Protein 2QBY (pdb70)

Solvent-accessible surface area: 40821 Å² total; per-residue (Å²): 36,12,118,48,104,107,48,0,56,83,108,83,88,23,121,110,22,24,58,10,89,97,15,40,146,91,2,33,61,51,1,36,26,5,152,148,101,88,54,2,66,16,1,1,0,40,10,65,73,12,0,12,13,44,42,0,4,95,24,4,4,51,110,8,65,149,163,26,154,31,166,14,67,43,15,66,12,22,3,147,116,17,92,33,17,23,87,3,0,19,23,4,0,80,25,15,104,44,160,27,71,47,78,78,24,77,76,73,75,0,26,161,91,5,38,128,7,13,147,98,59,75,21,31,5,0,8,0,12,1,44,9,34,27,11,14,158,166,95,65,48,74,10,29,88,94,6,29,124,11,28,64,116,29,135,117,6,2,23,2,4,1,0,37,68,109,160,9,23,105,97,6,131,56,191,5,87,93,35,16,32,78,36,74,9,92,2,60,64,17,96,33,134,38,1,38,79,22,1,52,87,25,7,144,94,0,17,97,115,73,2,27,40,129,92,2,15,123,63,0,0,43,33,2,30,199,76,130,4,6,17,123,83,1,17,36,10,1,36,22,1,0,55,12,0,53,151,126,191,56,97,81,1,88,72,109,16,4,122,84,0,71,108,39,54,46,106,88,91,4,91,88,57,0,69,99,25,85,88,56,8,28,12,0,0,46,0,1,26,87,64,62,147,11,42,24,36,34,1,35,120,32,0,54,96,34,5,167,186,100,65,50,164,32,41,85,99,166,113,2,35,49,5,0,44,80,4,48,158,47,19,0,2,77,17,157,83,48,107,71,88,230,171,39,144,20,34,65,2,16,43,62,16,72,124,116,28,0,46,192,2,14,117,115,34,138,149,73,83,143,6,24,150,76,32,45,80,42,13,127,120,8,18,78,15,86,81,23,24,127,76,6,50,77,24,4,140,108,0,17,149,78,108,81,74,31,12,17,1,3,6,2,82,69,13,0,13,7,52,50,0,0,93,24,7,41,66,70,13,43,100,44,59,155,153,66,102,109,22,134,97,8,71,21,0,39,3,25,0,128,121,63,33,0,42,17,53,23,1,1,7,28,0,0,10,93,0,55,45,180,96,31,62,135,138,86,32,106,44,30,90,0,15,77,71,6,42,114,11,1,164,114,53,42,0,2,1,0,0,4,30,2,15,28,0,9,117,100,132,5,0,6,44,4,0,58,97,13,11,135,27,111,14,27,12,0,1,1,1,0,0,44,36,70,89,2,90,117,93,13,18,65,82,1,63,80,20,24,22,99,38,39,106,1,163,57,11,78,35,146,40,1,70,95,14,1,36,59,15,0,100,93,0,11,72,198,65,36,52,70,85,130,19,5,38,57,4,1,46,54,0,10,160,168,74,3,23,16,133,37,2,19,53,3,10,55,43,2,16,102,70,8,79,67,86,22,120,13,153,129,121,37,1,68,138,0,47,84,57,56,102,77,75,123,26,63,119,38,0,92,85,10,72,175,29,19,32,15,0,0,52,1,0,18,136,28,47,39,0,83,41,0,28,148,62,1,36,70,35,0,96,165,130,196,82,172,35,57,70,73,159,89,2,13,54,3,0,46,63,0,45,172,115,44,6,8,127,37,100,119,52,112,132,71,256,78,57,17,111,86,36,34,0,58,6,132,49,72,135,91,1,60,185,8,0,58,95,16,65,106,102,80,136,155

Secondary structure (DSSP, 8-state):
-BS-GGGGSSS---S--TT-HHHHHHHHHSSGGGGGT-----EEEEE-TTSSHHHHHHHHHHHHHHHT-SS-EEEEEEHHHH-SHHHHHHHHTTTTS----SSS--HHHHHHHHHHHHHT--S-EEEEEETHHHHHHSS-STHHHHHHHHHHS---EEEEEEES-GGGGGG-TTHHHHTTTTEEEEEPPPPHHHHHHHHHHHHHHHB-SS-S-HHHHHHHHHHHHHTT--HHHHHHHHHHHHHHHHHTT-SS--HHHHHHHHHHHHHHHHHHHHHTS-HHHHHHHHHHHHH--EEHHHHHHHHHHHHHHHT-----HHHHHHHHHHHHHHTSEEEEE---TTS---EEEEESS-SHHHHHHHHHH-/--TTTTT-HHHH-SS-TT-HHHHHHHHHHHHHHHTT----EEEEEE-TTSSHHHHHHHHHHHHHHHHHHSSSSTT-EEEEEEHHHH-S-HHHHHHHHHHHHH-S---SSSS-THHHHHHHHHHHSSS-EEEEEETTHHHHHSTTSHHHHHHHHTSSS-EEEEEE-SSTTTTTTS-HHHHHT---EEEEPPP-HHHHHHHHHHHHHHTS-TTS--SHHHHHHHHHHHTT---HHHHHHHHHHHHHHTTSSS---HHHHHHHHHHHHHHHHHHHHHSS-HHHHHHHHHHHT--BHHHHHHHHHHHHHHTT-PPPPHHHHHHHHHHHHHTTSEEEEEE--TTTT--EEEEEESSSHHHHHHHHHHHHHS--

Sequence (734 aa):
IFINREYLLPDYIPDELPHREDQIRKIASILAPLYREEKPNNIFIYGLTGTGKTAVVKFVLSKLHKKFLGKFKHVYINTRQIDTPYRVLADLLESLDVKVPFTGLSIAELYRRLVKAVRDYGSQVVIVLDEIDAFVKKYNDDILYKLSRINSEVNKISFIGITNDVKFVDLLDPRVKSSLSEEEIIFPPYNAEELEDILTKRAQMAFKPGVLPDNVIKLCAALAAREHGDARRALDLLRVSGEIAERMKDTKVKEEYVYMAKEEIERDRVRDIILTLPFHSKLVLMAVVSISVSTTGAVYETYLNICKKLGVEAVTQRRVSDIINELDMVGILTAKVVNRGRYGKTKEIGLAVDKNIIVRSLIESDKNPKVFIDPLSVFKEIPFREDILRDAAIAIRYFVKNEVKFSNLFLGLTGTGKTFVSKYIFNEIEEVKKEDEEYKDVKQAYVNCREVGGTPQAVLSSLAGKLTGFSVPKHGINLGEYIDKIKNGTRNIRAIIYLDEVDTLVKRRGGDIVLYQLLRSDANISVIMISNDINVRDYMEPRVLSSLGPSVIFKPYDAEQLKFILSKYAEYGLIKGTYDDEILSYIAAISAKEHGDARKAVNLLFRAAQLASGGGIIRKEHVDKAIVDYEQERLIEAVKALPFHYKLALRSLIESEDVMSAHKMYTDLCNKFKQKPLSYRRFSDIISELDMFGIVKIRIINRGRAGGVKKYALVEDKEKVLRALNETFEDSIS

Structure (mmCIF, N/CA/C/O backbone):
data_2QBY
#
_entry.id   2QBY
#
_cell.length_a   77.649
_cell.length_b   199.143
_cell.length_c   213.405
_cell.angle_alpha   90.00
_cell.angle_beta   90.00
_cell.angle_gamma   90.00
#
_symmetry.space_group_name_H-M   'C 2 2 21'
#
loop_
_entity.id
_entity.type
_entity.pdbx_description
1 polymer 'DNA (33-MER)'
2 polymer 'DNA (33-MER)'
3 polymer 'Cell division control protein 6 homolog 1'
4 polymer 'Cell division control protein 6 homolog 3'
5 non-polymer SPERMIDINE
6 non-polymer 'POTASSIUM ION'
7 non-polymer 'MAGNESIUM ION'
8 non-polymer "ADENOSINE-5'-DIPHOSPHATE"
9 water water
#
loop_
_atom_site.group_PDB
_atom_site.id
_atom_site.type_symbol
_atom_site.label_atom_id
_atom_site.label_alt_id
_atom_site.label_comp_id
_atom_site.label_asym_id
_atom_site.label_entity_id
_atom_site.label_seq_id
_atom_site.pdbx_PDB_ins_code
_atom_site.Cartn_x
_atom_site.Cartn_y
_atom_site.Cartn_z
_atom_site.occupancy
_atom_site.B_iso_or_equiv
_atom_site.auth_seq_id
_atom_site.auth_comp_id
_atom_site.auth_asym_id
_atom_site.auth_atom_id
_atom_site.pdbx_PDB_model_num
ATOM 1348 N N . ILE C 3 6 ? -10.679 31.928 61.526 1.00 157.53 17 ILE A N 1
ATOM 1349 C CA . ILE C 3 6 ? -10.815 33.143 60.711 1.00 152.62 17 ILE A CA 1
ATOM 1350 C C . ILE C 3 6 ? -12.185 33.340 60.007 1.00 148.00 17 ILE A C 1
ATOM 1351 O O . ILE C 3 6 ? -12.816 34.397 60.138 1.00 145.65 17 ILE A O 1
ATOM 1356 N N . PHE C 3 7 ? -12.603 32.346 59.219 1.00 147.68 18 PHE A N 1
ATOM 1357 C CA . PHE C 3 7 ? -13.971 32.250 58.702 1.00 144.59 18 PHE A CA 1
ATOM 1358 C C . PHE C 3 7 ? -14.731 31.182 59.470 1.00 147.64 18 PHE A C 1
ATOM 1359 O O . PHE C 3 7 ? -14.148 30.436 60.234 1.00 152.09 18 PHE A O 1
ATOM 1367 N N . ILE C 3 8 ? -16.031 31.072 59.258 1.00 154.05 19 ILE A N 1
ATOM 1368 C CA . ILE C 3 8 ? -16.697 29.842 59.674 1.00 157.29 19 ILE A CA 1
ATOM 1369 C C . ILE C 3 8 ? -17.635 29.378 58.576 1.00 154.93 19 ILE A C 1
ATOM 1370 O O . ILE C 3 8 ? -18.154 28.263 58.604 1.00 157.60 19 ILE A O 1
ATOM 1375 N N . ASN C 3 9 ? -17.848 30.256 57.608 1.00 149.81 20 ASN A N 1
ATOM 1376 C CA . ASN C 3 9 ? -18.327 29.832 56.308 1.00 147.90 20 ASN A CA 1
ATOM 1377 C C . ASN C 3 9 ? -18.120 30.918 55.275 1.00 143.73 20 ASN A C 1
ATOM 1378 O O . ASN C 3 9 ? -18.851 31.906 55.257 1.00 141.09 20 ASN A O 1
ATOM 1383 N N . ARG C 3 10 ? -17.116 30.728 54.424 1.00 162.96 21 ARG A N 1
ATOM 1384 C CA . ARG C 3 10 ? -16.856 31.661 53.345 1.00 159.79 21 ARG A CA 1
ATOM 1385 C C . ARG C 3 10 ? -17.966 31.504 52.338 1.00 158.01 21 ARG A C 1
ATOM 1386 O O . ARG C 3 10 ? -18.254 32.419 51.578 1.00 155.28 21 ARG A O 1
ATOM 1394 N N . GLU C 3 11 ? -18.585 30.328 52.336 1.00 132.79 22 GLU A N 1
ATOM 1395 C CA . GLU C 3 11 ? -19.649 30.020 51.380 1.00 131.96 22 GLU A CA 1
ATOM 1396 C C . GLU C 3 11 ? -20.781 31.057 51.368 1.00 128.96 22 GLU A C 1
ATOM 1397 O O . GLU C 3 11 ? -21.455 31.228 50.349 1.00 127.65 22 GLU A O 1
ATOM 1403 N N . TYR C 3 12 ? -20.962 31.747 52.497 1.00 133.28 23 TYR A N 1
ATOM 1404 C CA . TYR C 3 12 ? -21.920 32.849 52.629 1.00 131.15 23 TYR A CA 1
ATOM 1405 C C . TYR C 3 12 ? -21.470 34.080 51.847 1.00 128.55 23 TYR A C 1
ATOM 1406 O O . TYR C 3 12 ? -22.077 35.149 51.965 1.00 127.22 23 TYR A O 1
ATOM 1415 N N . LEU C 3 13 ? -20.408 33.917 51.052 1.00 124.27 24 LEU A N 1
ATOM 1416 C CA . LEU C 3 13 ? -19.757 35.014 50.327 1.00 122.63 24 LEU A CA 1
ATOM 1417 C C . LEU C 3 13 ? -19.538 34.688 48.842 1.00 122.58 24 LEU A C 1
ATOM 1418 O O . LEU C 3 13 ? -19.081 35.532 48.068 1.00 121.73 24 LEU A O 1
ATOM 1423 N N . LEU C 3 14 ? -19.850 33.453 48.462 1.00 149.30 25 LEU A N 1
ATOM 1424 C CA . LEU C 3 14 ? -19.751 33.011 47.081 1.00 150.14 25 LEU A CA 1
ATOM 1425 C C . LEU C 3 14 ? -20.921 33.585 46.299 1.00 148.76 25 LEU A C 1
ATOM 1426 O O . LEU C 3 14 ? -22.025 33.699 46.823 1.00 148.08 25 LEU A O 1
ATOM 1431 N N . PRO C 3 15 ? -20.686 33.960 45.038 1.00 142.44 26 PRO A N 1
ATOM 1432 C CA . PRO C 3 15 ? -21.733 34.619 44.255 1.00 141.62 26 PRO A CA 1
ATOM 1433 C C . PRO C 3 15 ? -22.835 33.634 43.891 1.00 143.07 26 PRO A C 1
ATOM 1434 O O . PRO C 3 15 ? -23.545 33.824 42.900 1.00 143.64 26 PRO A O 1
ATOM 1438 N N . ASP C 3 16 ? -22.961 32.587 44.702 1.00 165.12 27 ASP A N 1
ATOM 1439 C CA . ASP C 3 16 ? -24.049 31.630 44.578 1.00 166.94 27 ASP A CA 1
ATOM 1440 C C . ASP C 3 16 ? -25.086 31.904 45.641 1.00 165.95 27 ASP A C 1
ATOM 1441 O O . ASP C 3 16 ? -26.214 32.281 45.329 1.00 165.74 27 ASP A O 1
ATOM 1446 N N . TYR C 3 17 ? -24.690 31.714 46.897 1.00 125.69 28 TYR A N 1
ATOM 1447 C CA . TYR C 3 17 ? -25.612 31.816 48.021 1.00 125.72 28 TYR A CA 1
ATOM 1448 C C . TYR C 3 17 ? -26.635 32.919 47.818 1.00 124.23 28 TYR A C 1
ATOM 1449 O O . TYR C 3 17 ? -26.333 33.982 47.260 1.00 122.48 28 TYR A O 1
ATOM 1458 N N . ILE C 3 18 ? -27.849 32.633 48.282 1.00 125.46 29 ILE A N 1
ATOM 1459 C CA . ILE C 3 18 ? -28.998 33.506 48.119 1.00 125.09 29 ILE A CA 1
ATOM 1460 C C . ILE C 3 18 ? -29.593 33.765 49.506 1.00 125.90 29 ILE A C 1
ATOM 1461 O O . ILE C 3 18 ? -30.004 32.825 50.190 1.00 128.12 29 ILE A O 1
ATOM 1466 N N . PRO C 3 19 ? -29.620 35.044 49.928 1.00 125.25 30 PRO A N 1
ATOM 1467 C CA . PRO C 3 19 ? -29.987 35.562 51.263 1.00 126.32 30 PRO A CA 1
ATOM 1468 C C . PRO C 3 19 ? -31.496 35.636 51.614 1.00 128.69 30 PRO A C 1
ATOM 1469 O O . PRO C 3 19 ? -32.380 35.483 50.767 1.00 129.35 30 PRO A O 1
ATOM 1473 N N . ASP C 3 20 ? -31.778 35.893 52.888 1.00 134.83 31 ASP A N 1
ATOM 1474 C CA . ASP C 3 20 ? -33.156 36.029 53.366 1.00 137.77 31 ASP A CA 1
ATOM 1475 C C . ASP C 3 20 ? -33.830 37.272 52.829 1.00 137.69 31 ASP A C 1
ATOM 1476 O O . ASP C 3 20 ? -35.037 37.286 52.569 1.00 139.81 31 ASP A O 1
ATOM 1481 N N . GLU C 3 21 ? -33.045 38.335 52.727 1.00 146.95 32 GLU A N 1
ATOM 1482 C CA . GLU C 3 21 ? -33.540 39.596 52.223 1.00 147.35 32 GLU A CA 1
ATOM 1483 C C . GLU C 3 21 ? -32.495 40.219 51.339 1.00 144.55 32 GLU A C 1
ATOM 1484 O O . GLU C 3 21 ? -31.301 40.025 51.535 1.00 142.69 32 GLU A O 1
ATOM 1490 N N . LEU C 3 22 ? -32.981 40.969 50.361 1.00 133.77 33 LEU A N 1
ATOM 1491 C CA . LEU C 3 22 ? -32.153 41.706 49.434 1.00 132.05 33 LEU A CA 1
ATOM 1492 C C . LEU C 3 22 ? -32.411 43.187 49.632 1.00 133.99 33 LEU A C 1
ATOM 1493 O O . LEU C 3 22 ? -33.220 43.792 48.933 1.00 135.76 33 LEU A O 1
ATOM 1498 N N . PRO C 3 23 ? -31.725 43.761 50.621 1.00 129.99 34 PRO A N 1
ATOM 1499 C CA . PRO C 3 23 ? -31.646 45.161 51.033 1.00 132.23 34 PRO A CA 1
ATOM 1500 C C . PRO C 3 23 ? -31.556 46.117 49.854 1.00 132.62 34 PRO A C 1
ATOM 1501 O O . PRO C 3 23 ? -30.679 45.970 49.005 1.00 130.33 34 PRO A O 1
ATOM 1505 N N . HIS C 3 24 ? -32.457 47.090 49.816 1.00 136.95 35 HIS A N 1
ATOM 1506 C CA . HIS C 3 24 ? -32.385 48.170 48.839 1.00 138.50 35 HIS A CA 1
ATOM 1507 C C . HIS C 3 24 ? -32.915 47.766 47.467 1.00 138.01 35 HIS A C 1
ATOM 1508 O O . HIS C 3 24 ? -33.006 48.595 46.565 1.00 139.94 35 HIS A O 1
ATOM 1515 N N . ARG C 3 25 ? -33.280 46.497 47.314 1.00 139.50 36 ARG A N 1
ATOM 1516 C CA . ARG C 3 25 ? -33.983 46.065 46.112 1.00 139.97 36 ARG A CA 1
ATOM 1517 C C . ARG C 3 25 ? -35.469 45.867 46.421 1.00 142.89 36 ARG A C 1
ATOM 1518 O O . ARG C 3 25 ? -36.108 44.936 45.934 1.00 142.80 36 ARG A O 1
ATOM 1526 N N . GLU C 3 26 ? -35.998 46.784 47.232 1.00 139.89 37 GLU A N 1
ATOM 1527 C CA . GLU C 3 26 ? -37.357 46.715 47.766 1.00 140.42 37 GLU A CA 1
ATOM 1528 C C . GLU C 3 26 ? -38.376 47.094 46.702 1.00 141.58 37 GLU A C 1
ATOM 1529 O O . GLU C 3 26 ? -39.455 46.510 46.622 1.00 141.45 37 GLU A O 1
ATOM 1535 N N . ASP C 3 27 ? -38.026 48.092 45.899 1.00 127.07 38 ASP A N 1
ATOM 1536 C CA . ASP C 3 27 ? -38.862 48.539 44.792 1.00 128.93 38 ASP A CA 1
ATOM 1537 C C . ASP C 3 27 ? -38.801 47.562 43.618 1.00 126.98 38 ASP A C 1
ATOM 1538 O O . ASP C 3 27 ? -39.796 47.341 42.928 1.00 127.76 38 ASP A O 1
ATOM 1543 N N . GLN C 3 28 ? -37.623 46.989 43.389 1.00 129.69 39 GLN A N 1
ATOM 1544 C CA . GLN C 3 28 ? -37.407 46.070 42.278 1.00 128.09 39 GLN A CA 1
ATOM 1545 C C . GLN C 3 28 ? -38.178 44.779 42.488 1.00 126.10 39 GLN A C 1
ATOM 1546 O O . GLN C 3 28 ? -38.739 44.223 41.552 1.00 125.99 39 GLN A O 1
ATOM 1552 N N . ILE C 3 29 ? -38.193 44.310 43.729 1.00 120.54 40 ILE A N 1
ATOM 1553 C CA . ILE C 3 29 ? -38.946 43.121 44.113 1.00 119.51 40 ILE A CA 1
ATOM 1554 C C . ILE C 3 29 ? -40.454 43.360 44.031 1.00 121.54 40 ILE A C 1
ATOM 1555 O O . ILE C 3 29 ? -41.198 42.562 43.454 1.00 121.64 40 ILE A O 1
ATOM 1560 N N . ARG C 3 30 ? -40.898 44.457 44.636 1.00 135.93 41 ARG A N 1
ATOM 1561 C CA . ARG C 3 30 ? -42.284 44.890 44.548 1.00 138.77 41 ARG A CA 1
ATOM 1562 C C . ARG C 3 30 ? -42.757 44.810 43.107 1.00 139.71 41 ARG A C 1
ATOM 1563 O O . ARG C 3 30 ? -43.614 44.003 42.760 1.00 140.22 41 ARG A O 1
ATOM 1571 N N . LYS C 3 31 ? -42.155 45.654 42.277 1.00 127.71 42 LYS A N 1
ATOM 1572 C CA . LYS C 3 31 ? -42.530 45.836 40.876 1.00 129.49 42 LYS A CA 1
ATOM 1573 C C . LYS C 3 31 ? -42.618 44.538 40.083 1.00 127.70 42 LYS A C 1
ATOM 1574 O O . LYS C 3 31 ? -43.341 44.454 39.094 1.00 129.69 42 LYS A O 1
ATOM 1580 N N . ILE C 3 32 ? -41.875 43.528 40.513 1.00 129.42 43 ILE A N 1
ATOM 1581 C CA . ILE C 3 32 ? -41.823 42.274 39.780 1.00 127.95 43 ILE A CA 1
ATOM 1582 C C . ILE C 3 32 ? -42.937 41.354 40.219 1.00 128.62 43 ILE A C 1
ATOM 1583 O O . ILE C 3 32 ? -43.787 40.980 39.421 1.00 130.35 43 ILE A O 1
ATOM 1588 N N . ALA C 3 33 ? -42.932 40.990 41.494 1.00 123.81 44 ALA A N 1
ATOM 1589 C CA . ALA C 3 33 ? -43.933 40.080 42.018 1.00 125.06 44 ALA A CA 1
ATOM 1590 C C . ALA C 3 33 ? -45.349 40.636 41.856 1.00 128.80 44 ALA A C 1
ATOM 1591 O O . ALA C 3 33 ? -46.329 39.896 41.932 1.00 130.85 44 ALA A O 1
ATOM 1593 N N . SER C 3 34 ? -45.452 41.941 41.627 1.00 129.54 45 SER A N 1
ATOM 1594 C CA . SER C 3 34 ? -46.735 42.561 41.316 1.00 133.79 45 SER A CA 1
ATOM 1595 C C . SER C 3 34 ? -47.067 42.300 39.859 1.00 135.12 45 SER A C 1
ATOM 1596 O O . SER C 3 34 ? -48.228 42.139 39.486 1.00 138.67 45 SER A O 1
ATOM 1599 N N . ILE C 3 35 ? -46.026 42.272 39.039 1.00 140.88 46 ILE A N 1
ATOM 1600 C CA . ILE C 3 35 ? -46.167 42.179 37.599 1.00 142.28 46 ILE A CA 1
ATOM 1601 C C . ILE C 3 35 ? -45.831 40.755 37.213 1.00 139.93 46 ILE A C 1
ATOM 1602 O O . ILE C 3 35 ? -45.046 40.497 36.314 1.00 138.47 46 ILE A O 1
ATOM 1607 N N . LEU C 3 36 ? -46.439 39.827 37.933 1.00 132.06 47 LEU A N 1
ATOM 1608 C CA . LEU C 3 36 ? -46.195 38.410 37.749 1.00 130.49 47 LEU A CA 1
ATOM 1609 C C . LEU C 3 36 ? -47.341 37.719 38.434 1.00 133.09 47 LEU A C 1
ATOM 1610 O O . LEU C 3 36 ? -47.537 36.515 38.295 1.00 133.47 47 LEU A O 1
ATOM 1615 N N . ALA C 3 37 ? -48.090 38.519 39.184 1.00 135.36 48 ALA A N 1
ATOM 1616 C CA . ALA C 3 37 ? -49.244 38.071 39.955 1.00 138.75 48 ALA A CA 1
ATOM 1617 C C . ALA C 3 37 ? -50.208 37.166 39.200 1.00 142.22 48 ALA A C 1
ATOM 1618 O O . ALA C 3 37 ? -50.659 36.161 39.740 1.00 143.75 48 ALA A O 1
ATOM 1620 N N . PRO C 3 38 ? -50.547 37.523 37.955 1.00 144.13 49 PRO A N 1
ATOM 1621 C CA . PRO C 3 38 ? -51.552 36.706 37.279 1.00 148.24 49 PRO A CA 1
ATOM 1622 C C . PRO C 3 38 ? -51.284 35.198 37.382 1.00 147.11 49 PRO A C 1
ATOM 1623 O O . PRO C 3 38 ? -52.218 34.406 37.333 1.00 151.15 49 PRO A O 1
ATOM 1627 N N . LEU C 3 39 ? -50.030 34.810 37.551 1.00 146.98 50 LEU A N 1
ATOM 1628 C CA . LEU C 3 39 ? -49.677 33.398 37.639 1.00 146.23 50 LEU A CA 1
ATOM 1629 C C . LEU C 3 39 ? -50.512 32.623 38.665 1.00 149.66 50 LEU A C 1
ATOM 1630 O O . LEU C 3 39 ? -50.626 31.399 38.593 1.00 151.26 50 LEU A O 1
ATOM 1635 N N . TYR C 3 40 ? -51.097 33.341 39.618 1.00 148.40 51 TYR A N 1
ATOM 1636 C CA . TYR C 3 40 ? -51.815 32.713 40.733 1.00 151.93 51 TYR A CA 1
ATOM 1637 C C . TYR C 3 40 ? -53.137 32.085 40.294 1.00 158.14 51 TYR A C 1
ATOM 1638 O O . TYR C 3 40 ? -53.566 31.065 40.847 1.00 161.43 51 TYR A O 1
ATOM 1647 N N . ARG C 3 41 ? -53.777 32.700 39.301 1.00 169.37 52 ARG A N 1
ATOM 1648 C CA . ARG C 3 41 ? -55.004 32.164 38.729 1.00 175.70 52 ARG A CA 1
ATOM 1649 C C . ARG C 3 41 ? -54.714 31.529 37.370 1.00 175.12 52 ARG A C 1
ATOM 1650 O O . ARG C 3 41 ? -55.624 31.319 36.569 1.00 180.05 52 ARG A O 1
ATOM 1658 N N . GLU C 3 42 ? -53.443 31.227 37.117 1.00 167.05 53 GLU A N 1
ATOM 1659 C CA . GLU C 3 42 ? -53.028 30.599 35.865 1.00 166.24 53 GLU A CA 1
ATOM 1660 C C . GLU C 3 42 ? -53.383 31.480 34.675 1.00 167.60 53 GLU A C 1
ATOM 1661 O O . GLU C 3 42 ? -54.246 31.142 33.868 1.00 172.41 53 GLU A O 1
ATOM 1667 N N . GLU C 3 43 ? -52.698 32.613 34.582 1.00 163.21 54 GLU A N 1
ATOM 1668 C CA . GLU C 3 43 ? -52.947 33.608 33.552 1.00 164.73 54 GLU A CA 1
ATOM 1669 C C . GLU C 3 43 ? -51.625 34.276 33.151 1.00 159.41 54 GLU A C 1
ATOM 1670 O O . GLU C 3 43 ? -50.963 34.893 33.976 1.00 155.92 54 GLU A O 1
ATOM 1676 N N . LYS C 3 44 ? -51.232 34.136 31.889 1.00 151.91 55 LYS A N 1
ATOM 1677 C CA . LYS C 3 44 ? -49.966 34.687 31.379 1.00 147.74 55 LYS A CA 1
ATOM 1678 C C . LYS C 3 44 ? -49.707 36.143 31.814 1.00 146.64 55 LYS A C 1
ATOM 1679 O O . LYS C 3 44 ? -50.445 37.045 31.421 1.00 150.42 55 LYS A O 1
ATOM 1685 N N . PRO C 3 45 ? -48.651 36.373 32.618 1.00 143.27 56 PRO A N 1
ATOM 1686 C CA . PRO C 3 45 ? -48.218 37.707 33.063 1.00 142.05 56 PRO A CA 1
ATOM 1687 C C . PRO C 3 45 ? -47.639 38.536 31.924 1.00 142.50 56 PRO A C 1
ATOM 1688 O O . PRO C 3 45 ? -47.706 38.128 30.772 1.00 144.13 56 PRO A O 1
ATOM 1692 N N . ASN C 3 46 ? -47.069 39.690 32.247 1.00 140.60 57 ASN A N 1
ATOM 1693 C CA . ASN C 3 46 ? -46.375 40.482 31.244 1.00 141.31 57 ASN A CA 1
ATOM 1694 C C . ASN C 3 46 ? -44.889 40.194 31.212 1.00 137.08 57 ASN A C 1
ATOM 1695 O O . ASN C 3 46 ? -44.261 39.972 32.252 1.00 133.61 57 ASN A O 1
ATOM 1700 N N . ASN C 3 47 ? -44.339 40.196 30.003 1.00 138.53 58 ASN A N 1
ATOM 1701 C CA . ASN C 3 47 ? -42.913 40.009 29.777 1.00 135.63 58 ASN A CA 1
ATOM 1702 C C . ASN C 3 47 ? -42.109 41.169 30.331 1.00 134.95 58 ASN A C 1
ATOM 1703 O O . ASN C 3 47 ? -42.446 42.330 30.101 1.00 138.16 58 ASN A O 1
ATOM 1708 N N . ILE C 3 48 ? -41.043 40.851 31.056 1.00 131.40 59 ILE A N 1
ATOM 1709 C CA . ILE C 3 48 ? -40.226 41.877 31.689 1.00 130.89 59 ILE A CA 1
ATOM 1710 C C . ILE C 3 48 ? -38.873 41.964 31.011 1.00 130.72 59 ILE A C 1
ATOM 1711 O O . ILE C 3 48 ? -38.356 40.972 30.495 1.00 129.41 59 ILE A O 1
ATOM 1716 N N . PHE C 3 49 ? -38.291 43.152 31.034 1.00 141.88 60 PHE A N 1
ATOM 1717 C CA . PHE C 3 49 ? -36.985 43.352 30.454 1.00 142.57 60 PHE A CA 1
ATOM 1718 C C . PHE C 3 49 ? -36.142 44.101 31.461 1.00 141.95 60 PHE A C 1
ATOM 1719 O O . PHE C 3 49 ? -36.380 45.282 31.694 1.00 144.50 60 PHE A O 1
ATOM 1727 N N . ILE C 3 50 ? -35.165 43.425 32.060 1.00 128.60 61 ILE A N 1
ATOM 1728 C CA . ILE C 3 50 ? -34.340 44.048 33.097 1.00 128.20 61 ILE A CA 1
ATOM 1729 C C . ILE C 3 50 ? -32.940 44.447 32.637 1.00 130.30 61 ILE A C 1
ATOM 1730 O O . ILE C 3 50 ? -32.177 43.620 32.136 1.00 129.68 61 ILE A O 1
ATOM 1735 N N . TYR C 3 51 ? -32.601 45.717 32.826 1.00 184.54 62 TYR A N 1
ATOM 1736 C CA . TYR C 3 51 ? -31.243 46.166 32.579 1.00 187.17 62 TYR A CA 1
ATOM 1737 C C . TYR C 3 51 ? -30.696 46.927 33.772 1.00 187.66 62 TYR A C 1
ATOM 1738 O O . TYR C 3 51 ? -31.441 47.503 34.563 1.00 187.28 62 TYR A O 1
ATOM 1747 N N . GLY C 3 52 ? -29.378 46.905 33.888 1.00 139.00 63 GLY A N 1
ATOM 1748 C CA . GLY C 3 52 ? -28.664 47.543 34.973 1.00 140.03 63 GLY A CA 1
ATOM 1749 C C . GLY C 3 52 ? -27.242 47.055 34.835 1.00 141.20 63 GLY A C 1
ATOM 1750 O O . GLY C 3 52 ? -27.006 46.055 34.155 1.00 139.96 63 GLY A O 1
ATOM 1751 N N . LEU C 3 53 ? -26.294 47.746 35.459 1.00 143.40 64 LEU A N 1
ATOM 1752 C CA . LEU C 3 53 ? -24.897 47.353 35.337 1.00 145.53 64 LEU A CA 1
ATOM 1753 C C . LEU C 3 53 ? -24.666 45.927 35.829 1.00 141.45 64 LEU A C 1
ATOM 1754 O O . LEU C 3 53 ? -25.614 45.153 35.997 1.00 137.11 64 LEU A O 1
ATOM 1759 N N . THR C 3 54 ? -23.409 45.559 36.043 1.00 149.95 65 THR A N 1
ATOM 1760 C CA . THR C 3 54 ? -23.166 44.237 36.596 1.00 146.85 65 THR A CA 1
ATOM 1761 C C . THR C 3 54 ? -22.938 44.305 38.094 1.00 146.08 65 THR A C 1
ATOM 1762 O O . THR C 3 54 ? -22.137 45.107 38.586 1.00 149.70 65 THR A O 1
ATOM 1766 N N . GLY C 3 55 ? -23.668 43.449 38.802 1.00 136.12 66 GLY A N 1
ATOM 1767 C CA . GLY C 3 55 ? -23.633 43.393 40.246 1.00 135.17 66 GLY A CA 1
ATOM 1768 C C . GLY C 3 55 ? -24.671 44.321 40.826 1.00 133.90 66 GLY A C 1
ATOM 1769 O O . GLY C 3 55 ? -24.516 44.802 41.938 1.00 134.68 66 GLY A O 1
ATOM 1770 N N . THR C 3 56 ? -25.731 44.590 40.078 1.00 135.68 67 THR A N 1
ATOM 1771 C CA . THR C 3 56 ? -26.749 45.494 40.583 1.00 135.11 67 THR A CA 1
ATOM 1772 C C . THR C 3 56 ? -27.910 44.725 41.176 1.00 131.13 67 THR A C 1
ATOM 1773 O O . THR C 3 56 ? -28.873 45.320 41.644 1.00 130.57 67 THR A O 1
ATOM 1777 N N . GLY C 3 57 ? -27.820 43.402 41.158 1.00 124.36 68 GLY A N 1
ATOM 1778 C CA . GLY C 3 57 ? -28.833 42.581 41.794 1.00 121.34 68 GLY A CA 1
ATOM 1779 C C . GLY C 3 57 ? -29.699 41.801 40.824 1.00 119.47 68 GLY A C 1
ATOM 1780 O O . GLY C 3 57 ? -30.350 40.829 41.198 1.00 117.51 68 GLY A O 1
ATOM 1781 N N . LYS C 3 58 ? -29.688 42.231 39.568 1.00 120.29 69 LYS A N 1
ATOM 1782 C CA . LYS C 3 58 ? -30.500 41.630 38.519 1.00 119.20 69 LYS A CA 1
ATOM 1783 C C . LYS C 3 58 ? -30.706 40.122 38.726 1.00 117.04 69 LYS A C 1
ATOM 1784 O O . LYS C 3 58 ? -31.821 39.675 38.987 1.00 115.56 69 LYS A O 1
ATOM 1790 N N . THR C 3 59 ? -29.644 39.333 38.630 1.00 122.28 70 THR A N 1
ATOM 1791 C CA . THR C 3 59 ? -29.814 37.886 38.691 1.00 121.01 70 THR A CA 1
ATOM 1792 C C . THR C 3 59 ? -30.346 37.474 40.040 1.00 119.84 70 THR A C 1
ATOM 1793 O O . THR C 3 59 ? -31.118 36.527 40.156 1.00 118.87 70 THR A O 1
ATOM 1797 N N . ALA C 3 60 ? -29.920 38.200 41.062 1.00 117.99 71 ALA A N 1
ATOM 1798 C CA . ALA C 3 60 ? -30.278 37.876 42.435 1.00 117.52 71 ALA A CA 1
ATOM 1799 C C . ALA C 3 60 ? -31.770 38.026 42.671 1.00 116.32 71 ALA A C 1
ATOM 1800 O O . ALA C 3 60 ? -32.460 37.043 42.931 1.00 115.80 71 ALA A O 1
ATOM 1802 N N . VAL C 3 61 ? -32.258 39.263 42.615 1.00 119.17 72 VAL A N 1
ATOM 1803 C CA . VAL C 3 61 ? -33.681 39.539 42.745 1.00 118.76 72 VAL A CA 1
ATOM 1804 C C . VAL C 3 61 ? -34.537 38.496 42.020 1.00 118.08 72 VAL A C 1
ATOM 1805 O O . VAL C 3 61 ? -35.309 37.789 42.646 1.00 117.97 72 VAL A O 1
ATOM 1809 N N . VAL C 3 62 ? -34.369 38.369 40.710 1.00 118.11 73 VAL A N 1
ATOM 1810 C CA . VAL C 3 62 ? -35.221 37.475 39.934 1.00 117.93 73 VAL A CA 1
ATOM 1811 C C . VAL C 3 62 ? -35.223 36.047 40.442 1.00 117.64 73 VAL A C 1
ATOM 1812 O O . VAL C 3 62 ? -36.268 35.436 40.575 1.00 118.00 73 VAL A O 1
ATOM 1816 N N . LYS C 3 63 ? -34.049 35.505 40.712 1.00 113.02 74 LYS A N 1
ATOM 1817 C CA . LYS C 3 63 ? -33.948 34.111 41.123 1.00 113.51 74 LYS A CA 1
ATOM 1818 C C . LYS C 3 63 ? -34.633 33.917 42.493 1.00 114.01 74 LYS A C 1
ATOM 1819 O O . LYS C 3 63 ? -35.019 32.804 42.876 1.00 115.07 74 LYS A O 1
ATOM 1825 N N . PHE C 3 64 ? -34.792 35.027 43.208 1.00 113.81 75 PHE A N 1
ATOM 1826 C CA . PHE C 3 64 ? -35.320 35.039 44.568 1.00 114.61 75 PHE A CA 1
ATOM 1827 C C . PHE C 3 64 ? -36.840 35.265 44.584 1.00 115.06 75 PHE A C 1
ATOM 1828 O O . PHE C 3 64 ? -37.567 34.616 45.337 1.00 116.44 75 PHE A O 1
ATOM 1836 N N . VAL C 3 65 ? -37.305 36.194 43.751 1.00 119.13 76 VAL A N 1
ATOM 1837 C CA . VAL C 3 65 ? -38.723 36.461 43.574 1.00 120.15 76 VAL A CA 1
ATOM 1838 C C . VAL C 3 65 ? -39.453 35.261 42.999 1.00 121.07 76 VAL A C 1
ATOM 1839 O O . VAL C 3 65 ? -40.596 35.007 43.325 1.00 122.81 76 VAL A O 1
ATOM 1843 N N . LEU C 3 66 ? -38.787 34.515 42.139 1.00 120.39 77 LEU A N 1
ATOM 1844 C CA . LEU C 3 66 ? -39.390 33.320 41.587 1.00 121.62 77 LEU A CA 1
ATOM 1845 C C . LEU C 3 66 ? -39.382 32.205 42.607 1.00 123.04 77 LEU A C 1
ATOM 1846 O O . LEU C 3 66 ? -40.193 31.302 42.540 1.00 125.09 77 LEU A O 1
ATOM 1851 N N . SER C 3 67 ? -38.456 32.237 43.549 1.00 119.31 78 SER A N 1
ATOM 1852 C CA . SER C 3 67 ? -38.431 31.168 44.528 1.00 121.40 78 SER A CA 1
ATOM 1853 C C . SER C 3 67 ? -39.493 31.432 45.578 1.00 123.19 78 SER A C 1
ATOM 1854 O O . SER C 3 67 ? -39.957 30.512 46.238 1.00 125.94 78 SER A O 1
ATOM 1857 N N . LYS C 3 68 ? -39.879 32.698 45.710 1.00 126.17 79 LYS A N 1
ATOM 1858 C CA . LYS C 3 68 ? -40.896 33.109 46.666 1.00 128.10 79 LYS A CA 1
ATOM 1859 C C . LYS C 3 68 ? -42.294 32.853 46.147 1.00 130.22 79 LYS A C 1
ATOM 1860 O O . LYS C 3 68 ? -43.138 32.345 46.875 1.00 133.31 79 LYS A O 1
ATOM 1866 N N . LEU C 3 69 ? -42.53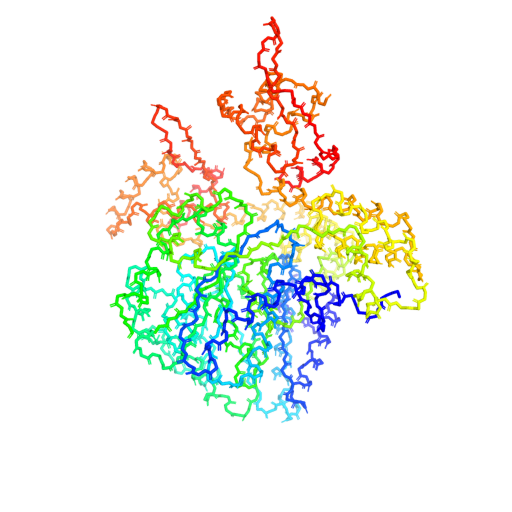8 33.208 44.890 1.00 128.42 80 LEU A N 1
ATOM 1867 C CA . LEU C 3 69 ? -43.831 32.967 44.270 1.00 130.87 80 LEU A CA 1
ATOM 1868 C C . LEU C 3 69 ? -44.047 31.481 44.093 1.00 133.02 80 LEU A C 1
ATOM 1869 O O . LEU C 3 69 ? -45.168 31.012 44.076 1.00 136.39 80 LEU A O 1
ATOM 1874 N N . HIS C 3 70 ? -42.965 30.733 43.979 1.00 137.58 81 HIS A N 1
ATOM 1875 C CA . HIS C 3 70 ? -43.075 29.307 43.759 1.00 139.98 81 HIS A CA 1
ATOM 1876 C C . HIS C 3 70 ? -43.683 28.642 44.964 1.00 143.79 81 HIS A C 1
ATOM 1877 O O . HIS C 3 70 ? -44.256 27.563 44.857 1.00 147.32 81 HIS A O 1
ATOM 1884 N N . LYS C 3 71 ? -43.510 29.286 46.117 1.00 137.49 82 LYS A N 1
ATOM 1885 C CA . LYS C 3 71 ? -43.963 28.768 47.403 1.00 141.33 82 LYS A CA 1
ATOM 1886 C C . LYS C 3 71 ? -45.267 29.437 47.801 1.00 143.68 82 LYS A C 1
ATOM 1887 O O . LYS C 3 71 ? -46.209 28.764 48.216 1.00 148.33 82 LYS A O 1
ATOM 1893 N N . LYS C 3 72 ? -45.331 30.758 47.661 1.00 141.15 83 LYS A N 1
ATOM 1894 C CA . LYS C 3 72 ? -46.557 31.485 47.967 1.00 143.68 83 LYS A CA 1
ATOM 1895 C C . LYS C 3 72 ? -47.716 30.894 47.206 1.00 147.17 83 LYS A C 1
ATOM 1896 O O . LYS C 3 72 ? -48.762 30.601 47.780 1.00 151.91 83 LYS A O 1
ATOM 1902 N N . PHE C 3 73 ? -47.522 30.718 45.905 1.00 145.31 84 PHE A N 1
ATOM 1903 C CA . PHE C 3 73 ? -48.546 30.140 45.052 1.00 148.72 84 PHE A CA 1
ATOM 1904 C C . PHE C 3 73 ? -48.547 28.643 45.193 1.00 151.78 84 PHE A C 1
ATOM 1905 O O . PHE C 3 73 ? -49.604 28.029 45.288 1.00 156.95 84 PHE A O 1
ATOM 1913 N N . LEU C 3 74 ? -47.364 28.047 45.203 1.00 154.78 85 LEU A N 1
ATOM 1914 C CA . LEU C 3 74 ? -47.283 26.601 45.278 1.00 158.07 85 LEU A CA 1
ATOM 1915 C C . LEU C 3 74 ? -48.003 26.083 44.044 1.00 160.20 85 LEU A C 1
ATOM 1916 O O . LEU C 3 74 ? -47.909 24.906 43.691 1.00 162.66 85 LEU A O 1
ATOM 1921 N N . GLY C 3 75 ? -48.690 27.000 43.370 1.00 150.50 86 GLY A N 1
ATOM 1922 C CA . GLY C 3 75 ? -49.582 26.656 42.291 1.00 153.49 86 GLY A CA 1
ATOM 1923 C C . GLY C 3 75 ? -48.798 26.032 41.176 1.00 151.30 86 GLY A C 1
ATOM 1924 O O . GLY C 3 75 ? -47.606 26.269 41.061 1.00 146.68 86 GLY A O 1
ATOM 1925 N N . LYS C 3 76 ? -49.452 25.208 40.371 1.00 159.66 87 LYS A N 1
ATOM 1926 C CA . LYS C 3 76 ? -48.824 24.757 39.145 1.00 157.85 87 LYS A CA 1
ATOM 1927 C C . LYS C 3 76 ? -48.225 26.015 38.517 1.00 152.53 87 LYS A C 1
ATOM 1928 O O . LYS C 3 76 ? -48.859 27.081 38.513 1.00 152.44 87 LYS A O 1
ATOM 1934 N N . PHE C 3 77 ? -46.997 25.889 38.017 1.00 143.77 88 PHE A N 1
ATOM 1935 C CA . PHE C 3 77 ? -46.192 27.043 37.651 1.00 138.94 88 PHE A CA 1
ATOM 1936 C C . PHE C 3 77 ? -44.769 26.567 37.425 1.00 136.00 88 PHE A C 1
ATOM 1937 O O . PHE C 3 77 ? -44.169 25.947 38.296 1.00 136.02 88 PHE A O 1
ATOM 1945 N N . LYS C 3 78 ? -44.247 26.820 36.233 1.00 149.99 89 LYS A N 1
ATOM 1946 C CA . LYS C 3 78 ? -42.886 26.435 35.916 1.00 147.68 89 LYS A CA 1
ATOM 1947 C C . LYS C 3 78 ? -42.091 27.685 35.595 1.00 143.96 89 LYS A C 1
ATOM 1948 O O . LYS C 3 78 ? -42.628 28.660 35.061 1.00 143.71 89 LYS A O 1
ATOM 1954 N N . HIS C 3 79 ? -40.815 27.659 35.955 1.00 144.41 90 HIS A N 1
ATOM 1955 C CA . HIS C 3 79 ? -39.881 28.689 35.539 1.00 141.60 90 HIS A CA 1
ATOM 1956 C C . HIS C 3 79 ? -38.556 28.018 35.270 1.00 141.02 90 HIS A C 1
ATOM 1957 O O . HIS C 3 79 ? -38.151 27.114 35.998 1.00 141.92 90 HIS A O 1
ATOM 1964 N N . VAL C 3 80 ? -37.895 28.447 34.205 1.00 123.06 91 VAL A N 1
ATOM 1965 C CA . VAL C 3 80 ? -36.571 27.934 33.880 1.00 122.91 91 VAL A CA 1
ATOM 1966 C C . VAL C 3 80 ? -35.546 29.042 33.752 1.00 121.14 91 VAL A C 1
ATOM 1967 O O . VAL C 3 80 ? -35.651 29.921 32.891 1.00 120.88 91 VAL A O 1
ATOM 1971 N N . TYR C 3 81 ? -34.561 29.011 34.637 1.00 119.12 92 TYR A N 1
ATOM 1972 C CA . TYR C 3 81 ? -33.523 30.012 34.596 1.00 118.13 92 TYR A CA 1
ATOM 1973 C C . TYR C 3 81 ? -32.431 29.465 33.733 1.00 119.42 92 TYR A C 1
ATOM 1974 O O . TYR C 3 81 ? -31.879 28.395 34.003 1.00 120.72 92 TYR A O 1
ATOM 1983 N N . ILE C 3 82 ? -32.143 30.209 32.675 1.00 118.89 93 ILE A N 1
ATOM 1984 C CA . ILE C 3 82 ? -31.084 29.861 31.754 1.00 120.57 93 ILE A CA 1
ATOM 1985 C C . ILE C 3 82 ? -30.147 31.039 31.496 1.00 120.91 93 ILE A C 1
ATOM 1986 O O . ILE C 3 82 ? -30.568 32.138 31.112 1.00 120.58 93 ILE A O 1
ATOM 1991 N N . ASN C 3 83 ? -28.867 30.794 31.740 1.00 121.96 94 ASN A N 1
ATOM 1992 C CA . ASN C 3 83 ? -27.846 31.778 31.455 1.00 123.29 94 ASN A CA 1
ATOM 1993 C C . ASN C 3 83 ? -27.281 31.664 30.035 1.00 125.87 94 ASN A C 1
ATOM 1994 O O . ASN C 3 83 ? -26.548 30.726 29.720 1.00 127.79 94 ASN A O 1
ATOM 1999 N N . THR C 3 84 ? -27.625 32.625 29.181 1.00 132.92 95 THR A N 1
ATOM 2000 C CA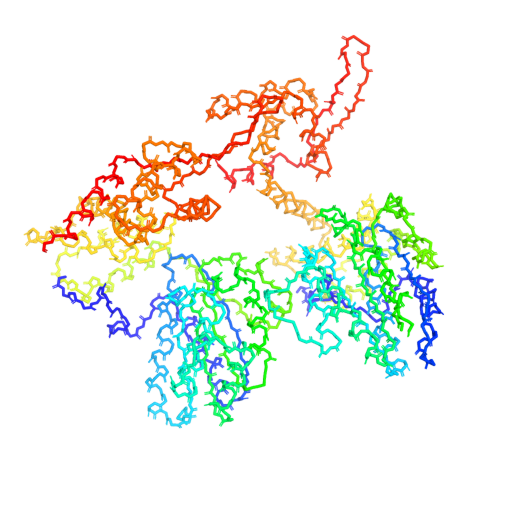 . THR C 3 84 ? -27.141 32.630 27.808 1.00 135.86 95 THR A CA 1
ATOM 2001 C C . THR C 3 84 ? -25.619 32.616 27.759 1.00 138.78 95 THR A C 1
ATOM 2002 O O . THR C 3 84 ? -25.038 31.992 26.879 1.00 141.41 95 THR A O 1
ATOM 2006 N N . ARG C 3 85 ? -24.970 33.303 28.692 1.00 134.96 96 ARG A N 1
ATOM 2007 C CA . ARG C 3 85 ? -23.513 33.261 28.773 1.00 138.29 96 ARG A CA 1
ATOM 2008 C C . ARG C 3 85 ? -23.003 31.848 28.948 1.00 139.17 96 ARG A C 1
ATOM 2009 O O . ARG C 3 85 ? -22.133 31.406 28.209 1.00 142.68 96 ARG A O 1
ATOM 2017 N N . GLN C 3 86 ? -23.523 31.158 29.960 1.00 135.29 97 GLN A N 1
ATOM 2018 C CA . GLN C 3 86 ? -23.049 29.820 30.325 1.00 136.63 97 GLN A CA 1
ATOM 2019 C C . GLN C 3 86 ? -23.445 28.754 29.321 1.00 137.44 97 GLN A C 1
ATOM 2020 O O . GLN C 3 86 ? -22.980 27.617 29.390 1.00 139.54 97 GLN A O 1
ATOM 2026 N N . ILE C 3 87 ? -24.317 29.121 28.395 1.00 136.15 98 ILE A N 1
ATOM 2027 C CA . ILE C 3 87 ? -24.803 28.181 27.403 1.00 137.05 98 ILE A CA 1
ATOM 2028 C C . ILE C 3 87 ? -23.986 28.278 26.088 1.00 140.85 98 ILE A C 1
ATOM 2029 O O . ILE C 3 87 ? -23.418 27.283 25.620 1.00 143.70 98 ILE A O 1
ATOM 2034 N N . ASP C 3 88 ? -23.898 29.468 25.507 1.00 186.06 99 ASP A N 1
ATOM 2035 C CA . ASP C 3 88 ? -22.939 29.667 24.437 1.00 190.43 99 ASP A CA 1
ATOM 2036 C C . ASP C 3 88 ? -23.284 28.883 23.185 1.00 192.25 99 ASP A C 1
ATOM 2037 O O . ASP C 3 88 ? -22.386 28.597 22.397 1.00 196.40 99 ASP A O 1
ATOM 2042 N N . THR C 3 89 ? -24.548 28.505 22.998 1.00 144.70 100 THR A N 1
ATOM 2043 C CA . THR C 3 89 ? -24.927 27.742 21.801 1.00 146.76 100 THR A CA 1
ATOM 2044 C C . THR C 3 89 ? -26.425 27.536 21.647 1.00 144.26 100 THR A C 1
ATOM 2045 O O . THR C 3 89 ? -27.058 26.953 22.517 1.00 141.66 100 THR A O 1
ATOM 2049 N N . PRO C 3 90 ? -26.990 27.980 20.510 1.00 145.01 101 PRO A N 1
ATOM 2050 C CA . PRO C 3 90 ? -28.434 27.923 20.281 1.00 143.45 101 PRO A CA 1
ATOM 2051 C C . PRO C 3 90 ? -28.960 26.523 20.523 1.00 142.94 101 PRO A C 1
ATOM 2052 O O . PRO C 3 90 ? -30.081 26.366 20.991 1.00 140.81 101 PRO A O 1
ATOM 2056 N N . TYR C 3 91 ? -28.162 25.510 20.220 1.00 148.66 102 TYR A N 1
ATOM 2057 C CA . TYR C 3 91 ? -28.613 24.161 20.477 1.00 148.90 102 TYR A CA 1
ATOM 2058 C C . TYR C 3 91 ? -28.891 24.032 21.945 1.00 145.71 102 TYR A C 1
ATOM 2059 O O . TYR C 3 91 ? -30.027 23.825 22.335 1.00 144.07 102 TYR A O 1
ATOM 2068 N N . ARG C 3 92 ? -27.852 24.161 22.762 1.00 146.56 103 ARG A N 1
ATOM 2069 C CA . ARG C 3 92 ? -28.001 23.964 24.201 1.00 144.15 103 ARG A CA 1
ATOM 2070 C C . ARG C 3 92 ? -29.193 24.719 24.812 1.00 140.62 103 ARG A C 1
ATOM 2071 O O . ARG C 3 92 ? -29.962 24.137 25.577 1.00 139.54 103 ARG A O 1
ATOM 2079 N N . VAL C 3 93 ? -29.365 25.993 24.473 1.00 139.79 104 VAL A N 1
ATOM 2080 C CA . VAL C 3 93 ? -30.504 26.749 24.987 1.00 137.06 104 VAL A CA 1
ATOM 2081 C C . VAL C 3 93 ? -31.821 26.018 24.747 1.00 137.35 104 VAL A C 1
ATOM 2082 O O . VAL C 3 93 ? -32.573 25.768 25.684 1.00 135.84 104 VAL A O 1
ATOM 2086 N N . LEU C 3 94 ? -32.090 25.664 23.494 1.00 135.29 105 LEU A N 1
ATOM 2087 C CA . LEU C 3 94 ? -33.331 24.983 23.131 1.00 136.41 105 LEU A CA 1
ATOM 2088 C C . LEU C 3 94 ? -33.383 23.532 23.616 1.00 137.62 105 LEU A C 1
ATOM 2089 O O . LEU C 3 94 ? -34.435 22.899 23.562 1.00 138.79 105 LEU A O 1
ATOM 2094 N N . ALA C 3 95 ? -32.256 23.004 24.083 1.00 137.81 106 ALA A N 1
ATOM 2095 C CA . ALA C 3 95 ? -32.174 21.596 24.469 1.00 139.94 106 ALA A CA 1
ATOM 2096 C C . ALA C 3 95 ? -32.586 21.421 25.913 1.00 138.30 106 ALA A C 1
ATOM 2097 O O . ALA C 3 95 ? -33.086 20.363 26.305 1.00 140.23 106 ALA A O 1
ATOM 2099 N N . ASP C 3 96 ? -32.363 22.467 26.700 1.00 165.81 107 ASP A N 1
ATOM 2100 C CA . ASP C 3 96 ? -32.801 22.489 28.084 1.00 164.19 107 ASP A CA 1
ATOM 2101 C C . ASP C 3 96 ? -34.263 22.900 28.161 1.00 163.16 107 ASP A C 1
ATOM 2102 O O . ASP C 3 96 ? -35.068 22.246 28.819 1.00 164.14 107 ASP A O 1
ATOM 2107 N N . LEU C 3 97 ? -34.594 23.988 27.479 1.00 131.75 108 LEU A N 1
ATOM 2108 C CA . LEU C 3 97 ? -35.976 24.398 27.292 1.00 131.72 108 LEU A CA 1
ATOM 2109 C C . LEU C 3 97 ? -36.891 23.251 26.895 1.00 134.81 108 LEU A C 1
ATOM 2110 O O . LEU C 3 97 ? -38.078 23.252 27.213 1.00 135.47 108 LEU A O 1
ATOM 2115 N N . LEU C 3 98 ? -36.341 22.293 26.162 1.00 136.71 109 LEU A N 1
ATOM 2116 C CA . LEU C 3 98 ? -37.104 21.129 25.749 1.00 140.30 109 LEU A CA 1
ATOM 2117 C C . LEU C 3 98 ? -36.873 19.988 26.734 1.00 141.86 109 LEU A C 1
ATOM 2118 O O . LEU C 3 98 ? -37.382 18.897 26.546 1.00 145.45 109 LEU A O 1
ATOM 2123 N N . GLU C 3 99 ? -36.103 20.240 27.786 1.00 195.33 110 GLU A N 1
ATOM 2124 C CA . GLU C 3 99 ? -35.912 19.242 28.837 1.00 197.24 110 GLU A CA 1
ATOM 2125 C C . GLU C 3 99 ? -36.785 19.597 30.034 1.00 196.10 110 GLU A C 1
ATOM 2126 O O . GLU C 3 99 ? -37.223 18.730 30.794 1.00 198.81 110 GLU A O 1
ATOM 2132 N N . SER C 3 100 ? -37.039 20.891 30.175 1.00 149.69 111 SER A N 1
ATOM 2133 C CA . SER C 3 100 ? -37.747 21.434 31.317 1.00 148.32 111 SER A CA 1
ATOM 2134 C C . SER C 3 100 ? -39.224 21.210 31.178 1.00 150.61 111 SER A C 1
ATOM 2135 O O . SER C 3 100 ? -39.961 21.285 32.154 1.00 151.09 111 SER A O 1
ATOM 2138 N N . LEU C 3 101 ? -39.650 20.953 29.950 1.00 140.77 112 LEU A N 1
ATOM 2139 C CA . LEU C 3 101 ? -41.051 20.698 29.661 1.00 143.81 112 LEU A CA 1
ATOM 2140 C C . LEU C 3 101 ? -41.303 19.200 29.645 1.00 148.57 112 LEU A C 1
ATOM 2141 O O . LEU C 3 101 ? -42.343 18.738 29.171 1.00 152.25 112 LEU A O 1
ATOM 2146 N N . ASP C 3 102 ? -40.333 18.453 30.167 1.00 180.94 113 ASP A N 1
ATOM 2147 C CA . ASP C 3 102 ? -40.422 17.000 30.269 1.00 185.99 113 ASP A CA 1
ATOM 2148 C C . ASP C 3 102 ? -40.251 16.316 28.908 1.00 188.62 113 ASP A C 1
ATOM 2149 O O . ASP C 3 102 ? -40.644 15.161 28.737 1.00 193.65 113 ASP A O 1
ATOM 2154 N N . VAL C 3 103 ? -39.650 17.033 27.957 1.00 153.62 114 VAL A N 1
ATOM 2155 C CA . VAL C 3 103 ? -39.404 16.520 26.605 1.00 155.94 114 VAL A CA 1
ATOM 2156 C C . VAL C 3 103 ? -37.960 16.031 26.402 1.00 156.02 114 VAL A C 1
ATOM 2157 O O . VAL C 3 103 ? -37.006 16.636 26.888 1.00 152.69 114 VAL A O 1
ATOM 2161 N N . LYS C 3 104 ? -37.791 14.932 25.680 1.00 159.36 115 LYS A N 1
ATOM 2162 C CA . LYS C 3 104 ? -36.450 14.405 25.476 1.00 160.31 115 LYS A CA 1
ATOM 2163 C C . LYS C 3 104 ? -35.945 14.676 24.055 1.00 160.26 115 LYS A C 1
ATOM 2164 O O . LYS C 3 104 ? -36.630 14.384 23.072 1.00 162.83 115 LYS A O 1
ATOM 2170 N N . VAL C 3 105 ? -34.751 15.257 23.959 1.00 158.34 116 VAL A N 1
ATOM 2171 C CA . VAL C 3 105 ? -34.098 15.504 22.676 1.00 158.85 116 VAL A CA 1
ATOM 2172 C C . VAL C 3 105 ? -32.743 14.806 22.651 1.00 161.24 116 VAL A C 1
ATOM 2173 O O . VAL C 3 105 ? -32.002 14.839 23.633 1.00 160.18 116 VAL A O 1
ATOM 2177 N N . PRO C 3 106 ? -32.418 14.157 21.530 1.00 164.81 117 PRO A N 1
ATOM 2178 C CA . PRO C 3 106 ? -31.115 13.508 21.386 1.00 167.81 117 PRO A CA 1
ATOM 2179 C C . PRO C 3 106 ? -30.030 14.564 21.332 1.00 164.91 117 PRO A C 1
ATOM 2180 O O . PRO C 3 106 ? -30.310 15.687 20.916 1.00 161.66 117 PRO A O 1
ATOM 2184 N N . PHE C 3 107 ? -28.819 14.201 21.748 1.00 184.31 118 PHE A N 1
ATOM 2185 C CA . PHE C 3 107 ? -27.691 15.128 21.823 1.00 182.46 118 PHE A CA 1
ATOM 2186 C C . PHE C 3 107 ? -27.316 15.669 20.458 1.00 183.30 118 PHE A C 1
ATOM 2187 O O . PHE C 3 107 ? -26.867 16.807 20.326 1.00 180.87 118 PHE A O 1
ATOM 2195 N N . THR C 3 108 ? -27.480 14.829 19.444 1.00 170.90 119 THR A N 1
ATOM 2196 C CA . THR C 3 108 ? -27.243 15.227 18.071 1.00 172.49 119 THR A CA 1
ATOM 2197 C C . THR C 3 108 ? -28.366 14.694 17.205 1.00 174.31 119 THR A C 1
ATOM 2198 O O . THR C 3 108 ? -29.106 13.799 17.614 1.00 175.54 119 THR A O 1
ATOM 2202 N N . GLY C 3 109 ? -28.500 15.247 16.010 1.00 185.97 120 GLY A N 1
ATOM 2203 C CA . GLY C 3 109 ? -29.465 14.731 15.064 1.00 188.61 120 GLY A CA 1
ATOM 2204 C C . GLY C 3 109 ? -30.488 15.769 14.675 1.00 185.83 120 GLY A C 1
ATOM 2205 O O . GLY C 3 109 ? -31.070 15.697 13.596 1.00 188.40 120 GLY A O 1
ATOM 2206 N N . LEU C 3 110 ? -30.702 16.739 15.553 1.00 169.53 121 LEU A N 1
ATOM 2207 C CA . LEU C 3 110 ? -31.685 17.777 15.304 1.00 167.13 121 LEU A CA 1
ATOM 2208 C C . LEU C 3 110 ? -30.989 19.057 14.899 1.00 165.82 121 LEU A C 1
ATOM 2209 O O . LEU C 3 110 ? -29.784 19.198 15.082 1.00 165.97 121 LEU A O 1
ATOM 2214 N N . SER C 3 111 ? -31.747 19.996 14.350 1.00 164.83 122 SER A N 1
ATOM 2215 C CA . SER C 3 111 ? -31.154 21.250 13.931 1.00 164.38 122 SER A CA 1
ATOM 2216 C C . SER C 3 111 ? -32.056 22.435 14.133 1.00 161.80 122 SER A C 1
ATOM 2217 O O . SER C 3 111 ? -33.215 22.413 13.743 1.00 162.72 122 SER A O 1
ATOM 2220 N N . ILE C 3 112 ? -31.486 23.470 14.739 1.00 158.61 123 ILE A N 1
ATOM 2221 C CA . ILE C 3 112 ? -32.208 24.669 15.131 1.00 156.06 123 ILE A CA 1
ATOM 2222 C C . ILE C 3 112 ? -33.632 24.699 14.600 1.00 157.36 123 ILE A C 1
ATOM 2223 O O . ILE C 3 112 ? -34.582 24.605 15.368 1.00 155.17 123 ILE A O 1
ATOM 2228 N N . ALA C 3 113 ? -33.782 24.824 13.288 1.00 161.45 124 ALA A N 1
ATOM 2229 C CA . ALA C 3 113 ? -35.107 24.908 12.685 1.00 163.63 124 ALA A CA 1
ATOM 2230 C C . ALA C 3 113 ? -36.083 23.904 13.290 1.00 162.75 124 ALA A C 1
ATOM 2231 O O . ALA C 3 113 ? -37.128 24.279 13.824 1.00 161.43 124 ALA A O 1
ATOM 2233 N N . GLU C 3 114 ? -35.728 22.627 13.195 1.00 164.31 125 GLU A N 1
ATOM 2234 C CA . GLU C 3 114 ? -36.575 21.536 13.657 1.00 164.74 125 GLU A CA 1
ATOM 2235 C C . GLU C 3 114 ? -36.587 21.513 15.172 1.00 160.37 125 GLU A C 1
ATOM 2236 O O . GLU C 3 114 ? -37.382 20.811 15.795 1.00 160.42 125 GLU A O 1
ATOM 2242 N N . LEU C 3 115 ? -35.694 22.287 15.768 1.00 157.81 126 LEU A N 1
ATOM 2243 C CA . LEU C 3 115 ? -35.662 22.391 17.214 1.00 153.81 126 LEU A CA 1
ATOM 2244 C C . LEU C 3 115 ? -36.786 23.313 17.694 1.00 151.99 126 LEU A C 1
ATOM 2245 O O . LEU C 3 115 ? -37.465 22.997 18.665 1.00 150.57 126 LEU A O 1
ATOM 2250 N N . TYR C 3 116 ? -37.003 24.437 17.012 1.00 166.05 127 TYR A N 1
ATOM 2251 C CA . TYR C 3 116 ? -38.122 25.320 17.358 1.00 165.29 127 TYR A CA 1
ATOM 2252 C C . TYR C 3 116 ? -39.431 24.605 17.133 1.00 168.09 127 TYR A C 1
ATOM 2253 O O . TYR C 3 116 ? -40.410 24.840 17.841 1.00 167.37 127 TYR A O 1
ATOM 2262 N N . ARG C 3 117 ? -39.445 23.750 16.119 1.00 166.65 128 ARG A N 1
ATOM 2263 C CA . ARG C 3 117 ? -40.612 22.942 15.822 1.00 170.18 128 ARG A CA 1
ATOM 2264 C C . ARG C 3 117 ? -41.002 22.127 17.047 1.00 168.68 128 ARG A C 1
ATOM 2265 O O . ARG C 3 117 ? -42.142 22.189 17.500 1.00 169.56 128 ARG A O 1
ATOM 2273 N N . ARG C 3 118 ? -40.049 21.373 17.587 1.00 162.81 129 ARG A N 1
ATOM 2274 C CA . ARG C 3 118 ? -40.317 20.499 18.724 1.00 162.21 129 ARG A CA 1
ATOM 2275 C C . ARG C 3 118 ? -40.741 21.300 19.938 1.00 158.73 129 ARG A C 1
ATOM 2276 O O . ARG C 3 118 ? -41.454 20.811 20.819 1.00 159.19 129 ARG A O 1
ATOM 2284 N N . LEU C 3 119 ? -40.283 22.544 19.962 1.00 151.48 130 LEU A N 1
ATOM 2285 C CA . LEU C 3 119 ? -40.516 23.456 21.066 1.00 148.08 130 LEU A CA 1
ATOM 2286 C C . LEU C 3 119 ? -41.929 24.028 21.042 1.00 149.77 130 LEU A C 1
ATOM 2287 O O . LEU C 3 119 ? -42.564 24.166 22.088 1.00 148.71 130 LEU A O 1
ATOM 2292 N N . VAL C 3 120 ? -42.417 24.378 19.856 1.00 152.32 131 VAL A N 1
ATOM 2293 C CA . VAL C 3 120 ? -43.790 24.846 19.738 1.00 155.04 131 VAL A CA 1
ATOM 2294 C C . VAL C 3 120 ? -44.747 23.738 20.150 1.00 157.89 131 VAL A C 1
ATOM 2295 O O . VAL C 3 120 ? -45.849 24.003 20.623 1.00 159.47 131 VAL A O 1
ATOM 2299 N N . LYS C 3 121 ? -44.326 22.492 19.968 1.00 177.25 132 LYS A N 1
ATOM 2300 C CA . LYS C 3 121 ? -45.137 21.356 20.391 1.00 180.56 132 LYS A CA 1
ATOM 2301 C C . LYS C 3 121 ? -45.154 21.233 21.914 1.00 177.94 132 LYS A C 1
ATOM 2302 O O . LYS C 3 121 ? -46.190 20.927 22.511 1.00 180.50 132 LYS A O 1
ATOM 2308 N N . ALA C 3 122 ? -44.005 21.481 22.538 1.00 155.67 133 ALA A N 1
ATOM 2309 C CA . ALA C 3 122 ? -43.871 21.314 23.983 1.00 153.38 133 ALA A CA 1
ATOM 2310 C C . ALA C 3 122 ? -44.739 22.304 24.746 1.00 152.31 133 ALA A C 1
ATOM 2311 O O . ALA C 3 122 ? -45.230 22.006 25.834 1.00 152.77 133 ALA A O 1
ATOM 2313 N N . VAL C 3 123 ? -44.924 23.478 24.151 1.00 151.93 134 VAL A N 1
ATOM 2314 C CA . VAL C 3 123 ? -45.726 24.548 24.733 1.00 151.38 134 VAL A CA 1
ATOM 2315 C C . VAL C 3 123 ? -47.235 24.261 24.611 1.00 156.54 134 VAL A C 1
ATOM 2316 O O . VAL C 3 123 ? -47.955 24.196 25.612 1.00 157.46 134 VAL A O 1
ATOM 2320 N N . ARG C 3 124 ? -47.718 24.074 23.389 1.00 194.40 135 ARG A N 1
ATOM 2321 C CA . ARG C 3 124 ? -49.144 23.852 23.189 1.00 200.04 135 ARG A CA 1
ATOM 2322 C C . ARG C 3 124 ? -49.619 22.572 23.855 1.00 203.00 135 ARG A C 1
ATOM 2323 O O . ARG C 3 124 ? -50.822 22.319 23.950 1.00 208.04 135 ARG A O 1
ATOM 2331 N N . ASP C 3 125 ? -48.673 21.753 24.294 1.00 173.14 136 ASP A N 1
ATOM 2332 C CA . ASP C 3 125 ? -49.013 20.523 24.996 1.00 176.27 136 ASP A CA 1
ATOM 2333 C C . ASP C 3 125 ? -48.824 20.683 26.507 1.00 173.38 136 ASP A C 1
ATOM 2334 O O . ASP C 3 125 ? -49.127 19.775 27.282 1.00 176.17 136 ASP A O 1
ATOM 2339 N N . TYR C 3 126 ? -48.333 21.847 26.917 1.00 163.11 137 TYR A N 1
ATOM 2340 C CA . TYR C 3 126 ? -48.029 22.099 28.322 1.00 160.06 137 TYR A CA 1
ATOM 2341 C C . TYR C 3 126 ? -49.159 22.909 28.943 1.00 161.57 137 TYR A C 1
ATOM 2342 O O . TYR C 3 126 ? -49.542 23.962 28.427 1.00 161.22 137 TYR A O 1
ATOM 2351 N N . GLY C 3 127 ? -49.692 22.411 30.053 1.00 183.23 138 GLY A N 1
ATOM 2352 C CA . GLY C 3 127 ? -50.881 22.993 30.646 1.00 186.06 138 GLY A CA 1
ATOM 2353 C C . GLY C 3 127 ? -50.537 23.910 31.793 1.00 181.90 138 GLY A C 1
ATOM 2354 O O . GLY C 3 127 ? -51.418 24.456 32.461 1.00 183.91 138 GLY A O 1
ATOM 2355 N N . SER C 3 128 ? -49.240 24.077 32.012 1.00 170.84 139 SER A N 1
ATOM 2356 C CA . SER C 3 128 ? -48.738 24.901 33.099 1.00 166.78 139 SER A CA 1
ATOM 2357 C C . SER C 3 128 ? -48.103 26.172 32.536 1.00 162.41 139 SER A C 1
ATOM 2358 O O . SER C 3 128 ? -47.136 26.111 31.774 1.00 159.88 139 SER A O 1
ATOM 2361 N N . GLN C 3 129 ? -48.669 27.322 32.888 1.00 159.29 140 GLN A N 1
ATOM 2362 C CA . GLN C 3 129 ? -48.065 28.605 32.552 1.00 155.67 140 GLN A CA 1
ATOM 2363 C C . GLN C 3 129 ? -46.593 28.589 32.942 1.00 150.82 140 GLN A C 1
ATOM 2364 O O . GLN C 3 129 ? -46.240 28.166 34.045 1.00 149.73 140 GLN A O 1
ATOM 2370 N N . VAL C 3 130 ? -45.729 29.048 32.046 1.00 137.61 141 VAL A N 1
ATOM 2371 C CA . VAL C 3 130 ? -44.297 28.936 32.295 1.00 133.85 141 VAL A CA 1
ATOM 2372 C C . VAL C 3 130 ? -43.555 30.241 32.032 1.00 131.11 141 VAL A C 1
ATOM 2373 O O . VAL C 3 130 ? -43.814 30.921 31.041 1.00 132.21 141 VAL A O 1
ATOM 2377 N N . VAL C 3 131 ? -42.657 30.597 32.949 1.00 126.05 142 VAL A N 1
ATOM 2378 C CA . VAL C 3 131 ? -41.816 31.781 32.797 1.00 123.83 142 VAL A CA 1
ATOM 2379 C C . VAL C 3 131 ? -40.385 31.407 32.428 1.00 122.04 142 VAL A C 1
ATOM 2380 O O . VAL C 3 131 ? -39.722 30.660 33.160 1.00 121.00 142 VAL A O 1
ATOM 2384 N N . ILE C 3 132 ? -39.903 31.938 31.305 1.00 122.50 143 ILE A N 1
ATOM 2385 C CA . ILE C 3 132 ? -38.529 31.683 30.878 1.00 121.47 143 ILE A CA 1
ATOM 2386 C C . ILE C 3 132 ? -37.599 32.840 31.218 1.00 119.96 143 ILE A C 1
ATOM 2387 O O . ILE C 3 132 ? -37.826 33.977 30.798 1.00 120.70 143 ILE A O 1
ATOM 2392 N N . VAL C 3 133 ? -36.553 32.536 31.983 1.00 119.47 144 VAL A N 1
ATOM 2393 C CA . VAL C 3 133 ? -35.576 33.533 32.402 1.00 118.50 144 VAL A CA 1
ATOM 2394 C C . VAL C 3 133 ? -34.338 33.426 31.520 1.00 119.31 144 VAL A C 1
ATOM 2395 O O . VAL C 3 133 ? -33.752 32.351 31.376 1.00 119.60 144 VAL A O 1
ATOM 2399 N N . LEU C 3 134 ? -33.942 34.539 30.917 1.00 123.99 145 LEU A N 1
ATOM 2400 C CA . LEU C 3 134 ? -32.767 34.530 30.059 1.00 125.48 145 LEU A CA 1
ATOM 2401 C C . LEU C 3 134 ? -31.754 35.558 30.507 1.00 125.83 145 LEU A C 1
ATOM 2402 O O . LEU C 3 134 ? -31.893 36.753 30.245 1.00 127.02 145 LEU A O 1
ATOM 2407 N N . ASP C 3 135 ? -30.724 35.086 31.184 1.00 121.29 146 ASP A N 1
ATOM 2408 C CA . ASP C 3 135 ? -29.827 36.001 31.837 1.00 121.79 146 ASP A CA 1
ATOM 2409 C C . ASP C 3 135 ? -28.713 36.389 30.886 1.00 124.75 146 ASP A C 1
ATOM 2410 O O . ASP C 3 135 ? -28.222 35.558 30.128 1.00 125.98 146 ASP A O 1
ATOM 2415 N N . GLU C 3 136 ? -28.331 37.662 30.914 1.00 132.81 147 GLU A N 1
ATOM 2416 C CA . GLU C 3 136 ? -27.188 38.151 30.141 1.00 136.45 147 GLU A CA 1
ATOM 2417 C C . GLU C 3 136 ? -27.348 37.971 28.642 1.00 138.65 147 GLU A C 1
ATOM 2418 O O . GLU C 3 136 ? -26.366 37.734 27.938 1.00 141.49 147 GLU A O 1
ATOM 2424 N N . ILE C 3 137 ? -28.580 38.081 28.159 1.00 130.72 148 ILE A N 1
ATOM 2425 C CA . ILE C 3 137 ? -28.864 37.897 26.744 1.00 133.03 148 ILE A CA 1
ATOM 2426 C C . ILE C 3 137 ? -27.804 38.564 25.871 1.00 137.56 148 ILE A C 1
ATOM 2427 O O . ILE C 3 137 ? -27.568 38.133 24.740 1.00 140.00 148 ILE A O 1
ATOM 2432 N N . ASP C 3 138 ? -27.181 39.619 26.397 1.00 140.71 149 ASP A N 1
ATOM 2433 C CA . ASP C 3 138 ? -26.055 40.256 25.732 1.00 145.66 149 ASP A CA 1
ATOM 2434 C C . ASP C 3 138 ? -25.227 39.191 25.078 1.00 147.00 149 ASP A C 1
ATOM 2435 O O . ASP C 3 138 ? -25.142 39.105 23.857 1.00 150.20 149 ASP A O 1
ATOM 2440 N N . ALA C 3 139 ? -24.619 38.367 25.915 1.00 180.88 150 ALA A N 1
ATOM 2441 C CA . ALA C 3 139 ? -23.806 37.263 25.444 1.00 182.30 150 ALA A CA 1
ATOM 2442 C C . ALA C 3 139 ? -24.401 36.587 24.209 1.00 182.89 150 ALA A C 1
ATOM 2443 O O . ALA C 3 139 ? -23.797 36.578 23.135 1.00 187.07 150 ALA A O 1
ATOM 2445 N N . PHE C 3 140 ? -25.592 36.026 24.357 1.00 166.50 151 PHE A N 1
ATOM 2446 C CA . PHE C 3 140 ? -26.084 35.129 23.337 1.00 167.01 151 PHE A CA 1
ATOM 2447 C C . PHE C 3 140 ? -26.801 35.838 22.176 1.00 169.51 151 PHE A C 1
ATOM 2448 O O . PHE C 3 140 ? -27.417 35.195 21.325 1.00 170.02 151 PHE A O 1
ATOM 2456 N N . VAL C 3 141 ? -26.704 37.163 22.134 1.00 162.00 152 VAL A N 1
ATOM 2457 C CA . VAL C 3 141 ? -27.166 37.917 20.970 1.00 165.86 152 VAL A CA 1
ATOM 2458 C C . VAL C 3 141 ? -25.937 38.577 20.359 1.00 171.31 152 VAL A C 1
ATOM 2459 O O . VAL C 3 141 ? -25.911 38.921 19.172 1.00 175.97 152 VAL A O 1
ATOM 2463 N N . LYS C 3 142 ? -24.920 38.746 21.202 1.00 157.66 153 LYS A N 1
ATOM 2464 C CA . LYS C 3 142 ? -23.618 39.231 20.781 1.00 163.12 153 LYS A CA 1
ATOM 2465 C C . LYS C 3 142 ? -23.095 38.314 19.698 1.00 166.04 153 LYS A C 1
ATOM 2466 O O . LYS C 3 142 ? -23.355 38.542 18.519 1.00 169.77 153 LYS A O 1
ATOM 2472 N N . LYS C 3 143 ? -22.377 37.266 20.094 1.00 199.38 154 LYS A N 1
ATOM 2473 C CA . LYS C 3 143 ? -21.808 36.376 19.095 1.00 202.66 154 LYS A CA 1
ATOM 2474 C C . LYS C 3 143 ? -22.745 35.248 18.692 1.00 199.54 154 LYS A C 1
ATOM 2475 O O . LYS C 3 143 ? -22.322 34.104 18.537 1.00 199.71 154 LYS A O 1
ATOM 2481 N N . TYR C 3 144 ? -24.020 35.592 18.544 1.00 169.17 155 TYR A N 1
ATOM 2482 C CA . TYR C 3 144 ? -24.985 34.780 17.814 1.00 168.16 155 TYR A CA 1
ATOM 2483 C C . TYR C 3 144 ? -25.978 35.738 17.191 1.00 169.60 155 TYR A C 1
ATOM 2484 O O . TYR C 3 144 ? -25.720 36.942 17.110 1.00 172.50 155 TYR A O 1
ATOM 2493 N N . ASN C 3 145 ? -27.112 35.216 16.747 1.00 191.97 156 ASN A N 1
ATOM 2494 C CA . ASN C 3 145 ? -28.088 36.062 16.083 1.00 194.16 156 ASN A CA 1
ATOM 2495 C C . ASN C 3 145 ? -29.141 36.643 17.025 1.00 190.37 156 ASN A C 1
ATOM 2496 O O . ASN C 3 145 ? -29.387 36.126 18.122 1.00 185.43 156 ASN A O 1
ATOM 2501 N N . ASP C 3 146 ? -29.716 37.759 16.596 1.00 180.08 157 ASP A N 1
ATOM 2502 C CA . ASP C 3 146 ? -30.880 38.321 17.249 1.00 177.74 157 ASP A CA 1
ATOM 2503 C C . ASP C 3 146 ? -32.001 37.285 17.160 1.00 175.21 157 ASP A C 1
ATOM 2504 O O . ASP C 3 146 ? -32.833 37.173 18.061 1.00 171.46 157 ASP A O 1
ATOM 2509 N N . ASP C 3 147 ? -31.980 36.514 16.071 1.00 186.51 158 ASP A N 1
ATOM 2510 C CA . ASP C 3 147 ? -33.058 35.594 15.681 1.00 185.93 158 ASP A CA 1
ATOM 2511 C C . ASP C 3 147 ? -33.836 34.944 16.820 1.00 180.75 158 ASP A C 1
ATOM 2512 O O . ASP C 3 147 ? -35.063 35.007 16.845 1.00 180.80 158 ASP A O 1
ATOM 2517 N N . ILE C 3 148 ? -33.118 34.312 17.743 1.00 149.83 159 ILE A N 1
ATOM 2518 C CA . ILE C 3 148 ? -33.730 33.545 18.832 1.00 145.45 159 ILE A CA 1
ATOM 2519 C C . ILE C 3 148 ? -34.911 34.260 19.483 1.00 144.19 159 ILE A C 1
ATOM 2520 O O . ILE C 3 148 ? -35.860 33.631 19.952 1.00 142.46 159 ILE A O 1
ATOM 2525 N N . LEU C 3 149 ? -34.836 35.585 19.508 1.00 146.46 160 LEU A N 1
ATOM 2526 C CA . LEU C 3 149 ? -35.880 36.419 20.082 1.00 146.09 160 LEU A CA 1
ATOM 2527 C C . LEU C 3 149 ? -37.154 36.390 19.251 1.00 149.32 160 LEU A C 1
ATOM 2528 O O . LEU C 3 149 ? -38.199 35.949 19.723 1.00 148.02 160 LEU A O 1
ATOM 2533 N N . TYR C 3 150 ? -37.073 36.868 18.014 1.00 159.38 161 TYR A N 1
ATOM 2534 C CA . TYR C 3 150 ? -38.244 36.845 17.151 1.00 163.27 161 TYR A CA 1
ATOM 2535 C C . TYR C 3 150 ? -38.848 35.442 17.182 1.00 161.58 161 TYR A C 1
ATOM 2536 O O . TYR C 3 150 ? -40.044 35.275 17.419 1.00 162.00 161 TYR A O 1
ATOM 2545 N N . LYS C 3 151 ? -38.003 34.434 16.988 1.00 167.37 162 LYS A N 1
ATOM 2546 C CA . LYS C 3 151 ? -38.470 33.060 16.853 1.00 166.82 162 LYS A CA 1
ATOM 2547 C C . LYS C 3 151 ? -39.095 32.541 18.138 1.00 162.94 162 LYS A C 1
ATOM 2548 O O . LYS C 3 151 ? -39.852 31.575 18.107 1.00 163.42 162 LYS A O 1
ATOM 2554 N N . LEU C 3 152 ? -38.762 33.185 19.256 1.00 146.24 163 LEU A N 1
ATOM 2555 C CA . LEU C 3 152 ? -39.324 32.858 20.572 1.00 142.86 163 LEU A CA 1
ATOM 2556 C C . LEU C 3 152 ? -40.541 33.722 20.871 1.00 144.25 163 LEU A C 1
ATOM 2557 O O . LEU C 3 152 ? -41.435 33.346 21.640 1.00 143.33 163 LEU A O 1
ATOM 2562 N N . SER C 3 153 ? -40.532 34.906 20.275 1.00 157.03 164 SER A N 1
ATOM 2563 C CA . SER C 3 153 ? -41.673 35.795 20.280 1.00 159.87 164 SER A CA 1
ATOM 2564 C C . SER C 3 153 ? -42.799 35.117 19.495 1.00 163.58 164 SER A C 1
ATOM 2565 O O . SER C 3 153 ? -43.853 34.785 20.046 1.00 163.80 164 SER A O 1
ATOM 2568 N N . ARG C 3 154 ? -42.547 34.882 18.210 1.00 183.08 165 ARG A N 1
ATOM 2569 C CA . ARG C 3 154 ? -43.505 34.239 17.320 1.00 187.30 165 ARG A CA 1
ATOM 2570 C C . ARG C 3 154 ? -44.029 32.910 17.874 1.00 185.45 165 ARG A C 1
ATOM 2571 O O . ARG C 3 154 ? -45.046 32.405 17.403 1.00 189.11 165 ARG A O 1
ATOM 2579 N N . ILE C 3 155 ? -43.350 32.353 18.877 1.00 194.57 166 ILE A N 1
ATOM 2580 C CA . ILE C 3 155 ? -43.658 30.996 19.340 1.00 193.37 166 ILE A CA 1
ATOM 2581 C C . ILE C 3 155 ? -44.874 30.885 20.245 1.00 193.76 166 ILE A C 1
ATOM 2582 O O . ILE C 3 155 ? -45.761 30.072 19.991 1.00 196.76 166 ILE A O 1
ATOM 2587 N N . ASN C 3 156 ? -44.927 31.685 21.301 1.00 179.70 167 ASN A N 1
ATOM 2588 C CA . ASN C 3 156 ? -46.141 31.701 22.109 1.00 180.92 167 ASN A CA 1
ATOM 2589 C C . ASN C 3 156 ? -47.255 32.383 21.313 1.00 186.44 167 ASN A C 1
ATOM 2590 O O . ASN C 3 156 ? -48.440 32.089 21.489 1.00 189.71 167 ASN A O 1
ATOM 2595 N N . SER C 3 157 ? -46.841 33.255 20.393 1.00 178.05 168 SER A N 1
ATOM 2596 C CA . SER C 3 157 ? -47.757 34.043 19.566 1.00 183.88 168 SER A CA 1
ATOM 2597 C C . SER C 3 157 ? -48.505 33.216 18.525 1.00 188.90 168 SER A C 1
ATOM 2598 O O . SER C 3 157 ? -49.722 33.355 18.367 1.00 193.79 168 SER A O 1
ATOM 2601 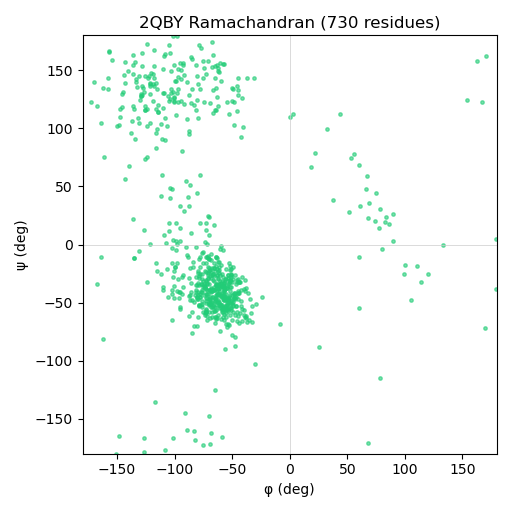N N . GLU C 3 158 ? -47.776 32.369 17.808 1.00 199.67 169 GLU A N 1
ATOM 2602 C CA . GLU C 3 158 ? -48.375 31.605 16.726 1.00 204.73 169 GLU A CA 1
ATOM 2603 C C . GLU C 3 158 ? -49.118 30.345 17.196 1.00 205.38 169 GLU A C 1
ATOM 2604 O O . GLU C 3 158 ? -49.715 29.636 16.388 1.00 210.02 169 GLU A O 1
ATOM 2610 N N . VAL C 3 159 ? -49.099 30.082 18.501 1.00 228.74 170 VAL A N 1
ATOM 2611 C CA . VAL C 3 159 ? -50.114 29.214 19.102 1.00 230.85 170 VAL A CA 1
ATOM 2612 C C . VAL C 3 159 ? -50.473 29.608 20.539 1.00 228.29 170 VAL A C 1
ATOM 2613 O O . VAL C 3 159 ? -49.635 29.545 21.444 1.00 222.87 170 VAL A O 1
ATOM 2617 N N . ASN C 3 160 ? -51.732 29.999 20.725 1.00 191.64 171 ASN A N 1
ATOM 2618 C CA . ASN C 3 160 ? -52.271 30.446 22.005 1.00 190.64 171 ASN A CA 1
ATOM 2619 C C . ASN C 3 160 ? -52.304 29.304 23.027 1.00 188.79 171 ASN A C 1
ATOM 2620 O O . ASN C 3 160 ? -53.054 28.346 22.855 1.00 193.03 171 ASN A O 1
ATOM 2625 N N . LYS C 3 163 ? -49.629 29.606 26.498 1.00 161.91 174 LYS A N 1
ATOM 2626 C CA . LYS C 3 163 ? -48.787 30.788 26.619 1.00 158.11 174 LYS A CA 1
ATOM 2627 C C . LYS C 3 163 ? -47.708 30.767 27.696 1.00 152.72 174 LYS A C 1
ATOM 2628 O O . LYS C 3 163 ? -47.919 30.272 28.803 1.00 152.00 174 LYS A O 1
ATOM 2634 N N . ILE C 3 164 ? -46.545 31.309 27.329 1.00 154.41 175 ILE A N 1
ATOM 2635 C CA . ILE C 3 164 ? -45.386 31.436 28.211 1.00 149.71 175 ILE A CA 1
ATOM 2636 C C . ILE C 3 164 ? -45.059 32.899 28.397 1.00 148.36 175 ILE A C 1
ATOM 2637 O O . ILE C 3 164 ? -45.528 33.760 27.647 1.00 150.98 175 ILE A O 1
ATOM 2642 N N . SER C 3 165 ? -44.203 33.167 29.371 1.00 138.89 176 SER A N 1
ATOM 2643 C CA . SER C 3 165 ? -43.817 34.527 29.675 1.00 137.75 176 SER A CA 1
ATOM 2644 C C . SER C 3 165 ? -42.304 34.620 29.899 1.00 134.32 176 SER A C 1
ATOM 2645 O O . SER C 3 165 ? -41.676 33.684 30.399 1.00 132.27 176 SER A O 1
ATOM 2648 N N . PHE C 3 166 ? -41.724 35.753 29.518 1.00 166.57 177 PHE A N 1
ATOM 2649 C CA . PHE C 3 166 ? -40.275 35.893 29.485 1.00 164.46 177 PHE A CA 1
ATOM 2650 C C . PHE C 3 166 ? -39.754 36.965 30.423 1.00 163.03 177 PHE A C 1
ATOM 2651 O O . PHE C 3 166 ? -40.448 37.934 30.741 1.00 164.32 177 PHE A O 1
ATOM 2659 N N . ILE C 3 167 ? -38.508 36.776 30.842 1.00 123.46 178 ILE A N 1
ATOM 2660 C CA . ILE C 3 167 ? -37.775 37.768 31.611 1.00 122.52 178 ILE A CA 1
ATOM 2661 C C . ILE C 3 167 ? -36.355 37.895 31.060 1.00 122.63 178 ILE A C 1
ATOM 2662 O O . ILE C 3 167 ? -35.579 36.938 31.078 1.00 121.46 178 ILE A O 1
ATOM 2667 N N . GLY C 3 168 ? -36.031 39.079 30.551 1.00 124.11 179 GLY A N 1
ATOM 2668 C CA . GLY C 3 168 ? -34.748 39.311 29.918 1.00 125.30 179 GLY A CA 1
ATOM 2669 C C . GLY C 3 168 ? -33.874 40.213 30.757 1.00 125.21 179 GLY A C 1
ATOM 2670 O O . GLY C 3 168 ? -34.304 41.277 31.195 1.00 126.16 179 GLY A O 1
ATOM 2671 N N . ILE C 3 169 ? -32.641 39.778 30.979 1.00 124.44 180 ILE A N 1
ATOM 2672 C CA . ILE C 3 169 ? -31.698 40.496 31.826 1.00 124.69 180 ILE A CA 1
ATOM 2673 C C . ILE C 3 169 ? -30.403 40.755 31.056 1.00 127.51 180 ILE A C 1
ATOM 2674 O O . ILE C 3 169 ? -29.690 39.825 30.685 1.00 127.42 180 ILE A O 1
ATOM 2679 N N . THR C 3 170 ? -30.107 42.026 30.816 1.00 131.31 181 THR A N 1
ATOM 2680 C CA . THR C 3 170 ? -28.930 42.416 30.054 1.00 135.04 181 THR A CA 1
ATOM 2681 C C . THR C 3 170 ? -28.127 43.414 30.868 1.00 136.85 181 THR A C 1
ATOM 2682 O O . THR C 3 170 ? -28.376 43.585 32.057 1.00 134.64 181 THR A O 1
ATOM 2686 N N . ASN C 3 171 ? -27.177 44.091 30.232 1.00 147.78 182 ASN A N 1
ATOM 2687 C CA . ASN C 3 171 ? -26.290 44.985 30.967 1.00 150.29 182 ASN A CA 1
ATOM 2688 C C . ASN C 3 171 ? -26.214 46.444 30.501 1.00 155.61 182 ASN A C 1
ATOM 2689 O O . ASN C 3 171 ? -26.016 47.340 31.323 1.00 157.02 182 ASN A O 1
ATOM 2694 N N . ASP C 3 172 ? -26.361 46.700 29.204 1.00 156.03 183 ASP A N 1
ATOM 2695 C CA . ASP C 3 172 ? -26.236 48.079 28.719 1.00 162.12 183 ASP A CA 1
ATOM 2696 C C . ASP C 3 172 ? -27.484 48.616 28.019 1.00 163.52 183 ASP A C 1
ATOM 2697 O O . ASP C 3 172 ? -28.222 47.866 27.378 1.00 161.34 183 ASP A O 1
ATOM 2702 N N . VAL C 3 173 ? -27.709 49.922 28.164 1.00 191.40 184 VAL A N 1
ATOM 2703 C CA . VAL C 3 173 ? -28.820 50.615 27.514 1.00 194.29 184 VAL A CA 1
ATOM 2704 C C . VAL C 3 173 ? -28.802 50.379 26.008 1.00 197.92 184 VAL A C 1
ATOM 2705 O O . VAL C 3 173 ? -29.853 50.231 25.377 1.00 197.90 184 VAL A O 1
ATOM 2709 N N . LYS C 3 174 ? -27.594 50.336 25.448 1.00 204.84 185 LYS A N 1
ATOM 2710 C CA . LYS C 3 174 ? -27.376 50.162 24.013 1.00 209.27 185 LYS A CA 1
ATOM 2711 C C . LYS C 3 174 ? -28.046 48.903 23.450 1.00 204.80 185 LYS A C 1
ATOM 2712 O O . LYS C 3 174 ? -28.295 48.817 22.247 1.00 208.28 185 LYS A O 1
ATOM 2718 N N . PHE C 3 175 ? -28.349 47.934 24.313 1.00 173.77 186 PHE A N 1
ATOM 2719 C CA . PHE C 3 175 ? -28.923 46.676 23.844 1.00 169.85 186 PHE A CA 1
ATOM 2720 C C . PHE C 3 175 ? -30.377 46.782 23.409 1.00 169.85 186 PHE A C 1
ATOM 2721 O O . PHE C 3 175 ? -30.792 46.106 22.471 1.00 170.19 186 PHE A O 1
ATOM 2729 N N . VAL C 3 176 ? -31.149 47.611 24.102 1.00 174.97 187 VAL A N 1
ATOM 2730 C CA . VAL C 3 176 ? -32.530 47.884 23.711 1.00 176.27 187 VAL A CA 1
ATOM 2731 C C . VAL C 3 176 ? -32.638 48.290 22.232 1.00 182.88 187 VAL A C 1
ATOM 2732 O O . VAL C 3 176 ? -33.678 48.085 21.596 1.00 183.94 187 VAL A O 1
ATOM 2736 N N . ASP C 3 177 ? -31.554 48.847 21.690 1.00 193.67 188 ASP A N 1
ATOM 2737 C CA . ASP C 3 177 ? -31.503 49.293 20.292 1.00 200.91 188 ASP A CA 1
ATOM 2738 C C . ASP C 3 177 ? -31.513 48.151 19.269 1.00 200.14 188 ASP A C 1
ATOM 2739 O O . ASP C 3 177 ? -31.952 48.337 18.135 1.00 205.23 188 ASP A O 1
ATOM 2744 N N . LEU C 3 178 ? -31.027 46.979 19.666 1.00 198.59 189 LEU A N 1
ATOM 2745 C CA . LEU C 3 178 ? -30.935 45.839 18.756 1.00 197.93 189 LEU A CA 1
ATOM 2746 C C . LEU C 3 178 ? -32.289 45.175 18.477 1.00 195.63 189 LEU A C 1
ATOM 2747 O O . LEU C 3 178 ? -32.388 44.283 17.631 1.00 195.84 189 LEU A O 1
ATOM 2752 N N . LEU C 3 179 ? -33.327 45.616 19.183 1.00 171.56 190 LEU A N 1
ATOM 2753 C CA . LEU C 3 179 ? -34.634 44.959 19.124 1.00 169.27 190 LEU A CA 1
ATOM 2754 C C . LEU C 3 179 ? -35.547 45.518 18.038 1.00 175.55 190 LEU A C 1
ATOM 2755 O O . LEU C 3 179 ? -36.672 45.928 18.315 1.00 176.29 190 LEU A O 1
ATOM 2760 N N . ASP C 3 180 ? -35.065 45.529 16.803 1.00 245.72 191 ASP A N 1
ATOM 2761 C CA . ASP C 3 180 ? -35.851 46.079 15.707 1.00 252.64 191 ASP A CA 1
ATOM 2762 C C . ASP C 3 180 ? -37.311 45.620 15.723 1.00 251.46 191 ASP A C 1
ATOM 2763 O O . ASP C 3 180 ? -38.212 46.450 15.861 1.00 254.68 191 ASP A O 1
ATOM 2768 N N . PRO C 3 181 ? -37.550 44.300 15.596 1.00 219.02 192 PRO A N 1
ATOM 2769 C CA . PRO C 3 181 ? -38.930 43.853 15.365 1.00 219.65 192 PRO A CA 1
ATOM 2770 C C . PRO C 3 181 ? -39.836 44.083 16.579 1.00 216.31 192 PRO A C 1
ATOM 2771 O O . PRO C 3 181 ? -39.499 44.881 17.460 1.00 215.01 192 PRO A O 1
ATOM 2775 N N . ARG C 3 182 ? -40.977 43.399 16.612 1.00 202.73 193 ARG A N 1
ATOM 2776 C CA . ARG C 3 182 ? -41.869 43.448 17.766 1.00 199.69 193 ARG A CA 1
ATOM 2777 C C . ARG C 3 182 ? -41.128 42.944 19.002 1.00 192.26 193 ARG A C 1
ATOM 2778 O O . ARG C 3 182 ? -41.677 42.925 20.103 1.00 189.10 193 ARG A O 1
ATOM 2786 N N . VAL C 3 183 ? -39.874 42.540 18.810 1.00 167.03 194 VAL A N 1
ATOM 2787 C CA . VAL C 3 183 ? -39.051 42.019 19.896 1.00 160.73 194 VAL A CA 1
ATOM 2788 C C . VAL C 3 183 ? -38.962 42.992 21.079 1.00 159.21 194 VAL A C 1
ATOM 2789 O O . VAL C 3 183 ? -38.971 42.579 22.242 1.00 154.27 194 VAL A O 1
ATOM 2793 N N . LYS C 3 184 ? -38.896 44.284 20.776 1.00 166.88 195 LYS A N 1
ATOM 2794 C CA . LYS C 3 184 ? -38.889 45.304 21.816 1.00 166.49 195 LYS A CA 1
ATOM 2795 C C . LYS C 3 184 ? -40.312 45.605 22.281 1.00 167.50 195 LYS A C 1
ATOM 2796 O O . LYS C 3 184 ? -40.566 45.724 23.480 1.00 164.25 195 LYS A O 1
ATOM 2802 N N . SER C 3 185 ? -41.234 45.722 21.328 1.00 170.20 196 SER A N 1
ATOM 2803 C CA . SER C 3 185 ? -42.629 46.030 21.638 1.00 172.49 196 SER A CA 1
ATOM 2804 C C . SER C 3 185 ? -43.242 45.004 22.587 1.00 167.11 196 SER A C 1
ATOM 2805 O O . SER C 3 185 ? -44.094 45.343 23.410 1.00 167.26 196 SER A O 1
ATOM 2808 N N . SER C 3 186 ? -42.798 43.755 22.471 1.00 177.26 197 SER A N 1
ATOM 2809 C CA . SER C 3 186 ? -43.373 42.654 23.242 1.00 173.03 197 SER A CA 1
ATOM 2810 C C . SER C 3 186 ? -42.547 42.291 24.477 1.00 166.86 197 SER A C 1
ATOM 2811 O O . SER C 3 186 ? -42.944 41.436 25.275 1.00 163.50 197 SER A O 1
ATOM 2814 N N . LEU C 3 187 ? -41.397 42.929 24.641 1.00 149.89 198 LEU A N 1
ATOM 2815 C CA . LEU C 3 187 ? -40.588 42.658 25.817 1.00 144.76 198 LEU A CA 1
ATOM 2816 C C . LEU C 3 187 ? -40.579 43.839 26.771 1.00 145.15 198 LEU A C 1
ATOM 2817 O O . LEU C 3 187 ? -40.616 43.657 27.985 1.00 141.69 198 LEU A O 1
ATOM 2822 N N . SER C 3 188 ? -40.530 45.049 26.224 1.00 187.22 199 SER A N 1
ATOM 2823 C CA . SER C 3 188 ? -40.565 46.249 27.052 1.00 188.56 199 SER A CA 1
ATOM 2824 C C . SER C 3 188 ? -41.965 46.470 27.636 1.00 189.79 199 SER A C 1
ATOM 2825 O O . SER C 3 188 ? -42.262 47.544 28.170 1.00 192.28 199 SER A O 1
ATOM 2828 N N . GLU C 3 189 ? -42.816 45.447 27.523 1.00 151.78 200 GLU A N 1
ATOM 2829 C CA . GLU C 3 189 ? -44.099 45.423 28.222 1.00 152.54 200 GLU A CA 1
ATOM 2830 C C . GLU C 3 189 ? -43.861 45.953 29.632 1.00 150.09 200 GLU A C 1
ATOM 2831 O O . GLU C 3 189 ? -44.485 46.929 30.063 1.00 153.27 200 GLU A O 1
ATOM 2837 N N . GLU C 3 190 ? -42.928 45.311 30.329 1.00 168.35 201 GLU A N 1
ATOM 2838 C CA . GLU C 3 190 ? -42.470 45.773 31.631 1.00 165.97 201 GLU A CA 1
ATOM 2839 C C . GLU C 3 190 ? -40.942 45.906 31.611 1.00 163.90 201 GLU A C 1
ATOM 2840 O O . GLU C 3 190 ? -40.225 45.001 31.181 1.00 161.44 201 GLU A O 1
ATOM 2846 N N . GLU C 3 191 ? -40.455 47.046 32.080 1.00 148.03 202 GLU A N 1
ATOM 2847 C CA . GLU C 3 191 ? -39.062 47.407 31.912 1.00 147.86 202 GLU A CA 1
ATOM 2848 C C . GLU C 3 191 ? -38.529 48.016 33.206 1.00 146.63 202 GLU A C 1
ATOM 2849 O O . GLU C 3 191 ? -38.707 49.207 33.461 1.00 150.08 202 GLU A O 1
ATOM 2855 N N . ILE C 3 192 ? -37.887 47.190 34.030 1.00 135.81 203 ILE A N 1
ATOM 2856 C CA . ILE C 3 192 ? -37.299 47.665 35.284 1.00 134.69 203 ILE A CA 1
ATOM 2857 C C . ILE C 3 192 ? -35.829 48.060 35.145 1.00 135.53 203 ILE A C 1
ATOM 2858 O O . ILE C 3 192 ? -35.105 47.550 34.287 1.00 135.40 203 ILE A O 1
ATOM 2863 N N . ILE C 3 193 ? -35.386 48.956 36.019 1.00 136.33 204 ILE A N 1
ATOM 2864 C CA . ILE C 3 193 ? -33.985 49.335 36.058 1.00 137.60 204 ILE A CA 1
ATOM 2865 C C . ILE C 3 193 ? -33.385 49.064 37.438 1.00 134.89 204 ILE A C 1
ATOM 2866 O O . ILE C 3 193 ? -34.019 49.284 38.470 1.00 134.01 204 ILE A O 1
ATOM 2871 N N . PHE C 3 194 ? -32.160 48.553 37.433 1.00 134.59 205 PHE A N 1
ATOM 2872 C CA . PHE C 3 194 ? -31.434 48.249 38.651 1.00 132.77 205 PHE A CA 1
ATOM 2873 C C . PHE C 3 194 ? -30.273 49.231 38.760 1.00 136.68 205 PHE A C 1
ATOM 2874 O O . PHE C 3 194 ? -29.187 48.972 38.240 1.00 137.90 205 PHE A O 1
ATOM 2882 N N . PRO C 3 195 ? -30.498 50.376 39.420 1.00 139.22 206 PRO A N 1
ATOM 2883 C CA . PRO C 3 195 ? -29.419 51.359 39.576 1.00 143.67 206 PRO A CA 1
ATOM 2884 C C . PRO C 3 195 ? -28.255 50.756 40.364 1.00 142.50 206 PRO A C 1
ATOM 2885 O O . PRO C 3 195 ? -28.484 49.898 41.205 1.00 138.62 206 PRO A O 1
ATOM 2889 N N . PRO C 3 196 ? -27.015 51.176 40.083 1.00 141.77 207 PRO A N 1
ATOM 2890 C CA . PRO C 3 196 ? -25.887 50.718 40.908 1.00 138.45 207 PRO A CA 1
ATOM 2891 C C . PRO C 3 196 ? -26.104 51.076 42.368 1.00 137.97 207 PRO A C 1
ATOM 2892 O O . PRO C 3 196 ? -26.840 52.018 42.643 1.00 141.14 207 PRO A O 1
ATOM 2896 N N . TYR C 3 197 ? -25.478 50.346 43.286 1.00 135.07 208 TYR A N 1
ATOM 2897 C CA . TYR C 3 197 ? -25.708 50.577 44.710 1.00 134.99 208 TYR A CA 1
ATOM 2898 C C . TYR C 3 197 ? -24.885 51.731 45.235 1.00 137.49 208 TYR A C 1
ATOM 2899 O O . TYR C 3 197 ? -23.817 52.044 44.703 1.00 138.04 208 TYR A O 1
ATOM 2908 N N . ASN C 3 198 ? -25.381 52.347 46.301 1.00 153.59 209 ASN A N 1
ATOM 2909 C CA . ASN C 3 198 ? -24.623 53.354 47.019 1.00 156.33 209 ASN A CA 1
ATOM 2910 C C . ASN C 3 198 ? -23.551 52.720 47.864 1.00 153.73 209 ASN A C 1
ATOM 2911 O O . ASN C 3 198 ? -23.634 51.545 48.201 1.00 150.25 209 ASN A O 1
ATOM 2916 N N . ALA C 3 199 ? -22.532 53.494 48.202 1.00 146.90 210 ALA A N 1
ATOM 2917 C CA . ALA C 3 199 ? -21.547 52.992 49.136 1.00 145.33 210 ALA A CA 1
ATOM 2918 C C . ALA C 3 199 ? -22.264 52.600 50.435 1.00 145.10 210 ALA A C 1
ATOM 2919 O O . ALA C 3 199 ? -22.018 51.529 50.985 1.00 142.23 210 ALA A O 1
ATOM 2921 N N . GLU C 3 200 ? -23.174 53.450 50.905 1.00 158.63 211 GLU A N 1
ATOM 2922 C CA . GLU C 3 200 ? -23.926 53.145 52.118 1.00 159.33 211 GLU A CA 1
ATOM 2923 C C . GLU C 3 200 ? -24.758 51.897 51.933 1.00 155.67 211 GLU A C 1
ATOM 2924 O O . GLU C 3 200 ? -24.830 51.041 52.819 1.00 154.30 211 GLU A O 1
ATOM 2930 N N . GLU C 3 201 ? -25.398 51.808 50.774 1.00 139.07 212 GLU A N 1
ATOM 2931 C CA . GLU C 3 201 ? -26.174 50.632 50.431 1.00 136.02 212 GLU A CA 1
ATOM 2932 C C . GLU C 3 201 ? -25.254 49.420 50.478 1.00 132.08 212 GLU A C 1
ATOM 2933 O O . GLU C 3 201 ? -25.579 48.400 51.085 1.00 130.48 212 GLU A O 1
ATOM 2939 N N . LEU C 3 202 ? -24.084 49.565 49.860 1.00 132.77 213 LEU A N 1
ATOM 2940 C CA . LEU C 3 202 ? -23.106 48.486 49.776 1.00 129.76 213 LEU A CA 1
ATOM 2941 C C . LEU C 3 202 ? -22.540 48.085 51.147 1.00 129.78 213 LEU A C 1
ATOM 2942 O O . LEU C 3 202 ? -22.051 46.967 51.317 1.00 127.66 213 LEU A O 1
ATOM 2947 N N . GLU C 3 203 ? -22.607 48.984 52.125 1.00 131.34 214 GLU A N 1
ATOM 2948 C CA . GLU C 3 203 ? -22.170 48.634 53.472 1.00 132.15 214 GLU A CA 1
ATOM 2949 C C . GLU C 3 203 ? -23.180 47.700 54.128 1.00 131.52 214 GLU A C 1
ATOM 2950 O O . GLU C 3 203 ? -22.804 46.668 54.685 1.00 130.33 214 GLU A O 1
ATOM 2956 N N . ASP C 3 204 ? -24.460 48.067 54.054 1.00 144.69 215 ASP A N 1
ATOM 2957 C CA . ASP C 3 204 ? -25.549 47.219 54.543 1.00 144.57 215 ASP A CA 1
ATOM 2958 C C . ASP C 3 204 ? -25.447 45.798 54.014 1.00 141.07 215 ASP A C 1
ATOM 2959 O O . ASP C 3 204 ? -25.529 44.830 54.775 1.00 140.96 215 ASP A O 1
ATOM 2964 N N . ILE C 3 205 ? -25.288 45.690 52.697 1.00 131.45 216 ILE A N 1
ATOM 2965 C CA . ILE C 3 205 ? -25.283 44.407 52.001 1.00 128.79 216 ILE A CA 1
ATOM 2966 C C . ILE C 3 205 ? -24.136 43.532 52.457 1.00 127.68 216 ILE A C 1
ATOM 2967 O O . ILE C 3 205 ? -24.262 42.311 52.544 1.00 126.80 216 ILE A O 1
ATOM 2972 N N . LEU C 3 206 ? -23.013 44.186 52.734 1.00 124.78 217 LEU A N 1
ATOM 2973 C CA . LEU C 3 206 ? -21.800 43.525 53.185 1.00 124.43 217 LEU A CA 1
ATOM 2974 C C . LEU C 3 206 ? -21.911 43.088 54.638 1.00 126.19 217 LEU A C 1
ATOM 2975 O O . LEU C 3 206 ? -21.527 41.979 54.995 1.00 125.96 217 LEU A O 1
ATOM 2980 N N . THR C 3 207 ? -22.439 43.952 55.485 1.00 128.37 218 THR A N 1
ATOM 2981 C CA . THR C 3 207 ? -22.574 43.581 56.881 1.00 130.81 218 THR A CA 1
ATOM 2982 C C . THR C 3 207 ? -23.543 42.414 57.096 1.00 130.60 218 THR A C 1
ATOM 2983 O O . THR C 3 207 ? -23.298 41.551 57.939 1.00 131.88 218 THR A O 1
ATOM 2987 N N . LYS C 3 208 ? -24.639 42.380 56.341 1.00 128.68 219 LYS A N 1
ATOM 2988 C CA . LYS C 3 208 ? -25.643 41.344 56.560 1.00 129.14 219 LYS A CA 1
ATOM 2989 C C . LYS C 3 208 ? -25.135 39.976 56.120 1.00 127.39 219 LYS A C 1
ATOM 2990 O O . LYS C 3 208 ? -25.644 38.944 56.554 1.00 128.54 219 LYS A O 1
ATOM 2996 N N . ARG C 3 209 ? -24.114 39.971 55.275 1.00 125.85 220 ARG A N 1
ATOM 2997 C CA . ARG C 3 209 ? -23.552 38.718 54.779 1.00 124.80 220 ARG A CA 1
ATOM 2998 C C . ARG C 3 209 ? -22.255 38.368 55.508 1.00 125.90 220 ARG A C 1
ATOM 2999 O O . ARG C 3 209 ? -21.800 37.223 55.476 1.00 126.33 220 ARG A O 1
ATOM 3007 N N . ALA C 3 210 ? -21.691 39.361 56.193 1.00 128.75 221 ALA A N 1
ATOM 3008 C CA . ALA C 3 210 ? -20.445 39.202 56.938 1.00 130.37 221 ALA A CA 1
ATOM 3009 C C . ALA C 3 210 ? -20.676 38.466 58.246 1.00 133.41 221 ALA A C 1
ATOM 3010 O O . ALA C 3 210 ? -19.820 37.704 58.700 1.00 134.98 221 ALA A O 1
ATOM 3012 N N . GLN C 3 211 ? -21.836 38.701 58.846 1.00 132.35 222 GLN A N 1
ATOM 3013 C CA . GLN C 3 211 ? -22.147 38.158 60.152 1.00 136.03 222 GLN A CA 1
ATOM 3014 C C . GLN C 3 211 ? -22.502 36.692 60.051 1.00 136.51 222 GLN A C 1
ATOM 3015 O O . GLN C 3 211 ? -22.658 36.007 61.049 1.00 139.95 222 GLN A O 1
ATOM 3021 N N . MET C 3 212 ? -22.628 36.199 58.835 1.00 133.44 223 MET A N 1
ATOM 3022 C CA . MET C 3 212 ? -22.881 34.783 58.675 1.00 134.43 223 MET A CA 1
ATOM 3023 C C . MET C 3 212 ? -21.583 34.085 58.342 1.00 134.43 223 MET A C 1
ATOM 3024 O O . MET C 3 212 ? -21.457 32.880 58.526 1.00 136.67 223 MET A O 1
ATOM 3029 N N . ALA C 3 213 ? -20.616 34.863 57.867 1.00 132.75 224 ALA A N 1
ATOM 3030 C CA . ALA C 3 213 ? -19.401 34.318 57.266 1.00 132.54 224 ALA A CA 1
ATOM 3031 C C . ALA C 3 213 ? -18.223 34.198 58.222 1.00 135.46 224 ALA A C 1
ATOM 3032 O O . ALA C 3 213 ? -17.627 33.125 58.356 1.00 137.83 224 ALA A O 1
ATOM 3034 N N . PHE C 3 214 ? -17.884 35.305 58.872 1.00 135.58 225 PHE A N 1
ATOM 3035 C CA . PHE C 3 214 ? -16.683 35.385 59.702 1.00 138.50 225 PHE A CA 1
ATOM 3036 C C . PHE C 3 214 ? -16.840 34.846 61.124 1.00 142.94 225 PHE A C 1
ATOM 3037 O O . PHE C 3 214 ? -17.766 34.089 61.444 1.00 144.21 225 PHE A O 1
ATOM 3045 N N . LYS C 3 215 ? -15.925 35.261 61.987 1.00 146.11 226 LYS A N 1
ATOM 3046 C CA . LYS C 3 215 ? -15.906 34.723 63.330 1.00 151.15 226 LYS A CA 1
ATOM 3047 C C . LYS C 3 215 ? -16.163 35.822 64.389 1.00 153.42 226 LYS A C 1
ATOM 3048 O O . LYS C 3 215 ? -17.075 36.627 64.195 1.00 151.32 226 LYS A O 1
ATOM 3054 N N . PRO C 3 216 ? -15.406 35.870 65.506 1.00 203.14 227 PRO A N 1
ATOM 3055 C CA . PRO C 3 216 ? -15.839 36.914 66.444 1.00 205.64 227 PRO A CA 1
ATOM 3056 C C . PRO C 3 216 ? -15.647 38.307 65.856 1.00 202.66 227 PRO A C 1
ATOM 3057 O O . PRO C 3 216 ? -16.136 38.621 64.771 1.00 197.95 227 PRO A O 1
ATOM 3061 N N . GLY C 3 217 ? -14.927 39.145 66.590 1.00 169.60 228 GLY A N 1
ATOM 3062 C CA . GLY C 3 217 ? -14.464 40.409 66.054 1.00 167.82 228 GLY A CA 1
ATOM 3063 C C . GLY C 3 217 ? -13.269 40.129 65.167 1.00 165.62 228 GLY A C 1
ATOM 3064 O O . GLY C 3 217 ? -12.166 40.604 65.414 1.00 168.02 228 GLY A O 1
ATOM 3065 N N . VAL C 3 218 ? -13.489 39.324 64.138 1.00 154.15 229 VAL A N 1
ATOM 3066 C CA . VAL C 3 218 ? -12.436 38.997 63.198 1.00 152.36 229 VAL A CA 1
ATOM 3067 C C . VAL C 3 218 ? -12.354 40.098 62.151 1.00 148.90 229 VAL A C 1
ATOM 3068 O O . VAL C 3 218 ? -11.356 40.234 61.457 1.00 148.29 229 VAL A O 1
ATOM 3072 N N . LEU C 3 219 ? -13.396 40.919 62.091 1.00 146.75 230 LEU A N 1
ATOM 3073 C CA . LEU C 3 219 ? -13.554 41.883 61.010 1.00 143.59 230 LEU A CA 1
ATOM 3074 C C . LEU C 3 219 ? -14.012 43.259 61.512 1.00 145.38 230 LEU A C 1
ATOM 3075 O O . LEU C 3 219 ? -15.178 43.442 61.884 1.00 145.55 230 LEU A O 1
ATOM 3080 N N . PRO C 3 220 ? -13.091 44.236 61.514 1.00 147.15 231 PRO A N 1
ATOM 3081 C CA . PRO C 3 220 ? -13.373 45.615 61.930 1.00 149.71 231 PRO A CA 1
ATOM 3082 C C . PRO C 3 220 ? -14.452 46.258 61.093 1.00 146.97 231 PRO A C 1
ATOM 3083 O O . PRO C 3 220 ? -14.473 46.057 59.883 1.00 143.21 231 PRO A O 1
ATOM 3087 N N . ASP C 3 221 ? -15.320 47.034 61.726 1.00 159.94 232 ASP A N 1
ATOM 3088 C CA . ASP C 3 221 ? -16.255 47.851 60.980 1.00 158.53 232 ASP A CA 1
ATOM 3089 C C . ASP C 3 221 ? -15.511 48.625 59.883 1.00 157.45 232 ASP A C 1
ATOM 3090 O O . ASP C 3 221 ? -15.939 48.662 58.728 1.00 154.20 232 ASP A O 1
ATOM 3095 N N . ASN C 3 222 ? -14.380 49.218 60.252 1.00 176.74 233 ASN A N 1
ATOM 3096 C CA . ASN C 3 222 ? -13.607 50.070 59.349 1.00 177.02 233 ASN A CA 1
ATOM 3097 C C . ASN C 3 222 ? -13.255 49.400 58.013 1.00 172.56 233 ASN A C 1
ATOM 3098 O O . ASN C 3 222 ? -13.189 50.056 56.966 1.00 171.88 233 ASN A O 1
ATOM 3103 N N . VAL C 3 223 ? -13.028 48.092 58.067 1.00 148.13 234 VAL A N 1
ATOM 3104 C CA . VAL C 3 223 ? -12.739 47.288 56.887 1.00 144.50 234 VAL A CA 1
ATOM 3105 C C . VAL C 3 223 ? -13.890 47.304 55.902 1.00 141.27 234 VAL A C 1
ATOM 3106 O O . VAL C 3 223 ? -13.686 47.404 54.694 1.00 139.65 234 VAL A O 1
ATOM 3110 N N . ILE C 3 224 ? -15.104 47.195 56.437 1.00 136.10 235 ILE A N 1
ATOM 3111 C CA . ILE C 3 224 ? -16.307 47.061 55.623 1.00 133.38 235 ILE A CA 1
ATOM 3112 C C . ILE C 3 224 ? -16.679 48.362 54.920 1.00 134.36 235 ILE A C 1
ATOM 3113 O O . ILE C 3 224 ? -17.030 48.353 53.738 1.00 132.33 235 ILE A O 1
ATOM 3118 N N . LYS C 3 225 ? -16.581 49.479 55.637 1.00 138.30 236 LYS A N 1
ATOM 3119 C CA . LYS C 3 225 ? -16.889 50.787 55.054 1.00 140.34 236 LYS A CA 1
ATOM 3120 C C . LYS C 3 225 ? -16.018 51.140 53.833 1.00 139.91 236 LYS A C 1
ATOM 3121 O O . LYS C 3 225 ? -16.494 51.770 52.882 1.00 140.09 236 LYS A O 1
ATOM 3127 N N . LEU C 3 226 ? -14.752 50.729 53.860 1.00 163.37 237 LEU A N 1
ATOM 3128 C CA . LEU C 3 226 ? -13.830 50.989 52.751 1.00 163.56 237 LEU A CA 1
ATOM 3129 C C . LEU C 3 226 ? -13.935 49.907 51.669 1.00 159.68 237 LEU A C 1
ATOM 3130 O O . LEU C 3 226 ? -13.896 50.199 50.474 1.00 159.51 237 LEU A O 1
ATOM 3135 N N . CYS C 3 227 ? -14.063 48.656 52.098 1.00 133.49 238 CYS A N 1
ATOM 3136 C CA . CYS C 3 227 ? -14.368 47.569 51.181 1.00 130.30 238 CYS A CA 1
ATOM 3137 C C . CYS C 3 227 ? -15.545 47.995 50.311 1.00 129.29 238 CYS A C 1
ATOM 3138 O O . CYS C 3 227 ? -15.554 47.765 49.104 1.00 128.30 238 CYS A O 1
ATOM 3141 N N . ALA C 3 228 ? -16.534 48.629 50.934 1.00 131.84 239 ALA A N 1
ATOM 3142 C CA . ALA C 3 228 ? -17.713 49.115 50.228 1.00 131.66 239 ALA A CA 1
ATOM 3143 C C . ALA C 3 228 ? -17.387 50.294 49.321 1.00 134.12 239 ALA A C 1
ATOM 3144 O O . ALA C 3 228 ? -17.745 50.306 48.143 1.00 133.60 239 ALA A O 1
ATOM 3146 N N . ALA C 3 229 ? -16.716 51.291 49.886 1.00 149.93 240 ALA A N 1
ATOM 3147 C CA . ALA C 3 229 ? -16.421 52.533 49.177 1.00 153.34 240 ALA A CA 1
ATOM 3148 C C . ALA C 3 229 ? -15.412 52.352 48.048 1.00 153.29 240 ALA A C 1
ATOM 3149 O O . ALA C 3 229 ? -15.336 53.174 47.134 1.00 155.83 240 ALA A O 1
ATOM 3151 N N . LEU C 3 230 ? -14.627 51.285 48.124 1.00 138.64 241 LEU A N 1
ATOM 3152 C CA . LEU C 3 230 ? -13.740 50.932 47.030 1.00 138.73 241 LEU A CA 1
ATOM 3153 C C . LEU C 3 230 ? -14.580 50.562 45.817 1.00 137.18 241 LEU A C 1
ATOM 3154 O O . LEU C 3 230 ? -14.448 51.164 44.752 1.00 139.40 241 LEU A O 1
ATOM 3159 N N . ALA C 3 231 ? -15.454 49.575 45.997 1.00 132.39 242 ALA A N 1
ATOM 3160 C CA . ALA C 3 231 ? -16.248 49.025 44.905 1.00 130.99 242 ALA A CA 1
ATOM 3161 C C . ALA C 3 231 ? -17.319 50.004 44.453 1.00 132.63 242 ALA A C 1
ATOM 3162 O O . ALA C 3 231 ? -17.728 50.004 43.294 1.00 133.28 242 ALA A O 1
ATOM 3164 N N . ALA C 3 232 ? -17.770 50.841 45.375 1.00 140.76 243 ALA A N 1
ATOM 3165 C CA . ALA C 3 232 ? -18.694 51.909 45.036 1.00 143.39 243 ALA A CA 1
ATOM 3166 C C . ALA C 3 232 ? -18.073 52.858 44.016 1.00 147.12 243 ALA A C 1
ATOM 3167 O O . ALA C 3 232 ? -18.791 53.513 43.261 1.00 149.49 243 ALA A O 1
ATOM 3169 N N . ARG C 3 233 ? -16.742 52.936 43.997 1.00 141.47 244 ARG A N 1
ATOM 3170 C CA . ARG C 3 233 ? -16.047 53.876 43.117 1.00 145.74 244 ARG A CA 1
ATOM 3171 C C . ARG C 3 233 ? -15.884 53.286 41.720 1.00 145.55 244 ARG A C 1
ATOM 3172 O O . ARG C 3 233 ? -15.675 54.006 40.746 1.00 149.39 244 ARG A O 1
ATOM 3180 N N . GLU C 3 234 ? -16.002 51.969 41.630 1.00 159.99 245 GLU A N 1
ATOM 3181 C CA . GLU C 3 234 ? -15.896 51.286 40.353 1.00 160.10 245 GLU A CA 1
ATOM 3182 C C . GLU C 3 234 ? -17.237 50.704 39.923 1.00 158.16 245 GLU A C 1
ATOM 3183 O O . GLU C 3 234 ? -17.382 49.491 39.749 1.00 155.50 245 GLU A O 1
ATOM 3189 N N . HIS C 3 235 ? -18.212 51.597 39.773 1.00 167.56 246 HIS A N 1
ATOM 3190 C CA . HIS C 3 235 ? -19.538 51.276 39.241 1.00 166.98 246 HIS A CA 1
ATOM 3191 C C . HIS C 3 235 ? -20.457 50.515 40.201 1.00 163.12 246 HIS A C 1
ATOM 3192 O O . HIS C 3 235 ? -21.128 49.565 39.798 1.00 161.35 246 HIS A O 1
ATOM 3199 N N . GLY C 3 236 ? -20.480 50.956 41.460 1.00 137.39 247 GLY A N 1
ATOM 3200 C CA . GLY C 3 236 ? -21.388 50.448 42.481 1.00 134.81 247 GLY A CA 1
ATOM 3201 C C . GLY C 3 236 ? -21.661 48.958 42.436 1.00 131.31 247 GLY A C 1
ATOM 3202 O O . GLY C 3 236 ? -22.781 48.513 42.694 1.00 130.18 247 GLY A O 1
ATOM 3203 N N . ASP C 3 237 ? -20.622 48.188 42.133 1.00 130.43 248 ASP A N 1
ATOM 3204 C CA . ASP C 3 237 ? -20.757 46.763 41.857 1.00 128.16 248 ASP A CA 1
ATOM 3205 C C . ASP C 3 237 ? -20.849 45.948 43.141 1.00 125.51 248 ASP A C 1
ATOM 3206 O O . ASP C 3 237 ? -19.985 46.024 43.997 1.00 125.14 248 ASP A O 1
ATOM 3211 N N . ALA C 3 238 ? -21.908 45.163 43.271 1.00 123.33 249 ALA A N 1
ATOM 3212 C CA . ALA C 3 238 ? -22.123 44.393 44.483 1.00 121.50 249 ALA A CA 1
ATOM 3213 C C . ALA C 3 238 ? -21.237 43.170 44.502 1.00 120.43 249 ALA A C 1
ATOM 3214 O O . ALA C 3 238 ? -20.936 42.660 45.570 1.00 119.56 249 ALA A O 1
ATOM 3216 N N . ARG C 3 239 ? -20.833 42.675 43.336 1.00 131.06 250 ARG A N 1
ATOM 3217 C CA . ARG C 3 239 ? -20.017 41.472 43.335 1.00 130.79 250 ARG A CA 1
ATOM 3218 C C . ARG C 3 239 ? -18.586 41.782 43.681 1.00 131.39 250 ARG A C 1
ATOM 3219 O O . ARG C 3 239 ? -17.892 40.936 44.227 1.00 131.23 250 ARG A O 1
ATOM 3227 N N . ARG C 3 240 ? -18.140 42.990 43.355 1.00 122.08 251 ARG A N 1
ATOM 3228 C CA . ARG C 3 240 ? -16.821 43.450 43.776 1.00 123.10 251 ARG A CA 1
ATOM 3229 C C . ARG C 3 240 ? -16.770 43.508 45.293 1.00 122.11 251 ARG A C 1
ATOM 3230 O O . ARG C 3 240 ? -15.956 42.840 45.932 1.00 122.15 251 ARG A O 1
ATOM 3238 N N . ALA C 3 241 ? -17.645 44.322 45.869 1.00 121.78 252 ALA A N 1
ATOM 3239 C CA . ALA C 3 241 ? -17.704 44.474 47.306 1.00 121.56 252 ALA A CA 1
ATOM 3240 C C . ALA C 3 241 ? -17.640 43.128 48.027 1.00 120.43 252 ALA A C 1
ATOM 3241 O O . ALA C 3 241 ? -17.154 43.047 49.147 1.00 120.97 252 ALA A O 1
ATOM 3243 N N . LEU C 3 242 ? -18.128 42.071 47.393 1.00 124.36 253 LEU A N 1
ATOM 3244 C CA . LEU C 3 242 ? -18.158 40.765 48.042 1.00 123.96 253 LEU A CA 1
ATOM 3245 C C . LEU C 3 242 ? -16.858 39.987 47.902 1.00 124.99 253 LEU A C 1
ATOM 3246 O O . LEU C 3 242 ? -16.358 39.436 48.880 1.00 125.67 253 LEU A O 1
ATOM 3251 N N . ASP C 3 243 ? -16.320 39.923 46.688 1.00 129.78 254 ASP A N 1
ATOM 3252 C CA . ASP C 3 243 ? -15.015 39.304 46.469 1.00 131.51 254 ASP A CA 1
ATOM 3253 C C . ASP C 3 243 ? -13.951 40.008 47.298 1.00 132.57 254 ASP A C 1
ATOM 3254 O O . ASP C 3 243 ? -13.272 39.391 48.111 1.00 133.65 254 ASP A O 1
ATOM 3259 N N . LEU C 3 244 ? -13.814 41.309 47.072 1.00 128.72 255 LEU A N 1
ATOM 3260 C CA . LEU C 3 244 ? -12.936 42.164 47.860 1.00 130.14 255 LEU A CA 1
ATOM 3261 C C . LEU C 3 244 ? -12.896 41.763 49.346 1.00 130.24 255 LEU A C 1
ATOM 3262 O O . LEU C 3 244 ? -11.832 41.762 49.963 1.00 132.16 255 LEU A O 1
ATOM 3267 N N . LEU C 3 245 ? -14.062 41.434 49.908 1.00 124.32 256 LEU A N 1
ATOM 3268 C CA . LEU C 3 245 ? -14.214 41.040 51.313 1.00 124.86 256 LEU A CA 1
ATOM 3269 C C . LEU C 3 245 ? -13.798 39.595 51.518 1.00 125.63 256 LEU A C 1
ATOM 3270 O O . LEU C 3 245 ? -12.982 39.291 52.385 1.00 127.63 256 LEU A O 1
ATOM 3275 N N . ARG C 3 246 ? -14.374 38.692 50.732 1.00 124.09 257 ARG A N 1
ATOM 3276 C CA . ARG C 3 246 ? -14.060 37.282 50.900 1.00 125.50 257 ARG A CA 1
ATOM 3277 C C . ARG C 3 246 ? -12.558 37.079 50.838 1.00 127.95 257 ARG A C 1
ATOM 3278 O O . ARG C 3 246 ? -11.960 36.525 51.759 1.00 130.11 257 ARG A O 1
ATOM 3286 N N . VAL C 3 247 ? -11.959 37.544 49.743 1.00 130.89 258 VAL A N 1
ATOM 3287 C CA . VAL C 3 247 ? -10.518 37.443 49.516 1.00 133.66 258 VAL A CA 1
ATOM 3288 C C . VAL C 3 247 ? -9.749 38.042 50.683 1.00 135.21 258 VAL A C 1
ATOM 3289 O O . VAL C 3 247 ? -8.919 37.383 51.303 1.00 137.90 258 VAL A O 1
ATOM 3293 N N . SER C 3 248 ? -10.047 39.299 50.979 1.00 132.03 259 SER A N 1
ATOM 3294 C CA . SER C 3 248 ? -9.564 39.949 52.184 1.00 133.66 259 SER A CA 1
ATOM 3295 C C . SER C 3 248 ? -9.470 38.969 53.349 1.00 135.31 259 SER A C 1
ATOM 3296 O O . SER C 3 248 ? -8.470 38.930 54.053 1.00 138.32 259 SER A O 1
ATOM 3299 N N . GLY C 3 249 ? -10.518 38.182 53.554 1.00 133.69 260 GLY A N 1
ATOM 3300 C CA . GLY C 3 249 ? -10.501 37.169 54.592 1.00 135.79 260 GLY A CA 1
ATOM 3301 C C . GLY C 3 249 ? -9.544 36.037 54.273 1.00 138.49 260 GLY A C 1
ATOM 3302 O O . GLY C 3 249 ? -8.742 35.630 55.113 1.00 141.90 260 GLY A O 1
ATOM 3303 N N . GLU C 3 250 ? -9.630 35.520 53.053 1.00 143.94 261 GLU A N 1
ATOM 3304 C CA . GLU C 3 250 ? -8.758 34.436 52.628 1.00 147.10 261 GLU A CA 1
ATOM 3305 C C . GLU C 3 250 ? -7.281 34.833 52.757 1.00 150.23 261 GLU A C 1
ATOM 3306 O O . GLU C 3 250 ? -6.432 34.003 53.089 1.00 154.16 261 GLU A O 1
ATOM 3312 N N . ILE C 3 251 ? -6.990 36.108 52.501 1.00 142.19 262 ILE A N 1
ATOM 3313 C CA . ILE C 3 251 ? -5.628 36.645 52.547 1.00 145.28 262 ILE A CA 1
ATOM 3314 C C . ILE C 3 251 ? -5.132 36.751 53.974 1.00 147.95 262 ILE A C 1
ATOM 3315 O O . ILE C 3 251 ? -3.978 36.440 54.265 1.00 152.07 262 ILE A O 1
ATOM 3320 N N . ALA C 3 252 ? -6.009 37.218 54.859 1.00 146.71 263 ALA A N 1
ATOM 3321 C CA . ALA C 3 252 ? -5.684 37.317 56.273 1.00 149.60 263 ALA A CA 1
ATOM 3322 C C . ALA C 3 252 ? -5.698 35.922 56.862 1.00 152.12 263 ALA A C 1
ATOM 3323 O O . ALA C 3 252 ? -5.496 35.740 58.056 1.00 155.18 263 ALA A O 1
ATOM 3325 N N . GLU C 3 253 ? -5.939 34.937 56.006 1.00 151.40 264 GLU A N 1
ATOM 3326 C CA . GLU C 3 253 ? -5.984 33.545 56.426 1.00 154.32 264 GLU A CA 1
ATOM 3327 C C . GLU C 3 253 ? -4.638 32.857 56.178 1.00 159.16 264 GLU A C 1
ATOM 3328 O O . GLU C 3 253 ? -4.118 32.152 57.046 1.00 163.71 264 GLU A O 1
ATOM 3334 N N . ARG C 3 254 ? -4.083 33.073 54.987 1.00 161.74 265 ARG A N 1
ATOM 3335 C CA . ARG C 3 254 ? -2.796 32.491 54.607 1.00 166.69 265 ARG A CA 1
ATOM 3336 C C . ARG C 3 254 ? -1.671 33.201 55.337 1.00 169.95 265 ARG A C 1
ATOM 3337 O O . ARG C 3 254 ? -0.581 32.657 55.516 1.00 175.29 265 ARG A O 1
ATOM 3345 N N . MET C 3 255 ? -1.953 34.428 55.750 1.00 164.28 266 MET A N 1
ATOM 3346 C CA . MET C 3 255 ? -1.080 35.136 56.659 1.00 167.54 266 MET A CA 1
ATOM 3347 C C . MET C 3 255 ? -1.474 34.793 58.087 1.00 169.27 266 MET A C 1
ATOM 3348 O O . MET C 3 255 ? -1.384 35.628 58.984 1.00 170.14 266 MET A O 1
ATOM 3353 N N . LYS C 3 256 ? -1.927 33.553 58.265 1.00 187.66 267 LYS A N 1
ATOM 3354 C CA . LYS C 3 256 ? -2.191 32.956 59.572 1.00 190.75 267 LYS A CA 1
ATOM 3355 C C . LYS C 3 256 ? -2.332 33.953 60.723 1.00 191.13 267 LYS A C 1
ATOM 3356 O O . LYS C 3 256 ? -1.481 33.995 61.608 1.00 196.24 267 LYS A O 1
ATOM 3362 N N . ASP C 3 257 ? -3.382 34.768 60.704 1.00 169.87 268 ASP A N 1
ATOM 3363 C CA . ASP C 3 257 ? -3.790 35.497 61.906 1.00 170.81 268 ASP A CA 1
ATOM 3364 C C . ASP C 3 257 ? -5.303 35.558 61.933 1.00 166.49 268 ASP A C 1
ATOM 3365 O O . ASP C 3 257 ? -5.944 35.407 60.896 1.00 162.08 268 ASP A O 1
ATOM 3370 N N . THR C 3 258 ? -5.883 35.743 63.111 1.00 226.63 269 THR A N 1
ATOM 3371 C CA . THR C 3 258 ? -7.337 35.676 63.209 1.00 223.42 269 THR A CA 1
ATOM 3372 C C . THR C 3 258 ? -7.994 37.055 63.292 1.00 220.72 269 THR A C 1
ATOM 3373 O O . THR C 3 258 ? -8.858 37.304 64.134 1.00 221.52 269 THR A O 1
ATOM 3377 N N . LYS C 3 259 ? -7.574 37.942 62.396 1.00 159.62 270 LYS A N 1
ATOM 3378 C CA . LYS C 3 259 ? -8.221 39.236 62.222 1.00 156.99 270 LYS A CA 1
ATOM 3379 C C . LYS C 3 259 ? -8.051 39.700 60.782 1.00 153.06 270 LYS A C 1
ATOM 3380 O O . LYS C 3 259 ? -7.460 39.009 59.954 1.00 152.46 270 LYS A O 1
ATOM 3386 N N . VAL C 3 260 ? -8.590 40.869 60.480 1.00 149.72 271 VAL A N 1
ATOM 3387 C CA . VAL C 3 260 ? -8.497 41.403 59.137 1.00 146.57 271 VAL A CA 1
ATOM 3388 C C . VAL C 3 260 ? -8.015 42.857 59.256 1.00 148.36 271 VAL A C 1
ATOM 3389 O O . VAL C 3 260 ? -8.323 43.548 60.228 1.00 150.59 271 VAL A O 1
ATOM 3393 N N . LYS C 3 261 ? -7.214 43.303 58.297 1.00 148.04 272 LYS A N 1
ATOM 3394 C CA . LYS C 3 261 ? -6.657 44.644 58.350 1.00 150.45 272 LYS A CA 1
ATOM 3395 C C . LYS C 3 261 ? -6.973 45.386 57.068 1.00 147.81 272 LYS A C 1
ATOM 3396 O O . LYS C 3 261 ? -6.991 44.786 55.996 1.00 145.24 272 LYS A O 1
ATOM 3402 N N . GLU C 3 262 ? -7.211 46.690 57.175 1.00 149.76 273 GLU A N 1
ATOM 3403 C CA . GLU C 3 262 ? -7.315 47.531 55.988 1.00 148.62 273 GLU A CA 1
ATOM 3404 C C . GLU C 3 262 ? -6.230 47.173 54.965 1.00 148.96 273 GLU A C 1
ATOM 3405 O O . GLU C 3 262 ? -6.484 47.157 53.760 1.00 146.73 273 GLU A O 1
ATOM 3411 N N . GLU C 3 263 ? -5.025 46.882 55.451 1.00 179.42 274 GLU A N 1
ATOM 3412 C CA . GLU C 3 263 ? -3.916 46.498 54.578 1.00 180.69 274 GLU A CA 1
ATOM 3413 C C . GLU C 3 263 ? -4.260 45.287 53.709 1.00 177.30 274 GLU A C 1
ATOM 3414 O O . GLU C 3 263 ? -3.776 45.161 52.583 1.00 177.46 274 GLU A O 1
ATOM 3420 N N . TYR C 3 264 ? -5.108 44.409 54.236 1.00 149.14 275 TYR A N 1
ATOM 3421 C CA . TYR C 3 264 ? -5.521 43.208 53.521 1.00 146.45 275 TYR A CA 1
ATOM 3422 C C . TYR C 3 264 ? -6.424 43.487 52.324 1.00 143.11 275 TYR A C 1
ATOM 3423 O O . TYR C 3 264 ? -6.371 42.762 51.332 1.00 142.19 275 TYR A O 1
ATOM 3432 N N . VAL C 3 265 ? -7.265 44.516 52.429 1.00 139.66 276 VAL A N 1
ATOM 3433 C CA . VAL C 3 265 ? -8.234 44.848 51.377 1.00 136.93 276 VAL A CA 1
ATOM 3434 C C . VAL C 3 265 ? -7.565 45.444 50.143 1.00 138.39 276 VAL A C 1
ATOM 3435 O O . VAL C 3 265 ? -7.868 45.062 49.010 1.00 137.01 276 VAL A O 1
ATOM 3439 N N . TYR C 3 266 ? -6.658 46.388 50.360 1.00 145.10 277 TYR A N 1
ATOM 3440 C CA . TYR C 3 266 ? -5.913 46.951 49.257 1.00 150.51 277 TYR A CA 1
ATOM 3441 C C . TYR C 3 266 ? -5.153 45.813 48.631 1.00 153.43 277 TYR A C 1
ATOM 3442 O O . TYR C 3 266 ? -4.985 45.744 47.420 1.00 156.49 277 TYR A O 1
ATOM 3451 N N . MET C 3 267 ? -4.715 44.899 49.482 1.00 152.35 278 MET A N 1
ATOM 3452 C CA . MET C 3 267 ? -3.979 43.739 49.033 1.00 154.85 278 MET A CA 1
ATOM 3453 C C . MET C 3 267 ? -4.854 42.940 48.102 1.00 153.08 278 MET A C 1
ATOM 3454 O O . MET C 3 267 ? -4.470 42.644 46.980 1.00 156.50 278 MET A O 1
ATOM 3459 N N . ALA C 3 268 ? -6.042 42.602 48.575 1.00 149.11 279 ALA A N 1
ATOM 3460 C CA . ALA C 3 268 ? -7.017 41.904 47.757 1.00 146.84 279 ALA A CA 1
ATOM 3461 C C . ALA C 3 268 ? -7.197 42.580 46.401 1.00 149.65 279 ALA A C 1
ATOM 3462 O O . ALA C 3 268 ? -6.982 41.961 45.359 1.00 152.04 279 ALA A O 1
ATOM 3464 N N . LYS C 3 269 ? -7.583 43.852 46.414 1.00 147.80 280 LYS A N 1
ATOM 3465 C CA . LYS C 3 269 ? -7.883 44.563 45.177 1.00 150.00 280 LYS A CA 1
ATOM 3466 C C . LYS C 3 269 ? -6.909 44.227 44.059 1.00 155.39 280 LYS A C 1
ATOM 3467 O O . LYS C 3 269 ? -7.323 43.798 42.982 1.00 155.82 280 LYS A O 1
ATOM 3473 N N . GLU C 3 270 ? -5.618 44.429 44.325 1.00 165.77 281 GLU A N 1
ATOM 3474 C CA . GLU C 3 270 ? -4.566 44.158 43.347 1.00 171.17 281 GLU A CA 1
ATOM 3475 C C . GLU C 3 270 ? -4.620 42.704 42.952 1.00 170.56 281 GLU A C 1
ATOM 3476 O O . GLU C 3 270 ? -4.731 42.373 41.775 1.00 172.32 281 GLU A O 1
ATOM 3482 N N . GLU C 3 271 ? -4.548 41.832 43.946 1.00 161.79 282 GLU A N 1
ATOM 3483 C CA . GLU C 3 271 ? -4.581 40.407 43.686 1.00 161.02 282 GLU A CA 1
ATOM 3484 C C . GLU C 3 271 ? -5.681 40.061 42.685 1.00 158.98 282 GLU A C 1
ATOM 3485 O O . GLU C 3 271 ? -5.468 39.253 41.778 1.00 160.91 282 GLU A O 1
ATOM 3491 N N . ILE C 3 272 ? -6.845 40.694 42.843 1.00 156.09 283 ILE A N 1
ATOM 3492 C CA . ILE C 3 272 ? -7.990 40.461 41.960 1.00 153.75 283 ILE A CA 1
ATOM 3493 C C . ILE C 3 272 ? -7.727 40.895 40.522 1.00 158.02 283 ILE A C 1
ATOM 3494 O O . ILE C 3 272 ? -8.033 40.170 39.566 1.00 158.31 283 ILE A O 1
ATOM 3499 N N . GLU C 3 273 ? -7.169 42.085 40.362 1.00 161.11 284 GLU A N 1
ATOM 3500 C CA . GLU C 3 273 ? -6.732 42.485 39.045 1.00 165.68 284 GLU A CA 1
ATOM 3501 C C . GLU C 3 273 ? -5.890 41.372 38.458 1.00 168.80 284 GLU A C 1
ATOM 3502 O O . GLU C 3 273 ? -6.292 40.757 37.476 1.00 168.91 284 GLU A O 1
ATOM 3508 N N . ARG C 3 274 ? -4.742 41.102 39.084 1.00 177.58 285 ARG A N 1
ATOM 3509 C CA . ARG C 3 274 ? -3.789 40.095 38.602 1.00 181.00 285 ARG A CA 1
ATOM 3510 C C . ARG C 3 274 ? -4.484 38.977 37.840 1.00 179.23 285 ARG A C 1
ATOM 3511 O O . ARG C 3 274 ? -4.105 38.642 36.717 1.00 182.55 285 ARG A O 1
ATOM 3519 N N . ASP C 3 275 ? -5.507 38.406 38.466 1.00 168.01 286 ASP A N 1
ATOM 3520 C CA . ASP C 3 275 ? -6.169 37.224 37.939 1.00 165.82 286 ASP A CA 1
ATOM 3521 C C . ASP C 3 275 ? -7.185 37.559 36.850 1.00 164.80 286 ASP A C 1
ATOM 3522 O O . ASP C 3 275 ? -7.294 36.836 35.856 1.00 165.85 286 ASP A O 1
ATOM 3527 N N . ARG C 3 276 ? -7.926 38.649 37.033 1.00 163.58 287 ARG A N 1
ATOM 3528 C CA . ARG C 3 276 ? -8.756 39.164 35.956 1.00 163.37 287 ARG A CA 1
ATOM 3529 C C . ARG C 3 276 ? -7.934 39.267 34.681 1.00 168.88 287 ARG A C 1
ATOM 3530 O O . ARG C 3 276 ? -8.329 38.750 33.638 1.00 169.21 287 ARG A O 1
ATOM 3538 N N . VAL C 3 277 ? -6.790 39.942 34.775 1.00 150.15 288 VAL A N 1
ATOM 3539 C CA . VAL C 3 277 ? -5.990 40.266 33.600 1.00 147.09 288 VAL A CA 1
ATOM 3540 C C . VAL C 3 277 ? -5.212 39.061 33.093 1.00 146.61 288 VAL A C 1
ATOM 3541 O O . VAL C 3 277 ? -5.132 38.833 31.890 1.00 144.00 288 VAL A O 1
ATOM 3545 N N . ARG C 3 278 ? -4.655 38.285 34.016 1.00 149.04 289 ARG A N 1
ATOM 3546 C CA . ARG C 3 278 ? -3.900 37.087 33.674 1.00 149.60 289 ARG A CA 1
ATOM 3547 C C . ARG C 3 278 ? -4.772 36.149 32.847 1.00 148.22 289 ARG A C 1
ATOM 3548 O O . ARG C 3 278 ? -4.338 35.592 31.836 1.00 146.88 289 ARG A O 1
ATOM 3556 N N . ASP C 3 279 ? -6.012 35.976 33.284 1.00 159.92 290 ASP A N 1
ATOM 3557 C CA . ASP C 3 279 ? -6.955 35.190 32.515 1.00 159.02 290 ASP A CA 1
ATOM 3558 C C . ASP C 3 279 ? -7.095 35.810 31.136 1.00 155.25 290 ASP A C 1
ATOM 3559 O O . ASP C 3 279 ? -6.856 35.155 30.128 1.00 154.24 290 ASP A O 1
ATOM 3564 N N . ILE C 3 280 ? -7.463 37.084 31.096 1.00 143.48 291 ILE A N 1
ATOM 3565 C CA . ILE C 3 280 ? -7.733 37.750 29.830 1.00 140.39 291 ILE A CA 1
ATOM 3566 C C . ILE C 3 280 ? -6.561 37.622 28.866 1.00 138.86 291 ILE A C 1
ATOM 3567 O O . ILE C 3 280 ? -6.718 37.202 27.716 1.00 137.47 291 ILE A O 1
ATOM 3572 N N . ILE C 3 281 ? -5.389 37.996 29.363 1.00 141.67 292 ILE A N 1
ATOM 3573 C CA . ILE C 3 281 ? -4.167 38.069 28.580 1.00 140.74 292 ILE A CA 1
ATOM 3574 C C . ILE C 3 281 ? -3.792 36.701 28.017 1.00 141.49 292 ILE A C 1
ATOM 3575 O O . ILE C 3 281 ? -3.269 36.600 26.906 1.00 140.33 292 ILE A O 1
ATOM 3580 N N . LEU C 3 282 ? -4.079 35.651 28.780 1.00 147.40 293 LEU A N 1
ATOM 3581 C CA . LEU C 3 282 ? -3.782 34.290 28.349 1.00 148.99 293 LEU A CA 1
ATOM 3582 C C . LEU C 3 282 ? -4.599 33.903 27.117 1.00 147.50 293 LEU A C 1
ATOM 3583 O O . LEU C 3 282 ? -4.066 33.360 26.152 1.00 147.59 293 LEU A O 1
ATOM 3588 N N . THR C 3 283 ? -5.895 34.194 27.159 1.00 147.24 294 THR A N 1
ATOM 3589 C CA . THR C 3 283 ? -6.784 33.964 26.027 1.00 146.12 294 THR A CA 1
ATOM 3590 C C . THR C 3 283 ? -6.768 35.149 25.075 1.00 143.13 294 THR A C 1
ATOM 3591 O O . THR C 3 283 ? -7.823 35.683 24.723 1.00 142.00 294 THR A O 1
ATOM 3595 N N . LEU C 3 284 ? -5.576 35.575 24.676 1.00 141.60 295 LEU A N 1
ATOM 3596 C CA . LEU C 3 284 ? -5.448 36.645 23.697 1.00 139.29 295 LEU A CA 1
ATOM 3597 C C . LEU C 3 284 ? -4.785 36.130 22.439 1.00 139.35 295 LEU A C 1
ATOM 3598 O O . LEU C 3 284 ? -3.835 35.350 22.507 1.00 141.00 295 LEU A O 1
ATOM 3603 N N . PRO C 3 285 ? -5.290 36.566 21.279 1.00 132.03 296 PRO A N 1
ATOM 3604 C CA . PRO C 3 285 ? -4.714 36.185 19.991 1.00 132.40 296 PRO A CA 1
ATOM 3605 C C . PRO C 3 285 ? -3.219 36.423 20.002 1.00 132.77 296 PRO A C 1
ATOM 3606 O O . PRO C 3 285 ? -2.769 37.472 20.469 1.00 131.77 296 PRO A O 1
ATOM 3610 N N . PHE C 3 286 ? -2.461 35.450 19.512 1.00 140.70 297 PHE A N 1
ATOM 3611 C CA . PHE C 3 286 ? -1.019 35.589 19.394 1.00 141.66 297 PHE A CA 1
ATOM 3612 C C . PHE C 3 286 ? -0.649 36.991 18.944 1.00 139.89 297 PHE A C 1
ATOM 3613 O O . PHE C 3 286 ? 0.344 37.555 19.399 1.00 140.25 297 PHE A O 1
ATOM 3621 N N . HIS C 3 287 ? -1.450 37.551 18.046 1.00 134.71 298 HIS A N 1
ATOM 3622 C CA . HIS C 3 287 ? -1.149 38.870 17.506 1.00 133.56 298 HIS A CA 1
ATOM 3623 C C . HIS C 3 287 ? -1.520 40.013 18.437 1.00 132.16 298 HIS A C 1
ATOM 3624 O O . HIS C 3 287 ? -0.918 41.093 18.392 1.00 132.00 298 HIS A O 1
ATOM 3631 N N . SER C 3 288 ? -2.514 39.766 19.281 1.00 130.07 299 SER A N 1
ATOM 3632 C CA . SER C 3 288 ? -2.967 40.775 20.216 1.00 129.33 299 SER A CA 1
ATOM 3633 C C . SER C 3 288 ? -2.022 40.797 21.392 1.00 130.45 299 SER A C 1
ATOM 3634 O O . SER C 3 288 ? -1.654 41.862 21.880 1.00 130.59 299 SER A O 1
ATOM 3637 N N . LYS C 3 289 ? -1.612 39.614 21.832 1.00 135.73 300 LYS A N 1
ATOM 3638 C CA . LYS C 3 289 ? -0.546 39.525 22.812 1.00 137.42 300 LYS A CA 1
ATOM 3639 C C . LYS C 3 289 ? 0.629 40.342 22.299 1.00 137.79 300 LYS A C 1
ATOM 3640 O O . LYS C 3 289 ? 1.321 41.002 23.067 1.00 138.87 300 LYS A O 1
ATOM 3646 N N . LEU C 3 290 ? 0.835 40.308 20.986 1.00 133.03 301 LEU A N 1
ATOM 3647 C CA . LEU C 3 290 ? 2.014 40.911 20.370 1.00 133.95 301 LEU A CA 1
ATOM 3648 C C . LEU C 3 290 ? 1.999 42.436 20.446 1.00 133.36 301 LEU A C 1
ATOM 3649 O O . LEU C 3 290 ? 2.970 43.040 20.887 1.00 134.88 301 LEU A O 1
ATOM 3654 N N . VAL C 3 291 ? 0.902 43.056 20.021 1.00 131.50 302 VAL A N 1
ATOM 3655 C CA . VAL C 3 291 ? 0.782 44.510 20.083 1.00 131.46 302 VAL A CA 1
ATOM 3656 C C . VAL C 3 291 ? 0.948 45.015 21.505 1.00 132.52 302 VAL A C 1
ATOM 3657 O O . VAL C 3 291 ? 1.492 46.093 21.737 1.00 133.83 302 VAL A O 1
ATOM 3661 N N . LEU C 3 292 ? 0.461 44.226 22.453 1.00 132.27 303 LEU A N 1
ATOM 3662 C CA . LEU C 3 292 ? 0.519 44.587 23.860 1.00 133.70 303 LEU A CA 1
ATOM 3663 C C . LEU C 3 292 ? 1.957 44.589 24.332 1.00 136.02 303 LEU A C 1
ATOM 3664 O O . LEU C 3 292 ? 2.401 45.505 25.017 1.00 137.82 303 LEU A O 1
ATOM 3669 N N . MET C 3 293 ? 2.675 43.543 23.951 1.00 137.42 304 MET A N 1
ATOM 3670 C CA . MET C 3 293 ? 4.072 43.358 24.316 1.00 140.04 304 MET A CA 1
ATOM 3671 C C . MET C 3 293 ? 4.947 44.562 23.993 1.00 141.42 304 MET A C 1
ATOM 3672 O O . MET C 3 293 ? 5.814 44.959 24.780 1.00 144.10 304 MET A O 1
ATOM 3677 N N . ALA C 3 294 ? 4.731 45.119 22.810 1.00 148.18 305 ALA A N 1
ATOM 3678 C CA . ALA C 3 294 ? 5.477 46.283 22.381 1.00 149.73 305 ALA A CA 1
ATOM 3679 C C . ALA C 3 294 ? 5.194 47.430 23.337 1.00 150.91 305 ALA A C 1
ATOM 3680 O O . ALA C 3 294 ? 6.120 48.038 23.874 1.00 153.82 305 ALA A O 1
ATOM 3682 N N . VAL C 3 295 ? 3.908 47.702 23.557 1.00 140.85 306 VAL A N 1
ATOM 3683 C CA . VAL C 3 295 ? 3.477 48.803 24.414 1.00 142.27 306 VAL A CA 1
ATOM 3684 C C . VAL C 3 295 ? 4.181 48.727 25.747 1.00 145.13 306 VAL A C 1
ATOM 3685 O O . VAL C 3 295 ? 4.361 49.733 26.435 1.00 147.77 306 VAL A O 1
ATOM 3689 N N . VAL C 3 296 ? 4.586 47.515 26.100 1.00 145.04 307 VAL A N 1
ATOM 3690 C CA . VAL C 3 296 ? 5.281 47.283 27.349 1.00 148.09 307 VAL A CA 1
ATOM 3691 C C . VAL C 3 296 ? 6.697 47.826 27.266 1.00 151.30 307 VAL A C 1
ATOM 3692 O O . VAL C 3 296 ? 7.100 48.657 28.085 1.00 154.53 307 VAL A O 1
ATOM 3696 N N . SER C 3 297 ? 7.443 47.372 26.264 1.00 150.02 308 SER A N 1
ATOM 3697 C CA . SER C 3 297 ? 8.846 47.754 26.134 1.00 153.45 308 SER A CA 1
ATOM 3698 C C . SER C 3 297 ? 9.046 49.259 25.889 1.00 155.21 308 SER A C 1
ATOM 3699 O O . SER C 3 297 ? 10.162 49.764 25.978 1.00 158.84 308 SER A O 1
ATOM 3702 N N . ILE C 3 298 ? 7.943 49.958 25.616 1.00 152.99 309 ILE A N 1
ATOM 3703 C CA . ILE C 3 298 ? 7.924 51.408 25.400 1.00 154.86 309 ILE A CA 1
ATOM 3704 C C . ILE C 3 298 ? 7.520 52.248 26.637 1.00 157.42 309 ILE A C 1
ATOM 3705 O O . ILE C 3 298 ? 8.117 53.297 26.873 1.00 161.26 309 ILE A O 1
ATOM 3710 N N . SER C 3 299 ? 6.534 51.790 27.420 1.00 161.22 310 SER A N 1
ATOM 3711 C CA . SER C 3 299 ? 6.071 52.484 28.655 1.00 163.98 310 SER A CA 1
ATOM 3712 C C . SER C 3 299 ? 6.161 54.027 28.645 1.00 167.46 310 SER A C 1
ATOM 3713 O O . SER C 3 299 ? 7.225 54.612 28.899 1.00 171.58 310 SER A O 1
ATOM 3716 N N . VAL C 3 305 ? 2.420 56.124 27.763 1.00 168.01 316 VAL A N 1
ATOM 3717 C CA . VAL C 3 305 ? 2.411 57.535 27.410 1.00 171.39 316 VAL A CA 1
ATOM 3718 C C . VAL C 3 305 ? 3.114 57.649 26.054 1.00 170.30 316 VAL A C 1
ATOM 3719 O O . VAL C 3 305 ? 4.009 58.476 25.852 1.00 173.89 316 VAL A O 1
ATOM 3723 N N . SER C 3 306 ? 2.695 56.779 25.135 1.00 156.98 317 SER A N 1
ATOM 3724 C CA . SER C 3 306 ? 3.218 56.730 23.766 1.00 155.68 317 SER A CA 1
ATOM 3725 C C . SER C 3 306 ? 2.132 56.811 22.681 1.00 153.09 317 SER A C 1
ATOM 3726 O O . SER C 3 306 ? 0.944 56.935 22.976 1.00 152.34 317 SER A O 1
ATOM 3729 N N . THR C 3 307 ? 2.561 56.743 21.424 1.00 152.17 318 THR A N 1
ATOM 3730 C CA . THR C 3 307 ? 1.689 57.014 20.288 1.00 150.88 318 THR A CA 1
ATOM 3731 C C . THR C 3 307 ? 1.555 55.780 19.401 1.00 146.92 318 THR A C 1
ATOM 3732 O O . THR C 3 307 ? 2.528 55.046 19.208 1.00 146.29 318 THR A O 1
ATOM 3736 N N . THR C 3 308 ? 0.355 55.566 18.855 1.00 148.23 319 THR A N 1
ATOM 3737 C CA . THR C 3 308 ? 0.081 54.429 17.972 1.00 145.01 319 THR A CA 1
ATOM 3738 C C . THR C 3 308 ? 1.247 54.140 17.030 1.00 145.47 319 THR A C 1
ATOM 3739 O O . THR C 3 308 ? 1.587 52.981 16.788 1.00 143.54 319 THR A O 1
ATOM 3743 N N . GLY C 3 309 ? 1.863 55.198 16.510 1.00 147.49 320 GLY A N 1
ATOM 3744 C CA . GLY C 3 309 ? 3.006 55.045 15.635 1.00 148.69 320 GLY A CA 1
ATOM 3745 C C . GLY C 3 309 ? 4.152 54.270 16.264 1.00 148.69 320 GLY A C 1
ATOM 3746 O O . GLY C 3 309 ? 4.565 53.225 15.756 1.00 147.32 320 GLY A O 1
ATOM 3747 N N . ALA C 3 310 ? 4.675 54.788 17.371 1.00 148.86 321 ALA A N 1
ATOM 3748 C CA . ALA C 3 310 ? 5.822 54.168 18.020 1.00 149.71 321 ALA A CA 1
ATOM 3749 C C . ALA C 3 310 ? 5.525 52.711 18.337 1.00 146.39 321 ALA A C 1
ATOM 3750 O O . ALA C 3 310 ? 6.433 51.879 18.353 1.00 146.69 321 ALA A O 1
ATOM 3752 N N . VAL C 3 311 ? 4.239 52.425 18.568 1.00 144.70 322 VAL A N 1
ATOM 3753 C CA . VAL C 3 311 ? 3.738 51.089 18.925 1.00 141.83 322 VAL A CA 1
ATOM 3754 C C . VAL C 3 311 ? 3.858 50.107 17.766 1.00 140.36 322 VAL A C 1
ATOM 3755 O O . VAL C 3 311 ? 4.414 49.016 17.920 1.00 140.02 322 VAL A O 1
ATOM 3759 N N . TYR C 3 312 ? 3.311 50.493 16.615 1.00 138.51 323 TYR A N 1
ATOM 3760 C CA . TYR C 3 312 ? 3.428 49.684 15.410 1.00 137.87 323 TYR A CA 1
ATOM 3761 C C . TYR C 3 312 ? 4.902 49.457 15.136 1.00 140.10 323 TYR A C 1
ATOM 3762 O O . TYR C 3 312 ? 5.307 48.368 14.719 1.00 139.91 323 TYR A O 1
ATOM 3771 N N . GLU C 3 313 ? 5.703 50.490 15.384 1.00 142.82 324 GLU A N 1
ATOM 3772 C CA . GLU C 3 313 ? 7.139 50.403 15.158 1.00 145.60 324 GLU A CA 1
ATOM 3773 C C . GLU C 3 313 ? 7.752 49.268 15.955 1.00 145.44 324 GLU A C 1
ATOM 3774 O O . GLU C 3 313 ? 8.290 48.317 15.396 1.00 145.88 324 GLU A O 1
ATOM 3780 N N . THR C 3 314 ? 7.663 49.368 17.271 1.00 154.14 325 THR A N 1
ATOM 3781 C CA . THR C 3 314 ? 8.191 48.328 18.132 1.00 154.41 325 THR A CA 1
ATOM 3782 C C . THR C 3 314 ? 7.429 47.002 17.971 1.00 151.68 325 THR A C 1
ATOM 3783 O O . THR C 3 314 ? 7.917 45.948 18.385 1.00 152.29 325 THR A O 1
ATOM 3787 N N . TYR C 3 315 ? 6.245 47.054 17.358 1.00 143.49 326 TYR A N 1
ATOM 3788 C CA . TYR C 3 315 ? 5.533 45.835 16.956 1.00 141.51 326 TYR A CA 1
ATOM 3789 C C . TYR C 3 315 ? 6.294 45.088 15.853 1.00 142.97 326 TYR A C 1
ATOM 3790 O O . TYR C 3 315 ? 6.597 43.904 15.999 1.00 143.47 326 TYR A O 1
ATOM 3799 N N . LEU C 3 316 ? 6.613 45.782 14.761 1.00 142.23 327 LEU A N 1
ATOM 3800 C CA . LEU C 3 316 ? 7.354 45.174 13.658 1.00 144.24 327 LEU A CA 1
ATOM 3801 C C . LEU C 3 316 ? 8.675 44.603 14.149 1.00 146.88 327 LEU A C 1
ATOM 3802 O O . LEU C 3 316 ? 9.163 43.595 13.630 1.00 148.45 327 LEU A O 1
ATOM 3807 N N . ASN C 3 317 ? 9.245 45.264 15.152 1.00 153.60 328 ASN A N 1
ATOM 3808 C CA . ASN C 3 317 ? 10.534 44.876 15.714 1.00 156.67 328 ASN A CA 1
ATOM 3809 C C . ASN C 3 317 ? 10.518 43.486 16.322 1.00 156.52 328 ASN A C 1
ATOM 3810 O O . ASN C 3 317 ? 11.480 42.727 16.182 1.00 159.39 328 ASN A O 1
ATOM 3815 N N . ILE C 3 318 ? 9.427 43.164 17.010 1.00 146.61 329 ILE A N 1
ATOM 3816 C CA . ILE C 3 318 ? 9.313 41.876 17.686 1.00 146.71 329 ILE A CA 1
ATOM 3817 C C . ILE C 3 318 ? 8.907 40.772 16.716 1.00 146.45 329 ILE A C 1
ATOM 3818 O O . ILE C 3 318 ? 9.335 39.626 16.848 1.00 148.43 329 ILE A O 1
ATOM 3823 N N . CYS C 3 319 ? 8.073 41.115 15.743 1.00 144.54 330 CYS A N 1
ATOM 3824 C CA . CYS C 3 319 ? 7.763 40.178 14.678 1.00 145.03 330 CYS A CA 1
ATOM 3825 C C . CYS C 3 319 ? 9.058 39.810 13.967 1.00 148.87 330 CYS A C 1
ATOM 3826 O O . CYS C 3 319 ? 9.228 38.685 13.493 1.00 150.85 330 CYS A O 1
ATOM 3829 N N . LYS C 3 320 ? 9.978 40.765 13.909 1.00 152.43 331 LYS A N 1
ATOM 3830 C CA . LYS C 3 320 ? 11.254 40.539 13.254 1.00 156.53 331 LYS A CA 1
ATOM 3831 C C . LYS C 3 320 ? 12.197 39.694 14.107 1.00 159.42 331 LYS A C 1
ATOM 3832 O O . LYS C 3 320 ? 12.769 38.717 13.626 1.00 162.56 331 LYS A O 1
ATOM 3838 N N . LYS C 3 321 ? 12.343 40.062 15.374 1.00 157.40 332 LYS A N 1
ATOM 3839 C CA . LYS C 3 321 ? 13.188 39.311 16.300 1.00 160.39 332 LYS A CA 1
ATOM 3840 C C . LYS C 3 321 ? 12.647 37.895 16.514 1.00 160.34 332 LYS A C 1
ATOM 3841 O O . LYS C 3 321 ? 13.323 37.041 17.089 1.00 163.51 332 LYS A O 1
ATOM 3847 N N . LEU C 3 322 ? 11.431 37.654 16.030 1.00 166.97 333 LEU A N 1
ATOM 3848 C CA . LEU C 3 322 ? 10.725 36.405 16.302 1.00 166.76 333 LEU A CA 1
ATOM 3849 C C . LEU C 3 322 ? 10.469 35.563 15.059 1.00 168.09 333 LEU A C 1
ATOM 3850 O O . LEU C 3 322 ? 10.154 34.377 15.162 1.00 169.48 333 LEU A O 1
ATOM 3855 N N . GLY C 3 323 ? 10.594 36.171 13.887 1.00 175.69 334 GLY A N 1
ATOM 3856 C CA . GLY C 3 323 ? 10.322 35.458 12.655 1.00 177.33 334 GLY A CA 1
ATOM 3857 C C . GLY C 3 323 ? 8.847 35.137 12.575 1.00 174.23 334 GLY A C 1
ATOM 3858 O O . GLY C 3 323 ? 8.446 33.977 12.498 1.00 175.74 334 GLY A O 1
ATOM 3859 N N . VAL C 3 324 ? 8.031 36.180 12.612 1.00 176.12 335 VAL A N 1
ATOM 3860 C CA . VAL C 3 324 ? 6.589 36.013 12.530 1.00 173.31 335 VAL A CA 1
ATOM 3861 C C . VAL C 3 324 ? 5.984 37.222 11.843 1.00 170.83 335 VAL A C 1
ATOM 3862 O O . VAL C 3 324 ? 5.842 38.282 12.454 1.00 168.42 335 VAL A O 1
ATOM 3866 N N . GLU C 3 325 ? 5.635 37.054 10.570 1.00 164.96 336 GLU A N 1
ATOM 3867 C CA . GLU C 3 325 ? 5.260 38.182 9.729 1.00 163.76 336 GLU A CA 1
ATOM 3868 C C . GLU C 3 325 ? 4.326 39.122 10.457 1.00 159.92 336 GLU A C 1
ATOM 3869 O O . GLU C 3 325 ? 3.469 38.684 11.225 1.00 158.06 336 GLU A O 1
ATOM 3875 N N . ALA C 3 326 ? 4.494 40.415 10.198 1.00 142.59 337 ALA A N 1
ATOM 3876 C CA . ALA C 3 326 ? 3.757 41.441 10.921 1.00 139.67 337 ALA A CA 1
ATOM 3877 C C . ALA C 3 326 ? 2.284 41.448 10.563 1.00 137.92 337 ALA A C 1
ATOM 3878 O O . ALA C 3 326 ? 1.691 40.412 10.276 1.00 138.29 337 ALA A O 1
ATOM 3880 N N . VAL C 3 327 ? 1.693 42.630 10.595 1.00 137.32 338 VAL A N 1
ATOM 3881 C CA . VAL C 3 327 ? 0.278 42.766 10.325 1.00 135.98 338 VAL A CA 1
ATOM 3882 C C . VAL C 3 327 ? 0.111 44.201 9.893 1.00 136.05 338 VAL A C 1
ATOM 3883 O O . VAL C 3 327 ? 1.029 44.995 10.081 1.00 136.79 338 VAL A O 1
ATOM 3887 N N . THR C 3 328 ? -1.026 44.544 9.296 1.00 135.68 339 THR A N 1
ATOM 3888 C CA . THR C 3 328 ? -1.212 45.918 8.841 1.00 136.36 339 THR A CA 1
ATOM 3889 C C . THR C 3 328 ? -1.174 46.863 10.017 1.00 135.14 339 THR A C 1
ATOM 3890 O O . THR C 3 328 ? -1.571 46.497 11.123 1.00 133.38 339 THR A O 1
ATOM 3894 N N . GLN C 3 329 ? -0.714 48.087 9.781 1.00 137.07 340 GLN A N 1
ATOM 3895 C CA . GLN C 3 329 ? -0.849 49.099 10.810 1.00 136.61 340 GLN A CA 1
ATOM 3896 C C . GLN C 3 329 ? -2.327 49.329 11.071 1.00 135.52 340 GLN A C 1
ATOM 3897 O O . GLN C 3 329 ? -2.717 49.669 12.184 1.00 134.63 340 GLN A O 1
ATOM 3903 N N . ARG C 3 330 ? -3.144 49.119 10.039 1.00 135.90 341 ARG A N 1
ATOM 3904 C CA . ARG C 3 330 ? -4.598 49.279 10.127 1.00 135.46 341 ARG A CA 1
ATOM 3905 C C . ARG C 3 330 ? -5.235 48.334 11.161 1.00 133.31 341 ARG A C 1
ATOM 3906 O O . ARG C 3 330 ? -6.174 48.712 11.870 1.00 132.88 341 ARG A O 1
ATOM 3914 N N . ARG C 3 331 ? -4.712 47.112 11.246 1.00 147.85 342 ARG A N 1
ATOM 3915 C CA . ARG C 3 331 ? -5.190 46.128 12.211 1.00 146.30 342 ARG A CA 1
ATOM 3916 C C . ARG C 3 331 ? -4.687 46.496 13.593 1.00 145.46 342 ARG A C 1
ATOM 3917 O O . ARG C 3 331 ? -5.364 46.267 14.589 1.00 144.61 342 ARG A O 1
ATOM 3925 N N . VAL C 3 332 ? -3.487 47.067 13.646 1.00 129.58 343 VAL A N 1
ATOM 3926 C CA . VAL C 3 332 ? -2.901 47.473 14.916 1.00 129.44 343 VAL A CA 1
ATOM 3927 C C . VAL C 3 332 ? -3.596 48.717 15.496 1.00 129.97 343 VAL A C 1
ATOM 3928 O O . VAL C 3 332 ? -3.688 48.856 16.717 1.00 129.82 343 VAL A O 1
ATOM 3932 N N . SER C 3 333 ? -4.120 49.596 14.639 1.00 131.69 344 SER A N 1
ATOM 3933 C CA . SER C 3 333 ? -4.812 50.802 15.121 1.00 132.89 344 SER A CA 1
ATOM 3934 C C . SER C 3 333 ? -6.055 50.489 15.934 1.00 132.08 344 SER A C 1
ATOM 3935 O O . SER C 3 333 ? -6.487 51.300 16.772 1.00 133.17 344 SER A O 1
ATOM 3938 N N . ASP C 3 334 ? -6.634 49.322 15.648 1.00 139.02 345 ASP A N 1
ATOM 3939 C CA . ASP C 3 334 ? -7.821 48.830 16.338 1.00 138.48 345 ASP A CA 1
ATOM 3940 C C . ASP C 3 334 ? -7.471 47.765 17.377 1.00 137.25 345 ASP A C 1
ATOM 3941 O O . ASP C 3 334 ? -8.033 47.758 18.467 1.00 137.42 345 ASP A O 1
ATOM 3946 N N . ILE C 3 335 ? -6.532 46.880 17.064 1.00 127.60 346 ILE A N 1
ATOM 3947 C CA . ILE C 3 335 ? -6.098 45.919 18.069 1.00 127.02 346 ILE A CA 1
ATOM 3948 C C . ILE C 3 335 ? -5.757 46.685 19.341 1.00 127.70 346 ILE A C 1
ATOM 3949 O O . ILE C 3 335 ? -5.878 46.165 20.446 1.00 127.76 346 ILE A O 1
ATOM 3954 N N . ILE C 3 336 ? -5.353 47.937 19.186 1.00 133.56 347 ILE A N 1
ATOM 3955 C CA . ILE C 3 336 ? -5.125 48.777 20.350 1.00 134.92 347 ILE A CA 1
ATOM 3956 C C . ILE C 3 336 ? -6.435 49.004 21.107 1.00 135.47 347 ILE A C 1
ATOM 3957 O O . ILE C 3 336 ? -6.584 48.564 22.249 1.00 135.77 347 ILE A O 1
ATOM 3962 N N . ASN C 3 337 ? -7.382 49.676 20.458 1.00 131.24 348 ASN A N 1
ATOM 3963 C CA . ASN C 3 337 ? -8.686 49.956 21.049 1.00 132.30 348 ASN A CA 1
ATOM 3964 C C . ASN C 3 337 ? -9.252 48.741 21.742 1.00 131.40 348 ASN A C 1
ATOM 3965 O O . ASN C 3 337 ? -9.822 48.840 22.822 1.00 132.64 348 ASN A O 1
ATOM 3970 N N . GLU C 3 338 ? -9.098 47.595 21.094 1.00 129.60 349 GLU A N 1
ATOM 3971 C CA . GLU C 3 338 ? -9.599 46.340 21.626 1.00 129.12 349 GLU A CA 1
ATOM 3972 C C . GLU C 3 338 ? -9.014 46.065 23.016 1.00 129.73 349 GLU A C 1
ATOM 3973 O O . GLU C 3 338 ? -9.716 45.607 23.914 1.00 130.57 349 GLU A O 1
ATOM 3979 N N . LEU C 3 339 ? -7.735 46.372 23.201 1.00 129.98 350 LEU A N 1
ATOM 3980 C CA . LEU C 3 339 ? -7.091 46.187 24.493 1.00 131.08 350 LEU A CA 1
ATOM 3981 C C . LEU C 3 339 ? -7.539 47.273 25.459 1.00 133.19 350 LEU A C 1
ATOM 3982 O O . LEU C 3 339 ? -7.354 47.152 26.667 1.00 134.75 350 LEU A O 1
ATOM 3987 N N . ASP C 3 340 ? -8.127 48.335 24.915 1.00 151.44 351 ASP A N 1
ATOM 3988 C CA . ASP C 3 340 ? -8.721 49.380 25.740 1.00 154.02 351 ASP A CA 1
ATOM 3989 C C . ASP C 3 340 ? -9.941 48.811 26.450 1.00 154.79 351 ASP A C 1
ATOM 3990 O O . ASP C 3 340 ? -10.062 48.937 27.671 1.00 156.96 351 ASP A O 1
ATOM 3995 N N . MET C 3 341 ? -10.833 48.171 25.690 1.00 138.91 352 MET A N 1
ATOM 3996 C CA . MET C 3 341 ? -12.045 47.581 26.257 1.00 139.94 352 MET A CA 1
ATOM 3997 C C . MET C 3 341 ? -11.706 46.578 27.339 1.00 140.32 352 MET A C 1
ATOM 3998 O O . MET C 3 341 ? -12.297 46.597 28.412 1.00 142.60 352 MET A O 1
ATOM 4003 N N . VAL C 3 342 ? -10.748 45.706 27.064 1.00 135.34 353 VAL A N 1
ATOM 4004 C CA . VAL C 3 342 ? -10.358 44.703 28.042 1.00 136.09 353 VAL A CA 1
ATOM 4005 C C . VAL C 3 342 ? -9.809 45.353 29.307 1.00 138.44 353 VAL A C 1
ATOM 4006 O O . VAL C 3 342 ? -9.813 44.757 30.385 1.00 140.21 353 VAL A O 1
ATOM 4010 N N . GLY C 3 343 ? -9.343 46.585 29.174 1.00 138.82 354 GLY A N 1
ATOM 4011 C CA . GLY C 3 343 ? -8.893 47.327 30.331 1.00 141.72 354 GLY A CA 1
ATOM 4012 C C . GLY C 3 343 ? -7.444 47.049 30.661 1.00 141.85 354 GLY A C 1
ATOM 4013 O O . GLY C 3 343 ? -6.992 47.329 31.766 1.00 144.63 354 GLY A O 1
ATOM 4014 N N . ILE C 3 344 ? -6.709 46.500 29.700 1.00 145.46 355 ILE A N 1
ATOM 4015 C CA . ILE C 3 344 ? -5.269 46.320 29.867 1.00 145.85 355 ILE A CA 1
ATOM 4016 C C . ILE C 3 344 ? -4.497 47.583 29.434 1.00 146.42 355 ILE A C 1
ATOM 4017 O O . ILE C 3 344 ? -3.562 48.026 30.113 1.00 148.73 355 ILE A O 1
ATOM 4022 N N . LEU C 3 345 ? -4.902 48.162 28.306 1.00 145.96 356 LEU A N 1
ATOM 4023 C CA . LEU C 3 345 ? -4.333 49.422 27.839 1.00 146.94 356 LEU A CA 1
ATOM 4024 C C . LEU C 3 345 ? -5.344 50.554 27.986 1.00 148.65 356 LEU A C 1
ATOM 4025 O O . LEU C 3 345 ? -6.550 50.309 28.124 1.00 148.36 356 LEU A O 1
ATOM 4030 N N . THR C 3 346 ? -4.842 51.788 27.945 1.00 153.00 357 THR A N 1
ATOM 4031 C CA . THR C 3 346 ? -5.690 52.971 27.850 1.00 155.06 357 THR A CA 1
ATOM 4032 C C . THR C 3 346 ? -5.267 53.833 26.672 1.00 154.99 357 THR A C 1
ATOM 4033 O O . THR C 3 346 ? -4.161 54.367 26.641 1.00 156.50 357 THR A O 1
ATOM 4037 N N . ALA C 3 347 ? -6.162 53.963 25.702 1.00 145.71 358 ALA A N 1
ATOM 4038 C CA . ALA C 3 347 ? -5.863 54.717 24.498 1.00 145.84 358 ALA A CA 1
ATOM 4039 C C . ALA C 3 347 ? -6.952 55.732 24.187 1.00 148.04 358 ALA A C 1
ATOM 4040 O O . ALA C 3 347 ? -8.141 55.400 24.107 1.00 147.31 358 ALA A O 1
ATOM 4042 N N . LYS C 3 348 ? -6.513 56.969 23.993 1.00 150.68 359 LYS A N 1
ATOM 4043 C CA . LYS C 3 348 ? -7.399 58.088 23.738 1.00 153.85 359 LYS A CA 1
ATOM 4044 C C . LYS C 3 348 ? -7.036 58.745 22.400 1.00 154.35 359 LYS A C 1
ATOM 4045 O O . LYS C 3 348 ? -5.867 58.802 22.025 1.00 154.09 359 LYS A O 1
ATOM 4051 N N . VAL C 3 349 ? -8.038 59.229 21.675 1.00 154.60 360 VAL A N 1
ATOM 4052 C CA . VAL C 3 349 ? -7.794 59.908 20.409 1.00 155.79 360 VAL A CA 1
ATOM 4053 C C . VAL C 3 349 ? -7.548 61.391 20.654 1.00 161.24 360 VAL A C 1
ATOM 4054 O O . VAL C 3 349 ? -8.494 62.173 20.747 1.00 164.64 360 VAL A O 1
ATOM 4058 N N . VAL C 3 350 ? -6.281 61.778 20.761 1.00 163.13 361 VAL A N 1
ATOM 4059 C CA . VAL C 3 350 ? -5.929 63.174 21.002 1.00 168.87 361 VAL A CA 1
ATOM 4060 C C . VAL C 3 350 ? -5.859 63.947 19.676 1.00 171.03 361 VAL A C 1
ATOM 4061 O O . VAL C 3 350 ? -5.764 63.343 18.608 1.00 167.86 361 VAL A O 1
ATOM 4065 N N . ASN C 3 351 ? -5.929 65.275 19.742 1.00 183.00 362 ASN A N 1
ATOM 4066 C CA . ASN C 3 351 ? -5.866 66.108 18.539 1.00 186.04 362 ASN A CA 1
ATOM 4067 C C . ASN C 3 351 ? -4.869 67.233 18.697 1.00 191.54 362 ASN A C 1
ATOM 4068 O O . ASN C 3 351 ? -5.137 68.221 19.373 1.00 196.92 362 ASN A O 1
ATOM 4073 N N . ARG C 3 352 ? -3.720 67.085 18.054 1.00 184.22 363 ARG A N 1
ATOM 4074 C CA . ARG C 3 352 ? -2.606 67.993 18.283 1.00 189.23 363 ARG A CA 1
ATOM 4075 C C . ARG C 3 352 ? -2.082 68.685 17.022 1.00 192.40 363 ARG A C 1
ATOM 4076 O O . ARG C 3 352 ? -1.020 68.340 16.510 1.00 191.11 363 ARG A O 1
ATOM 4084 N N . GLY C 3 353 ? -2.837 69.668 16.538 1.00 197.33 364 GLY A N 1
ATOM 4085 C CA . GLY C 3 353 ? -2.440 70.482 15.403 1.00 201.64 364 GLY A CA 1
ATOM 4086 C C . GLY C 3 353 ? -1.469 69.840 14.430 1.00 198.61 364 GLY A C 1
ATOM 4087 O O . GLY C 3 353 ? -1.881 69.229 13.446 1.00 195.29 364 GLY A O 1
ATOM 4088 N N . ARG C 3 354 ? -0.174 69.986 14.706 1.00 214.87 365 ARG A N 1
ATOM 4089 C CA . ARG C 3 354 ? 0.860 69.520 13.783 1.00 213.35 365 ARG A CA 1
ATOM 4090 C C . ARG C 3 354 ? 1.599 68.264 14.262 1.00 207.66 365 ARG A C 1
ATOM 4091 O O . ARG C 3 354 ? 2.509 67.775 13.590 1.00 206.40 365 ARG A O 1
ATOM 4099 N N . TYR C 3 355 ? 1.203 67.745 15.421 1.00 191.61 366 TYR A N 1
ATOM 4100 C CA . TYR C 3 355 ? 1.672 66.435 15.869 1.00 185.96 366 TYR A CA 1
ATOM 4101 C C . TYR C 3 355 ? 0.619 65.365 15.572 1.00 179.99 366 TYR A C 1
ATOM 4102 O O . TYR C 3 355 ? 0.631 64.283 16.158 1.00 175.43 366 TYR A O 1
ATOM 4111 N N . GLY C 3 356 ? -0.302 65.692 14.670 1.00 205.82 367 GLY A N 1
ATOM 4112 C CA . GLY C 3 356 ? -1.273 64.736 14.168 1.00 201.00 367 GLY A CA 1
ATOM 4113 C C . GLY C 3 356 ? -2.323 64.232 15.146 1.00 198.17 367 GLY A C 1
ATOM 4114 O O . GLY C 3 356 ? -2.448 64.739 16.264 1.00 200.34 367 GLY A O 1
ATOM 4115 N N . LYS C 3 357 ? -3.070 63.216 14.711 1.00 167.62 368 LYS A N 1
ATOM 4116 C CA . LYS C 3 357 ? -4.183 62.668 15.477 1.00 165.08 368 LYS A CA 1
ATOM 4117 C C . LYS C 3 357 ? -3.907 61.221 15.864 1.00 159.74 368 LYS A C 1
ATOM 4118 O O . LYS C 3 357 ? -4.163 60.311 15.083 1.00 156.55 368 LYS A O 1
ATOM 4124 N N . THR C 3 358 ? -3.403 61.009 17.075 1.00 160.16 369 THR A N 1
ATOM 4125 C CA . THR C 3 358 ? -2.946 59.689 17.495 1.00 155.92 369 THR A CA 1
ATOM 4126 C C . THR C 3 358 ? -3.869 59.045 18.517 1.00 153.82 369 THR A C 1
ATOM 4127 O O . THR C 3 358 ? -4.928 59.578 18.844 1.00 155.45 369 THR A O 1
ATOM 4131 N N . LYS C 3 359 ? -3.474 57.869 18.988 1.00 159.47 370 LYS A N 1
ATOM 4132 C CA . LYS C 3 359 ? -4.002 57.335 20.231 1.00 158.43 370 LYS A CA 1
ATOM 4133 C C . LYS C 3 359 ? -2.893 57.410 21.264 1.00 159.88 370 LYS A C 1
ATOM 4134 O O . LYS C 3 359 ? -1.894 56.694 21.181 1.00 158.36 370 LYS A O 1
ATOM 4140 N N . GLU C 3 360 ? -3.060 58.316 22.215 1.00 165.15 371 GLU A N 1
ATOM 4141 C CA . GLU C 3 360 ? -2.210 58.358 23.382 1.00 167.05 371 GLU A CA 1
ATOM 4142 C C . GLU C 3 360 ? -2.448 57.058 24.124 1.00 163.93 371 GLU A C 1
ATOM 4143 O O . GLU C 3 360 ? -3.554 56.797 24.600 1.00 163.26 371 GLU A O 1
ATOM 4149 N N . ILE C 3 361 ? -1.416 56.233 24.210 1.00 152.07 372 ILE A N 1
ATOM 4150 C CA . ILE C 3 361 ? -1.591 54.882 24.715 1.00 149.12 372 ILE A CA 1
ATOM 4151 C C . ILE C 3 361 ? -0.727 54.610 25.944 1.00 150.98 372 ILE A C 1
ATOM 4152 O O . ILE C 3 361 ? 0.429 55.022 26.013 1.00 153.24 372 ILE A O 1
ATOM 4157 N N . GLY C 3 362 ? -1.313 53.928 26.922 1.00 154.86 373 GLY A N 1
ATOM 4158 C CA . GLY C 3 362 ? -0.642 53.659 28.179 1.00 157.13 373 GLY A CA 1
ATOM 4159 C C . GLY C 3 362 ? -1.229 52.451 28.874 1.00 155.38 373 GLY A C 1
ATOM 4160 O O . GLY C 3 362 ? -2.307 51.981 28.513 1.00 152.91 373 GLY A O 1
ATOM 4161 N N . LEU C 3 363 ? -0.517 51.958 29.882 1.00 151.58 374 LEU A N 1
ATOM 4162 C CA . LEU C 3 363 ? -0.882 50.727 30.579 1.00 150.53 374 LEU A CA 1
ATOM 4163 C C . LEU C 3 363 ? -1.856 50.993 31.726 1.00 152.90 374 LEU A C 1
ATOM 4164 O O . LEU C 3 363 ? -1.598 51.853 32.565 1.00 156.87 374 LEU A O 1
ATOM 4169 N N . ALA C 3 364 ? -2.966 50.258 31.774 1.00 149.76 375 ALA A N 1
ATOM 4170 C CA . ALA C 3 364 ? -3.910 50.394 32.884 1.00 152.31 375 ALA A CA 1
ATOM 4171 C C . ALA C 3 364 ? -3.498 49.476 34.024 1.00 154.11 375 ALA A C 1
ATOM 4172 O O . ALA C 3 364 ? -3.489 49.862 35.196 1.00 158.15 375 ALA A O 1
ATOM 4174 N N . VAL C 3 365 ? -3.144 48.255 33.652 1.00 157.18 376 VAL A N 1
ATOM 4175 C CA . VAL C 3 365 ? -2.710 47.236 34.588 1.00 158.85 376 VAL A CA 1
ATOM 4176 C C . VAL C 3 365 ? -1.253 47.476 34.985 1.00 161.44 376 VAL A C 1
ATOM 4177 O O . VAL C 3 365 ? -0.578 48.336 34.420 1.00 161.50 376 VAL A O 1
ATOM 4181 N N . ASP C 3 366 ? -0.777 46.719 35.967 1.00 189.56 377 ASP A N 1
ATOM 4182 C CA . ASP C 3 366 ? 0.628 46.740 36.343 1.00 192.32 377 ASP A CA 1
ATOM 4183 C C . ASP C 3 366 ? 1.481 46.179 35.211 1.00 189.43 377 ASP A C 1
ATOM 4184 O O . ASP C 3 366 ? 0.980 45.502 34.313 1.00 185.65 377 ASP A O 1
ATOM 4189 N N . LYS C 3 367 ? 2.777 46.455 35.261 1.00 167.93 378 LYS A N 1
ATOM 4190 C CA . LYS C 3 367 ? 3.686 45.979 34.229 1.00 166.01 378 LYS A CA 1
ATOM 4191 C C . LYS C 3 367 ? 4.099 44.508 34.397 1.00 166.27 378 LYS A C 1
ATOM 4192 O O . LYS C 3 367 ? 4.320 43.814 33.408 1.00 163.70 378 LYS A O 1
ATOM 4198 N N . ASN C 3 368 ? 4.205 44.037 35.641 1.00 162.67 379 ASN A N 1
ATOM 4199 C CA . ASN C 3 368 ? 4.682 42.675 35.924 1.00 164.04 379 ASN A CA 1
ATOM 4200 C C . ASN C 3 368 ? 3.665 41.607 35.567 1.00 161.11 379 ASN A C 1
ATOM 4201 O O . ASN C 3 368 ? 3.968 40.613 34.898 1.00 159.91 379 ASN A O 1
ATOM 4206 N N . ILE C 3 369 ? 2.453 41.828 36.055 1.00 185.04 380 ILE A N 1
ATOM 4207 C CA . ILE C 3 369 ? 1.337 40.932 35.835 1.00 182.86 380 ILE A CA 1
ATOM 4208 C C . ILE C 3 369 ? 1.098 40.801 34.351 1.00 178.37 380 ILE A C 1
ATOM 4209 O O . ILE C 3 369 ? 0.553 39.807 33.867 1.00 176.74 380 ILE A O 1
ATOM 4214 N N . ILE C 3 370 ? 1.519 41.831 33.633 1.00 165.42 381 ILE A N 1
ATOM 4215 C CA . ILE C 3 370 ? 1.323 41.889 32.205 1.00 161.59 381 ILE A CA 1
ATOM 4216 C C . ILE C 3 370 ? 2.364 41.042 31.477 1.00 161.55 381 ILE A C 1
ATOM 4217 O O . ILE C 3 370 ? 2.123 40.587 30.362 1.00 158.96 381 ILE A O 1
ATOM 4222 N N . VAL C 3 371 ? 3.518 40.819 32.101 1.00 152.75 382 VAL A N 1
ATOM 4223 C CA . VAL C 3 371 ? 4.565 40.033 31.450 1.00 153.45 382 VAL A CA 1
ATOM 4224 C C . VAL C 3 371 ? 4.663 38.608 31.967 1.00 155.72 382 VAL A C 1
ATOM 4225 O O . VAL C 3 371 ? 4.834 37.675 31.184 1.00 155.16 382 VAL A O 1
ATOM 4229 N N . ARG C 3 372 ? 4.570 38.433 33.280 1.00 164.48 383 ARG A N 1
ATOM 4230 C CA . ARG C 3 372 ? 4.685 37.097 33.847 1.00 167.37 383 ARG A CA 1
ATOM 4231 C C . ARG C 3 372 ? 3.695 36.153 33.166 1.00 164.95 383 ARG A C 1
ATOM 4232 O O . ARG C 3 372 ? 4.040 35.032 32.773 1.00 166.19 383 ARG A O 1
ATOM 4240 N N . SER C 3 373 ? 2.461 36.632 33.025 1.00 169.30 384 SER A N 1
ATOM 4241 C CA . SER C 3 373 ? 1.404 35.898 32.342 1.00 167.04 384 SER A CA 1
ATOM 4242 C C . SER C 3 373 ? 1.705 35.833 30.852 1.00 164.37 384 SER A C 1
ATOM 4243 O O . SER C 3 373 ? 1.592 34.781 30.220 1.00 164.53 384 SER A O 1
ATOM 4246 N N . LEU C 3 374 ? 2.095 36.976 30.303 1.00 150.14 385 LEU A N 1
ATOM 4247 C CA . LEU C 3 374 ? 2.493 37.065 28.909 1.00 148.08 385 LEU A CA 1
ATOM 4248 C C . LEU C 3 374 ? 3.415 35.897 28.567 1.00 150.50 385 LEU A C 1
ATOM 4249 O O . LEU C 3 374 ? 3.230 35.224 27.550 1.00 149.62 385 LEU A O 1
ATOM 4254 N N . ILE C 3 375 ? 4.395 35.650 29.436 1.00 152.40 386 ILE A N 1
ATOM 4255 C CA . ILE C 3 375 ? 5.367 34.577 29.233 1.00 155.61 386 ILE A CA 1
ATOM 4256 C C . ILE C 3 375 ? 4.723 33.225 29.476 1.00 157.23 386 ILE A C 1
ATOM 4257 O O . ILE C 3 375 ? 5.100 32.229 28.858 1.00 158.97 386 ILE A O 1
ATOM 4262 N N . GLU C 3 376 ? 3.756 33.200 30.389 1.00 166.77 387 GLU A N 1
ATOM 4263 C CA . GLU C 3 376 ? 2.984 31.999 30.677 1.00 168.45 387 GLU A CA 1
ATOM 4264 C C . GLU C 3 376 ? 2.439 31.333 29.421 1.00 166.80 387 GLU A C 1
ATOM 4265 O O . GLU C 3 376 ? 2.063 30.162 29.448 1.00 169.13 387 GLU A O 1
ATOM 4271 N N . SER C 3 377 ? 2.379 32.084 28.325 1.00 171.15 388 SER A N 1
ATOM 4272 C CA . SER C 3 377 ? 1.909 31.525 27.058 1.00 169.92 388 SER A CA 1
ATOM 4273 C C . SER C 3 377 ? 3.006 31.266 25.995 1.00 170.98 388 SER A C 1
ATOM 4274 O O . SER C 3 377 ? 2.806 30.439 25.096 1.00 171.80 388 SER A O 1
ATOM 4277 N N . ASP C 3 378 ? 4.159 31.936 26.108 1.00 157.07 389 ASP A N 1
ATOM 4278 C CA . ASP C 3 378 ? 5.249 31.787 25.116 1.00 158.43 389 ASP A CA 1
ATOM 4279 C C . ASP C 3 378 ? 6.673 32.055 25.644 1.00 161.35 389 ASP A C 1
ATOM 4280 O O . ASP C 3 378 ? 7.613 32.289 24.871 1.00 162.17 389 ASP A O 1
ATOM 4285 N N . LYS D 4 7 ? 17.091 -6.708 34.831 1.00 179.88 17 LYS B N 1
ATOM 4286 C CA . LYS D 4 7 ? 17.443 -7.946 34.159 1.00 184.84 17 LYS B CA 1
ATOM 4287 C C . LYS D 4 7 ? 16.543 -9.123 34.597 1.00 186.00 17 LYS B C 1
ATOM 4288 O O . LYS D 4 7 ? 16.938 -10.281 34.480 1.00 190.34 17 LYS B O 1
ATOM 4294 N N . ASN D 4 8 ? 15.343 -8.811 35.102 1.00 182.83 18 ASN B N 1
ATOM 4295 C CA . ASN D 4 8 ? 14.294 -9.802 35.439 1.00 183.88 18 ASN B CA 1
ATOM 4296 C C . ASN D 4 8 ? 12.876 -9.292 35.115 1.00 180.97 18 ASN B C 1
ATOM 4297 O O . ASN D 4 8 ? 12.005 -9.268 35.993 1.00 178.63 18 ASN B O 1
ATOM 4302 N N . PRO D 4 9 ? 12.646 -8.898 33.848 1.00 202.61 19 PRO B N 1
ATOM 4303 C CA . PRO D 4 9 ? 11.421 -8.261 33.342 1.00 200.04 19 PRO B CA 1
ATOM 4304 C C . PRO D 4 9 ? 10.131 -9.001 33.656 1.00 200.50 19 PRO B C 1
ATOM 4305 O O . PRO D 4 9 ? 9.868 -10.077 33.128 1.00 204.66 19 PRO B O 1
ATOM 4309 N N . LYS D 4 10 ? 9.323 -8.383 34.505 1.00 181.42 20 LYS B N 1
ATOM 4310 C CA . LYS D 4 10 ? 8.027 -8.899 34.916 1.00 181.41 20 LYS B CA 1
ATOM 4311 C C . LYS D 4 10 ? 7.453 -7.682 35.600 1.00 176.21 20 LYS B C 1
ATOM 4312 O O . LYS D 4 10 ? 6.254 -7.397 35.547 1.00 174.60 20 LYS B O 1
ATOM 4318 N N . VAL D 4 11 ? 8.378 -6.958 36.222 1.00 181.47 21 VAL B N 1
ATOM 4319 C CA . VAL D 4 11 ? 8.115 -5.744 36.970 1.00 176.91 21 VAL B CA 1
ATOM 4320 C C . VAL D 4 11 ? 7.866 -4.563 36.031 1.00 174.71 21 VAL B C 1
ATOM 4321 O O . VAL D 4 11 ? 7.112 -3.645 36.363 1.00 171.36 21 VAL B O 1
ATOM 4325 N N . PHE D 4 12 ? 8.484 -4.601 34.853 1.00 162.34 22 PHE B N 1
ATOM 4326 C CA . PHE D 4 12 ? 8.555 -3.427 33.988 1.00 160.70 22 PHE B CA 1
ATOM 4327 C C . PHE D 4 12 ? 7.403 -3.308 32.996 1.00 160.76 22 PHE B C 1
ATOM 4328 O O . PHE D 4 12 ? 7.328 -2.345 32.238 1.00 159.56 22 PHE B O 1
ATOM 4336 N N . ILE D 4 13 ? 6.504 -4.283 33.006 1.00 162.31 23 ILE B N 1
ATOM 4337 C CA . ILE D 4 13 ? 5.319 -4.212 32.161 1.00 162.55 23 ILE B CA 1
ATOM 4338 C C . ILE D 4 13 ? 4.055 -4.606 32.896 1.00 161.72 23 ILE B C 1
ATOM 4339 O O . ILE D 4 13 ? 2.949 -4.427 32.388 1.00 161.45 23 ILE B O 1
ATOM 4344 N N . ASP D 4 14 ? 4.212 -5.170 34.083 1.00 190.77 24 ASP B N 1
ATOM 4345 C CA . ASP D 4 14 ? 3.049 -5.387 34.926 1.00 189.75 24 ASP B CA 1
ATOM 4346 C C . ASP D 4 14 ? 3.341 -5.091 36.387 1.00 187.22 24 ASP B C 1
ATOM 4347 O O . ASP D 4 14 ? 3.337 -5.991 37.227 1.00 188.87 24 ASP B O 1
ATOM 4352 N N . PRO D 4 15 ? 3.585 -3.812 36.694 1.00 155.35 25 PRO B N 1
ATOM 4353 C CA . PRO D 4 15 ? 3.841 -3.387 38.070 1.00 152.95 25 PRO B CA 1
ATOM 4354 C C . PRO D 4 15 ? 2.736 -3.806 39.056 1.00 152.66 25 PRO B C 1
ATOM 4355 O O . PRO D 4 15 ? 3.043 -4.160 40.197 1.00 152.75 25 PRO B O 1
ATOM 4359 N N . LEU D 4 16 ? 1.478 -3.794 38.616 1.00 176.20 26 LEU B N 1
ATOM 4360 C CA . LEU D 4 16 ? 0.345 -4.090 39.498 1.00 176.08 26 LEU B CA 1
ATOM 4361 C C . LEU D 4 16 ? 0.418 -5.511 40.060 1.00 179.67 26 LEU B C 1
ATOM 4362 O O . LEU D 4 16 ? -0.284 -5.860 41.013 1.00 180.03 26 LEU B O 1
ATOM 4367 N N . SER D 4 17 ? 1.274 -6.322 39.449 1.00 162.23 27 SER B N 1
ATOM 4368 C CA . SER D 4 17 ? 1.447 -7.711 39.834 1.00 166.28 27 SER B CA 1
ATOM 4369 C C . SER D 4 17 ? 2.567 -7.829 40.849 1.00 165.96 27 SER B C 1
ATOM 4370 O O . SER D 4 17 ? 2.504 -8.630 41.781 1.00 167.89 27 SER B O 1
ATOM 4373 N N . VAL D 4 18 ? 3.599 -7.018 40.666 1.00 188.70 28 VAL B N 1
ATOM 4374 C CA . VAL D 4 18 ? 4.728 -7.020 41.586 1.00 188.40 28 VAL B CA 1
ATOM 4375 C C . VAL D 4 18 ? 4.447 -6.147 42.807 1.00 184.98 28 VAL B C 1
ATOM 4376 O O . VAL D 4 18 ? 4.285 -6.651 43.920 1.00 185.79 28 VAL B O 1
ATOM 4380 N N . PHE D 4 19 ? 4.404 -4.836 42.583 1.00 153.03 29 PHE B N 1
ATOM 4381 C CA . PHE D 4 19 ? 4.133 -3.860 43.634 1.00 149.89 29 PHE B CA 1
ATOM 4382 C C . PHE D 4 19 ? 2.895 -4.219 44.445 1.00 150.04 29 PHE B C 1
ATOM 4383 O O . PHE D 4 19 ? 1.813 -4.374 43.879 1.00 150.43 29 PHE B O 1
ATOM 4391 N N . LYS D 4 20 ? 3.040 -4.352 45.763 1.00 149.71 30 LYS B N 1
ATOM 4392 C CA . LYS D 4 20 ? 1.864 -4.537 46.608 1.00 149.80 30 LYS B CA 1
ATOM 4393 C C . LYS D 4 20 ? 1.524 -3.209 47.276 1.00 146.35 30 LYS B C 1
ATOM 4394 O O . LYS D 4 20 ? 0.601 -3.122 48.083 1.00 146.06 30 LYS B O 1
ATOM 4400 N N . GLU D 4 21 ? 2.279 -2.175 46.916 1.00 157.37 31 GLU B N 1
ATOM 4401 C CA . GLU D 4 21 ? 1.979 -0.819 47.352 1.00 154.39 31 GLU B CA 1
ATOM 4402 C C . GLU D 4 21 ? 2.512 0.260 46.423 1.00 152.50 31 GLU B C 1
ATOM 4403 O O . GLU D 4 21 ? 3.432 0.025 45.646 1.00 153.44 31 GLU B O 1
ATOM 4409 N N . ILE D 4 22 ? 1.922 1.447 46.511 1.00 137.35 32 ILE B N 1
ATOM 4410 C CA . ILE D 4 22 ? 2.279 2.550 45.630 1.00 135.80 32 ILE B CA 1
ATOM 4411 C C . ILE D 4 22 ? 2.892 3.716 46.399 1.00 134.39 32 ILE B C 1
ATOM 4412 O O . ILE D 4 22 ? 2.174 4.524 46.985 1.00 132.99 32 ILE B O 1
ATOM 4417 N N . PRO D 4 23 ? 4.228 3.812 46.388 1.00 134.60 33 PRO B N 1
ATOM 4418 C CA . PRO D 4 23 ? 4.978 4.829 47.128 1.00 133.98 33 PRO B CA 1
ATOM 4419 C C . PRO D 4 23 ? 4.548 6.261 46.840 1.00 132.27 33 PRO B C 1
ATOM 4420 O O . PRO D 4 23 ? 4.590 6.701 45.699 1.00 131.98 33 PRO B O 1
ATOM 4424 N N . PHE D 4 24 ? 4.153 6.971 47.889 1.00 139.16 34 PHE B N 1
ATOM 4425 C CA . PHE D 4 24 ? 3.799 8.381 47.803 1.00 138.16 34 PHE B CA 1
ATOM 4426 C C . PHE D 4 24 ? 2.372 8.598 47.326 1.00 134.65 34 PHE B C 1
ATOM 4427 O O . PHE D 4 24 ? 2.032 9.684 46.862 1.00 133.73 34 PHE B O 1
ATOM 4435 N N . ARG D 4 25 ? 1.542 7.567 47.430 1.00 132.99 35 ARG B N 1
ATOM 4436 C CA . ARG D 4 25 ? 0.136 7.678 47.065 1.00 130.15 35 ARG B CA 1
ATOM 4437 C C . ARG D 4 25 ? -0.731 7.009 48.115 1.00 130.57 35 ARG B C 1
ATOM 4438 O O . ARG D 4 25 ? -1.858 6.614 47.827 1.00 128.82 35 ARG B O 1
ATOM 4446 N N . GLU D 4 26 ? -0.206 6.864 49.327 1.00 138.16 36 GLU B N 1
ATOM 4447 C CA . GLU D 4 26 ? -0.889 6.090 50.357 1.00 139.55 36 GLU B CA 1
ATOM 4448 C C . GLU D 4 26 ? -2.165 6.762 50.787 1.00 138.90 36 GLU B C 1
ATOM 4449 O O . GLU D 4 26 ? -3.176 6.111 51.028 1.00 138.85 36 GLU B O 1
ATOM 4455 N N . ASP D 4 27 ? -2.095 8.080 50.888 1.00 135.79 37 ASP B N 1
ATOM 4456 C CA . ASP D 4 27 ? -3.223 8.881 51.310 1.00 136.03 37 ASP B CA 1
ATOM 4457 C C . ASP D 4 27 ? -4.341 8.741 50.308 1.00 133.01 37 ASP B C 1
ATOM 4458 O O . ASP D 4 27 ? -5.506 8.622 50.677 1.00 133.37 37 ASP B O 1
ATOM 4463 N N . ILE D 4 28 ? -3.977 8.767 49.031 1.00 133.80 38 ILE B N 1
ATOM 4464 C CA . ILE D 4 28 ? -4.946 8.630 47.959 1.00 131.11 38 ILE B CA 1
ATOM 4465 C C . ILE D 4 28 ? -5.655 7.289 48.079 1.00 130.93 38 ILE B C 1
ATOM 4466 O O . ILE D 4 28 ? -6.887 7.214 48.082 1.00 130.56 38 ILE B O 1
ATOM 4471 N N . LEU D 4 29 ? -4.856 6.232 48.184 1.00 131.80 39 LEU B N 1
ATOM 4472 C CA . LEU D 4 29 ? -5.355 4.867 48.300 1.00 132.53 39 LEU B CA 1
ATOM 4473 C C . LEU D 4 29 ? -6.260 4.639 49.525 1.00 134.89 39 LEU B C 1
ATOM 4474 O O . LEU D 4 29 ? -7.295 3.978 49.431 1.00 135.09 39 LEU B O 1
ATOM 4479 N N . ARG D 4 30 ? -5.875 5.183 50.675 1.00 137.23 40 ARG B N 1
ATOM 4480 C CA . ARG D 4 30 ? -6.670 4.983 51.881 1.00 140.30 40 ARG B CA 1
ATOM 4481 C C . ARG D 4 30 ? -8.000 5.692 51.721 1.00 139.58 40 ARG B C 1
ATOM 4482 O O . ARG D 4 30 ? -9.054 5.081 51.872 1.00 140.67 40 ARG B O 1
ATOM 4490 N N . ASP D 4 31 ? -7.934 6.983 51.402 1.00 133.91 41 ASP B N 1
ATOM 4491 C CA . ASP D 4 31 ? -9.115 7.835 51.377 1.00 134.15 41 ASP B CA 1
ATOM 4492 C C . ASP D 4 31 ? -10.223 7.208 50.529 1.00 132.42 41 ASP B C 1
ATOM 4493 O O . ASP D 4 31 ? -11.414 7.382 50.814 1.00 133.98 41 ASP B O 1
ATOM 4498 N N . ALA D 4 32 ? -9.807 6.465 49.500 1.00 130.77 42 ALA B N 1
ATOM 4499 C CA . ALA D 4 32 ? -10.701 5.754 48.586 1.00 129.30 42 ALA B CA 1
ATOM 4500 C C . ALA D 4 32 ? -11.356 4.532 49.232 1.00 131.99 42 ALA B C 1
ATOM 4501 O O . ALA D 4 32 ? -12.582 4.418 49.257 1.00 133.09 42 ALA B O 1
ATOM 4503 N N . ALA D 4 33 ? -10.534 3.619 49.744 1.00 132.34 43 ALA B N 1
ATOM 4504 C CA . ALA D 4 33 ? -11.039 2.401 50.378 1.00 135.68 43 ALA B CA 1
ATOM 4505 C C . ALA D 4 33 ? -11.968 2.729 51.545 1.00 139.21 43 ALA B C 1
ATOM 4506 O O . ALA D 4 33 ? -12.869 1.948 51.879 1.00 142.13 43 ALA B O 1
ATOM 4508 N N . ILE D 4 34 ? -11.729 3.888 52.158 1.00 140.31 44 ILE B N 1
ATOM 4509 C CA . ILE D 4 34 ? -12.633 4.452 53.151 1.00 143.87 44 ILE B CA 1
ATOM 4510 C C . ILE D 4 34 ? -13.967 4.763 52.494 1.00 143.17 44 ILE B C 1
ATOM 4511 O O . ILE D 4 34 ? -14.986 4.185 52.857 1.00 146.27 44 ILE B O 1
ATOM 4516 N N . ALA D 4 35 ? -13.959 5.674 51.521 1.00 140.53 45 ALA B N 1
ATOM 4517 C CA . ALA D 4 35 ? -15.197 6.099 50.864 1.00 140.08 45 ALA B CA 1
ATOM 4518 C C . ALA D 4 35 ? -16.018 4.911 50.359 1.00 140.43 45 ALA B C 1
ATOM 4519 O O . ALA D 4 35 ? -17.255 4.970 50.314 1.00 142.36 45 ALA B O 1
ATOM 4521 N N . ILE D 4 36 ? -15.320 3.837 49.992 1.00 137.97 46 ILE B N 1
ATOM 4522 C CA . ILE D 4 36 ? -15.950 2.617 49.485 1.00 138.80 46 ILE B CA 1
ATOM 4523 C C . ILE D 4 36 ? -16.565 1.747 50.571 1.00 144.07 46 ILE B C 1
ATOM 4524 O O . ILE D 4 36 ? -17.682 1.243 50.416 1.00 146.35 46 ILE B O 1
ATOM 4529 N N . ARG D 4 37 ? -15.831 1.555 51.661 1.00 145.77 47 ARG B N 1
ATOM 4530 C CA . ARG D 4 37 ? -16.379 0.832 52.791 1.00 151.53 47 ARG B CA 1
ATOM 4531 C C . ARG D 4 37 ? -17.632 1.559 53.282 1.00 154.48 47 ARG B C 1
ATOM 4532 O O . ARG D 4 37 ? -18.599 0.924 53.695 1.00 159.02 47 ARG B O 1
ATOM 4540 N N . TYR D 4 38 ? -17.628 2.889 53.219 1.00 152.61 48 TYR B N 1
ATOM 4541 C CA . TYR D 4 38 ? -18.810 3.666 53.606 1.00 155.77 48 TYR B CA 1
ATOM 4542 C C . TYR D 4 38 ? -19.931 3.565 52.578 1.00 154.77 48 TYR B C 1
ATOM 4543 O O . TYR D 4 38 ? -21.080 3.925 52.852 1.00 158.36 48 TYR B O 1
ATOM 4552 N N . PHE D 4 39 ? -19.588 3.094 51.385 1.00 153.97 49 PHE B N 1
ATOM 4553 C CA . PHE D 4 39 ? -20.577 2.850 50.350 1.00 153.18 49 PHE B CA 1
ATOM 4554 C C . PHE D 4 39 ? -21.268 1.521 50.613 1.00 157.48 49 PHE B C 1
ATOM 4555 O O . PHE D 4 39 ? -22.493 1.420 50.566 1.00 160.72 49 PHE B O 1
ATOM 4563 N N . VAL D 4 40 ? -20.466 0.506 50.905 1.00 156.35 50 VAL B N 1
ATOM 4564 C CA . VAL D 4 40 ? -20.970 -0.832 51.167 1.00 161.00 50 VAL B CA 1
ATOM 4565 C C . VAL D 4 40 ? -21.662 -0.988 52.516 1.00 167.84 50 VAL B C 1
ATOM 4566 O O . VAL D 4 40 ? -22.631 -1.734 52.635 1.00 172.63 50 VAL B O 1
ATOM 4570 N N . LYS D 4 41 ? -21.161 -0.304 53.538 1.00 167.93 51 LYS B N 1
ATOM 4571 C CA . LYS D 4 41 ? -21.729 -0.459 54.867 1.00 175.04 51 LYS B CA 1
ATOM 4572 C C . LYS D 4 41 ? -22.712 0.659 55.198 1.00 177.32 51 LYS B C 1
ATOM 4573 O O . LYS D 4 41 ? -23.508 0.548 56.135 1.00 184.08 51 LYS B O 1
ATOM 4579 N N . ASN D 4 42 ? -22.659 1.728 54.412 1.00 186.13 52 ASN B N 1
ATOM 4580 C CA . ASN D 4 42 ? -23.535 2.875 54.619 1.00 188.29 52 ASN B CA 1
ATOM 4581 C C . ASN D 4 42 ? -24.434 3.255 53.446 1.00 186.03 52 ASN B C 1
ATOM 4582 O O . ASN D 4 42 ? -25.190 4.221 53.535 1.00 188.10 52 ASN B O 1
ATOM 4587 N N . GLU D 4 43 ? -24.357 2.515 52.349 1.00 171.39 53 GLU B N 1
ATOM 4588 C CA . GLU D 4 43 ? -25.172 2.843 51.185 1.00 169.34 53 GLU B CA 1
ATOM 4589 C C . GLU D 4 43 ? -25.014 4.321 50.810 1.00 166.10 53 GLU B C 1
ATOM 4590 O O . GLU D 4 43 ? -25.925 4.922 50.242 1.00 166.71 53 GLU B O 1
ATOM 4596 N N . VAL D 4 44 ? -23.856 4.901 51.128 1.00 181.44 54 VAL B N 1
ATOM 4597 C CA . VAL D 4 44 ? -23.603 6.316 50.840 1.00 179.07 54 VAL B CA 1
ATOM 4598 C C . VAL D 4 44 ? -22.778 6.534 49.564 1.00 172.34 54 VAL B C 1
ATOM 4599 O O . VAL D 4 44 ? -21.594 6.204 49.525 1.00 169.13 54 VAL B O 1
ATOM 4603 N N . LYS D 4 45 ? -23.412 7.098 48.534 1.00 153.70 55 LYS B N 1
ATOM 4604 C CA . LYS D 4 45 ? -22.755 7.389 47.256 1.00 148.13 55 LYS B CA 1
ATOM 4605 C C . LYS D 4 45 ? -21.540 8.310 47.389 1.00 145.53 55 LYS B C 1
ATOM 4606 O O . LYS D 4 45 ? -21.431 9.093 48.334 1.00 148.21 55 LYS B O 1
ATOM 4612 N N . PHE D 4 46 ? -20.630 8.216 46.425 1.00 136.13 56 PHE B N 1
ATOM 4613 C CA . PHE D 4 46 ? -19.495 9.130 46.351 1.00 133.84 56 PHE B CA 1
ATOM 4614 C C . PHE D 4 46 ? -18.903 9.202 44.933 1.00 129.47 56 PHE B C 1
ATOM 4615 O O . PHE D 4 46 ? -18.827 8.200 44.219 1.00 127.55 56 PHE B O 1
ATOM 4623 N N . SER D 4 47 ? -18.473 10.392 44.532 1.00 135.59 57 SER B N 1
ATOM 4624 C CA . SER D 4 47 ? -17.835 10.562 43.237 1.00 132.18 57 SER B CA 1
ATOM 4625 C C . SER D 4 47 ? -16.577 11.395 43.407 1.00 131.41 57 SER B C 1
ATOM 4626 O O . SER D 4 47 ? -16.562 12.347 44.183 1.00 133.84 57 SER B O 1
ATOM 4629 N N . ASN D 4 48 ? -15.517 11.028 42.694 1.00 142.67 58 ASN B N 1
ATOM 4630 C CA . ASN D 4 48 ? -14.260 11.761 42.770 1.00 142.27 58 ASN B CA 1
ATOM 4631 C C . ASN D 4 48 ? -13.682 11.953 41.394 1.00 140.17 58 ASN B C 1
ATOM 4632 O O . ASN D 4 48 ? -13.958 11.167 40.489 1.00 138.57 58 ASN B O 1
ATOM 4637 N N . LEU D 4 49 ? -12.871 12.997 41.247 1.00 120.71 59 LEU B N 1
ATOM 4638 C CA . LEU D 4 49 ? -12.235 13.321 39.982 1.00 119.61 59 LEU B CA 1
ATOM 4639 C C . LEU D 4 49 ? -10.724 13.329 40.166 1.00 119.50 59 LEU B C 1
ATOM 4640 O O . LEU D 4 49 ? -10.191 14.270 40.744 1.00 121.40 59 LEU B O 1
ATOM 4645 N N . PHE D 4 50 ? -10.026 12.296 39.700 1.00 117.65 60 PHE B N 1
ATOM 4646 C CA . PHE D 4 50 ? -8.564 12.288 39.802 1.00 118.06 60 PHE B CA 1
ATOM 4647 C C . PHE D 4 50 ? -7.889 13.131 38.727 1.00 118.85 60 PHE B C 1
ATOM 4648 O O . PHE D 4 50 ? -7.851 12.754 37.559 1.00 118.09 60 PHE B O 1
ATOM 4656 N N . LEU D 4 51 ? -7.330 14.262 39.132 1.00 120.75 61 LEU B N 1
ATOM 4657 C CA . LEU D 4 51 ? -6.612 15.124 38.212 1.00 122.43 61 LEU B CA 1
ATOM 4658 C C . LEU D 4 51 ? -5.114 14.920 38.348 1.00 123.50 61 LEU B C 1
ATOM 4659 O O . LEU D 4 51 ? -4.630 14.507 39.400 1.00 123.58 61 LEU B O 1
ATOM 4664 N N . GLY D 4 52 ? -4.377 15.213 37.284 1.00 124.70 62 GLY B N 1
ATOM 4665 C CA . GLY D 4 52 ? -2.930 15.161 37.352 1.00 126.62 62 GLY B CA 1
ATOM 4666 C C . GLY D 4 52 ? -2.280 15.120 35.990 1.00 128.02 62 GLY B C 1
ATOM 4667 O O . GLY D 4 52 ? -2.916 14.743 35.007 1.00 126.80 62 GLY B O 1
ATOM 4668 N N . LEU D 4 53 ? -1.013 15.523 35.935 1.00 131.29 63 LEU B N 1
ATOM 4669 C CA . LEU D 4 53 ? -0.230 15.417 34.715 1.00 133.54 63 LEU B CA 1
ATOM 4670 C C . LEU D 4 53 ? 0.019 13.943 34.404 1.00 131.97 63 LEU B C 1
ATOM 4671 O O . LEU D 4 53 ? -0.341 13.056 35.184 1.00 129.37 63 LEU B O 1
ATOM 4676 N N . THR D 4 54 ? 0.625 13.680 33.254 1.00 133.21 64 THR B N 1
ATOM 4677 C CA . THR D 4 54 ? 0.774 12.306 32.805 1.00 132.50 64 THR B CA 1
ATOM 4678 C C . THR D 4 54 ? 1.928 11.620 33.511 1.00 134.01 64 THR B C 1
ATOM 4679 O O . THR D 4 54 ? 2.987 12.211 33.726 1.00 137.20 64 THR B O 1
ATOM 4683 N N . GLY D 4 55 ? 1.689 10.371 33.892 1.00 139.18 65 GLY B N 1
ATOM 4684 C CA . GLY D 4 55 ? 2.679 9.567 34.571 1.00 140.78 65 GLY B CA 1
ATOM 4685 C C . GLY D 4 55 ? 2.796 9.930 36.035 1.00 139.88 65 GLY B C 1
ATOM 4686 O O . GLY D 4 55 ? 3.869 9.812 36.621 1.00 142.35 65 GLY B O 1
ATOM 4687 N N . THR D 4 56 ? 1.703 10.382 36.637 1.00 130.56 66 THR B N 1
ATOM 4688 C CA . THR D 4 56 ? 1.733 10.685 38.060 1.00 130.13 66 THR B CA 1
ATOM 4689 C C . THR D 4 56 ? 1.012 9.611 38.870 1.00 127.76 66 THR B C 1
ATOM 4690 O O . THR D 4 56 ? 0.753 9.792 40.056 1.00 127.22 66 THR B O 1
ATOM 4694 N N . GLY D 4 57 ? 0.701 8.491 38.226 1.00 127.16 67 GLY B N 1
ATOM 4695 C CA . GLY D 4 57 ? 0.071 7.369 38.901 1.00 125.78 67 GLY B CA 1
ATOM 4696 C C . GLY D 4 57 ? -1.449 7.369 38.912 1.00 122.91 67 GLY B C 1
ATOM 4697 O O . GLY D 4 57 ? -2.073 6.489 39.510 1.00 122.16 67 GLY B O 1
ATOM 4698 N N . LYS D 4 58 ? -2.057 8.355 38.261 1.00 121.66 68 LYS B N 1
ATOM 4699 C CA . LYS D 4 58 ? -3.509 8.383 38.162 1.00 119.43 68 LYS B CA 1
ATOM 4700 C C . LYS D 4 58 ? -4.027 6.989 37.834 1.00 118.88 68 LYS B C 1
ATOM 4701 O O . LYS D 4 58 ? -4.670 6.353 38.661 1.00 118.32 68 LYS B O 1
ATOM 4707 N N . THR D 4 59 ? -3.719 6.512 36.630 1.00 119.27 69 THR B N 1
ATOM 4708 C CA . THR D 4 59 ? -4.203 5.210 36.167 1.00 119.49 69 THR B CA 1
ATOM 4709 C C . THR D 4 59 ? -3.809 4.083 37.124 1.00 120.78 69 THR B C 1
ATOM 4710 O O . THR D 4 59 ? -4.654 3.309 37.576 1.00 120.43 69 THR B O 1
ATOM 4714 N N . PHE D 4 60 ? -2.521 4.012 37.432 1.00 123.03 70 PHE B N 1
ATOM 4715 C CA . PHE D 4 60 ? -1.967 2.974 38.289 1.00 125.03 70 PHE B CA 1
ATOM 4716 C C . PHE D 4 60 ? -2.745 2.803 39.601 1.00 124.01 70 PHE B C 1
ATOM 4717 O O . PHE D 4 60 ? -3.140 1.689 39.955 1.00 125.16 70 PHE B O 1
ATOM 4725 N N . VAL D 4 61 ? -2.957 3.902 40.319 1.00 122.47 71 VAL B N 1
ATOM 4726 C CA . VAL D 4 61 ? -3.664 3.865 41.596 1.00 122.15 71 VAL B CA 1
ATOM 4727 C C . VAL D 4 61 ? -4.996 3.130 41.438 1.00 121.44 71 VAL B C 1
ATOM 4728 O O . VAL D 4 61 ? -5.236 2.094 42.068 1.00 123.06 71 VAL B O 1
ATOM 4732 N N . SER D 4 62 ? -5.836 3.681 40.562 1.00 127.00 72 SER B N 1
ATOM 4733 C CA . SER D 4 62 ? -7.163 3.150 40.232 1.00 126.43 72 SER B CA 1
ATOM 4734 C C . SER D 4 62 ? -7.177 1.638 39.980 1.00 128.45 72 SER B C 1
ATOM 4735 O O . SER D 4 62 ? -7.903 0.882 40.643 1.00 129.67 72 SER B O 1
ATOM 4738 N N . LYS D 4 63 ? -6.383 1.206 39.007 1.00 123.36 73 LYS B N 1
ATOM 4739 C CA . LYS D 4 63 ? -6.231 -0.214 38.742 1.00 126.17 73 LYS B CA 1
ATOM 4740 C C . LYS D 4 63 ? -5.998 -0.958 40.058 1.00 128.40 73 LYS B C 1
ATOM 4741 O O . LYS D 4 63 ? -6.457 -2.088 40.226 1.00 130.81 73 LYS B O 1
ATOM 4747 N N . TYR D 4 64 ? -5.304 -0.312 40.994 1.00 156.79 74 TYR B N 1
ATOM 4748 C CA . TYR D 4 64 ? -4.955 -0.960 42.258 1.00 159.35 74 TYR B CA 1
ATOM 4749 C C . TYR D 4 64 ? -6.123 -1.021 43.234 1.00 159.37 74 TYR B C 1
ATOM 4750 O O . TYR D 4 64 ? -6.349 -2.056 43.867 1.00 162.37 74 TYR B O 1
ATOM 4759 N N . ILE D 4 65 ? -6.845 0.089 43.368 1.00 126.19 75 ILE B N 1
ATOM 4760 C CA . ILE D 4 65 ? -8.083 0.100 44.135 1.00 126.57 75 ILE B CA 1
ATOM 4761 C C . ILE D 4 65 ? -8.961 -1.013 43.611 1.00 128.08 75 ILE B C 1
ATOM 4762 O O . ILE D 4 65 ? -9.183 -2.027 44.281 1.00 131.33 75 ILE B O 1
ATOM 4767 N N . PHE D 4 66 ? -9.443 -0.810 42.388 1.00 129.21 76 PHE B N 1
ATOM 4768 C CA . PHE D 4 66 ? -10.204 -1.820 41.679 1.00 130.80 76 PHE B CA 1
ATOM 4769 C C . PHE D 4 66 ? -9.620 -3.196 41.966 1.00 134.76 76 PHE B C 1
ATOM 4770 O O . PHE D 4 66 ? -10.277 -4.051 42.564 1.00 137.82 76 PHE B O 1
ATOM 4778 N N . ASN D 4 67 ? -8.371 -3.389 41.551 1.00 137.42 77 ASN B N 1
ATOM 4779 C CA . ASN D 4 67 ? -7.721 -4.691 41.617 1.00 141.73 77 ASN B CA 1
ATOM 4780 C C . ASN D 4 67 ? -7.670 -5.312 43.017 1.00 145.03 77 ASN B C 1
ATOM 4781 O O . ASN D 4 67 ? -7.802 -6.527 43.161 1.00 149.38 77 ASN B O 1
ATOM 4786 N N . GLU D 4 68 ? -7.477 -4.498 44.048 1.00 163.40 78 GLU B N 1
ATOM 4787 C CA . GLU D 4 68 ? -7.436 -5.038 45.403 1.00 166.93 78 GLU B CA 1
ATOM 4788 C C . GLU D 4 68 ? -8.831 -5.379 45.930 1.00 168.58 78 GLU B C 1
ATOM 4789 O O . GLU D 4 68 ? -9.003 -6.333 46.692 1.00 173.16 78 GLU B O 1
ATOM 4795 N N . ILE D 4 69 ? -9.818 -4.587 45.524 1.00 140.69 79 ILE B N 1
ATOM 4796 C CA . ILE D 4 69 ? -11.213 -4.834 45.877 1.00 142.40 79 ILE B CA 1
ATOM 4797 C C . ILE D 4 69 ? -11.734 -6.122 45.256 1.00 145.87 79 ILE B C 1
ATOM 4798 O O . ILE D 4 69 ? -12.662 -6.750 45.773 1.00 149.52 79 ILE B O 1
ATOM 4803 N N . GLU D 4 70 ? -11.150 -6.502 44.125 1.00 165.13 80 GLU B N 1
ATOM 4804 C CA . GLU D 4 70 ? -11.484 -7.775 43.518 1.00 169.22 80 GLU B CA 1
ATOM 4805 C C . GLU D 4 70 ? -11.065 -8.837 44.509 1.00 174.82 80 GLU B C 1
ATOM 4806 O O . GLU D 4 70 ? -11.800 -9.785 44.776 1.00 179.57 80 GLU B O 1
ATOM 4812 N N . GLU D 4 71 ? -9.881 -8.651 45.078 1.00 184.71 81 GLU B N 1
ATOM 4813 C CA . GLU D 4 71 ? -9.400 -9.554 46.105 1.00 190.17 81 GLU B CA 1
ATOM 4814 C C . GLU D 4 71 ? -10.246 -9.480 47.372 1.00 192.24 81 GLU B C 1
ATOM 4815 O O . GLU D 4 71 ? -10.491 -10.500 48.013 1.00 198.18 81 GLU B O 1
ATOM 4821 N N . VAL D 4 72 ? -10.710 -8.281 47.718 1.00 172.36 82 VAL B N 1
ATOM 4822 C CA . VAL D 4 72 ? -11.437 -8.082 48.975 1.00 174.64 82 VAL B CA 1
ATOM 4823 C C . VAL D 4 72 ? -12.798 -8.789 49.059 1.00 178.69 82 VAL B C 1
ATOM 4824 O O . VAL D 4 72 ? -13.108 -9.403 50.077 1.00 184.11 82 VAL B O 1
ATOM 4828 N N . LYS D 4 73 ? -13.615 -8.707 48.012 1.00 173.93 83 LYS B N 1
ATOM 4829 C CA . LYS D 4 73 ? -14.937 -9.324 48.077 1.00 178.06 83 LYS B CA 1
ATOM 4830 C C . LYS D 4 73 ? -14.813 -10.838 48.161 1.00 184.90 83 LYS B C 1
ATOM 4831 O O . LYS D 4 73 ? -15.658 -11.505 48.762 1.00 190.58 83 LYS B O 1
ATOM 4837 N N . LYS D 4 74 ? -13.751 -11.368 47.560 1.00 174.74 84 LYS B N 1
ATOM 4838 C CA . LYS D 4 74 ? -13.404 -12.776 47.706 1.00 181.80 84 LYS B CA 1
ATOM 4839 C C . LYS D 4 74 ? -13.253 -13.124 49.180 1.00 186.86 84 LYS B C 1
ATOM 4840 O O . LYS D 4 74 ? -13.910 -14.036 49.688 1.00 193.66 84 LYS B O 1
ATOM 4846 N N . GLU D 4 75 ? -12.380 -12.387 49.861 1.00 206.90 85 GLU B N 1
ATOM 4847 C CA . GLU D 4 75 ? -12.083 -12.651 51.262 1.00 211.67 85 GLU B CA 1
ATOM 4848 C C . GLU D 4 75 ? -13.247 -12.246 52.170 1.00 213.31 85 GLU B C 1
ATOM 4849 O O . GLU D 4 75 ? -13.834 -13.094 52.846 1.00 220.39 85 GLU B O 1
ATOM 4855 N N . ASP D 4 76 ? -13.591 -10.959 52.166 1.00 192.70 86 ASP B N 1
ATOM 4856 C CA . ASP D 4 76 ? -14.580 -10.415 53.103 1.00 194.38 86 ASP B CA 1
ATOM 4857 C C . ASP D 4 76 ? -15.888 -11.194 53.156 1.00 200.14 86 ASP B C 1
ATOM 4858 O O . ASP D 4 76 ? -16.121 -11.954 54.097 1.00 207.41 86 ASP B O 1
ATOM 4863 N N . GLU D 4 77 ? -16.736 -10.973 52.151 1.00 209.87 87 GLU B N 1
ATOM 4864 C CA . GLU D 4 77 ? -18.065 -11.589 52.052 1.00 214.93 87 GLU B CA 1
ATOM 4865 C C . GLU D 4 77 ? -19.204 -10.576 52.158 1.00 212.89 87 GLU B C 1
ATOM 4866 O O . GLU D 4 77 ? -20.258 -10.757 51.550 1.00 214.08 87 GLU B O 1
ATOM 4872 N N . GLU D 4 78 ? -19.001 -9.517 52.932 1.00 190.35 88 GLU B N 1
ATOM 4873 C CA . GLU D 4 78 ? -19.997 -8.458 53.002 1.00 188.50 88 GLU B CA 1
ATOM 4874 C C . GLU D 4 78 ? -19.891 -7.582 51.760 1.00 180.55 88 GLU B C 1
ATOM 4875 O O . GLU D 4 78 ? -20.746 -6.733 51.497 1.00 178.57 88 GLU B O 1
ATOM 4881 N N . TYR D 4 79 ? -18.819 -7.801 51.007 1.00 174.81 89 TYR B N 1
ATOM 4882 C CA . TYR D 4 79 ? -18.615 -7.145 49.729 1.00 168.07 89 TYR B CA 1
ATOM 4883 C C . TYR D 4 79 ? -19.181 -8.033 48.629 1.00 169.49 89 TYR B C 1
ATOM 4884 O O . TYR D 4 79 ? -19.575 -7.555 47.565 1.00 165.62 89 TYR B O 1
ATOM 4893 N N . LYS D 4 80 ? -19.220 -9.333 48.902 1.00 195.13 90 LYS B N 1
ATOM 4894 C CA . LYS D 4 80 ? -19.851 -10.291 48.003 1.00 198.19 90 LYS B CA 1
ATOM 4895 C C . LYS D 4 80 ? -21.236 -9.779 47.595 1.00 197.83 90 LYS B C 1
ATOM 4896 O O . LYS D 4 80 ? -22.183 -9.848 48.379 1.00 202.55 90 LYS B O 1
ATOM 4902 N N . ASP D 4 81 ? -21.319 -9.259 46.368 1.00 176.88 91 ASP B N 1
ATOM 4903 C CA . ASP D 4 81 ? -22.515 -8.629 45.782 1.00 175.61 91 ASP B CA 1
ATOM 4904 C C . ASP D 4 81 ? -22.157 -7.291 45.114 1.00 167.96 91 ASP B C 1
ATOM 4905 O O . ASP D 4 81 ? -23.019 -6.610 44.551 1.00 166.25 91 ASP B O 1
ATOM 4910 N N . VAL D 4 82 ? -20.883 -6.919 45.162 1.00 160.66 92 VAL B N 1
ATOM 4911 C CA . VAL D 4 82 ? -20.459 -5.670 44.541 1.00 154.08 92 VAL B CA 1
ATOM 4912 C C . VAL D 4 82 ? -19.810 -5.884 43.178 1.00 150.98 92 VAL B C 1
ATOM 4913 O O . VAL D 4 82 ? -18.835 -6.630 43.047 1.00 151.74 92 VAL B O 1
ATOM 4917 N N . LYS D 4 83 ? -20.372 -5.215 42.172 1.00 147.04 93 LYS B N 1
ATOM 4918 C CA . LYS D 4 83 ? -19.889 -5.284 40.798 1.00 144.38 93 LYS B CA 1
ATOM 4919 C C . LYS D 4 83 ? -19.002 -4.085 40.461 1.00 138.79 93 LYS B C 1
ATOM 4920 O O . LYS D 4 83 ? -19.279 -2.958 40.878 1.00 136.53 93 LYS B O 1
ATOM 4926 N N . GLN D 4 84 ? -17.932 -4.336 39.711 1.00 137.30 94 GLN B N 1
ATOM 4927 C CA . GLN D 4 84 ? -17.042 -3.267 39.262 1.00 132.70 94 GLN B CA 1
ATOM 4928 C C . GLN D 4 84 ? -16.888 -3.223 37.740 1.00 131.26 94 GLN B C 1
ATOM 4929 O O . GLN D 4 84 ? -16.842 -4.258 37.063 1.00 133.89 94 GLN B O 1
ATOM 4935 N N . ALA D 4 85 ? -16.802 -2.009 37.211 1.00 134.48 95 ALA B N 1
ATOM 4936 C CA . ALA D 4 85 ? -16.530 -1.814 35.798 1.00 133.22 95 ALA B CA 1
ATOM 4937 C C . ALA D 4 85 ? -15.378 -0.833 35.647 1.00 130.14 95 ALA B C 1
ATOM 4938 O O . ALA D 4 85 ? -15.391 0.245 36.242 1.00 128.03 95 ALA B O 1
ATOM 4940 N N . TYR D 4 86 ? -14.366 -1.215 34.879 1.00 145.11 96 TYR B N 1
ATOM 4941 C CA . TYR D 4 86 ? -13.290 -0.288 34.570 1.00 142.86 96 TYR B CA 1
ATOM 4942 C C . TYR D 4 86 ? -13.285 -0.039 33.071 1.00 142.78 96 TYR B C 1
ATOM 4943 O O . TYR D 4 86 ? -13.072 -0.959 32.278 1.00 145.20 96 TYR B O 1
ATOM 4952 N N . VAL D 4 87 ? -13.533 1.211 32.691 1.00 123.07 97 VAL B N 1
ATOM 4953 C CA . VAL D 4 87 ? -13.702 1.578 31.291 1.00 123.28 97 VAL B CA 1
ATOM 4954 C C . VAL D 4 87 ? -12.807 2.747 30.901 1.00 121.91 97 VAL B C 1
ATOM 4955 O O . VAL D 4 87 ? -12.686 3.725 31.638 1.00 120.15 97 VAL B O 1
ATOM 4959 N N . ASN D 4 88 ? -12.181 2.653 29.736 1.00 119.49 98 ASN B N 1
ATOM 4960 C CA . ASN D 4 88 ? -11.253 3.693 29.333 1.00 119.06 98 ASN B CA 1
ATOM 4961 C C . ASN D 4 88 ? -11.790 4.555 28.209 1.00 119.32 98 ASN B C 1
ATOM 4962 O O . ASN D 4 88 ? -11.574 4.263 27.041 1.00 121.47 98 ASN B O 1
ATOM 4967 N N . CYS D 4 89 ? -12.476 5.628 28.570 1.00 120.58 99 CYS B N 1
ATOM 4968 C CA . CYS D 4 89 ? -13.084 6.518 27.594 1.00 121.17 99 CYS B CA 1
ATOM 4969 C C . CYS D 4 89 ? -12.262 6.779 26.330 1.00 123.36 99 CYS B C 1
ATOM 4970 O O . CYS D 4 89 ? -12.832 7.024 25.279 1.00 124.81 99 CYS B O 1
ATOM 4973 N N . ARG D 4 90 ? -10.938 6.745 26.407 1.00 121.28 100 ARG B N 1
ATOM 4974 C CA . ARG D 4 90 ? -10.155 6.926 25.190 1.00 124.19 100 ARG B CA 1
ATOM 4975 C C . ARG D 4 90 ? -10.122 5.625 24.389 1.00 126.60 100 ARG B C 1
ATOM 4976 O O . ARG D 4 90 ? -10.453 5.605 23.204 1.00 128.95 100 ARG B O 1
ATOM 4984 N N . GLU D 4 91 ? -9.745 4.538 25.053 1.00 128.57 101 GLU B N 1
ATOM 4985 C CA . GLU D 4 91 ? -9.561 3.246 24.398 1.00 131.67 101 GLU B CA 1
ATOM 4986 C C . GLU D 4 91 ? -10.769 2.765 23.583 1.00 132.84 101 GLU B C 1
ATOM 4987 O O . GLU D 4 91 ? -10.598 2.039 22.607 1.00 136.48 101 GLU B O 1
ATOM 4993 N N . VAL D 4 92 ? -11.979 3.167 23.981 1.00 129.35 102 VAL B N 1
ATOM 4994 C CA . VAL D 4 92 ? -13.216 2.636 23.385 1.00 130.54 102 VAL B CA 1
ATOM 4995 C C . VAL D 4 92 ? -13.672 3.378 22.130 1.00 132.13 102 VAL B C 1
ATOM 4996 O O . VAL D 4 92 ? -14.028 2.767 21.117 1.00 135.26 102 VAL B O 1
ATOM 5000 N N . GLY D 4 93 ? -13.689 4.699 22.206 1.00 129.57 103 GLY B N 1
ATOM 5001 C CA . GLY D 4 93 ? -14.135 5.501 21.091 1.00 131.38 103 GLY B CA 1
ATOM 5002 C C . GLY D 4 93 ? -14.034 6.932 21.526 1.00 129.55 103 GLY B C 1
ATOM 5003 O O . GLY D 4 93 ? -13.632 7.802 20.768 1.00 131.46 103 GLY B O 1
ATOM 5004 N N . GLY D 4 94 ? -14.372 7.163 22.783 1.00 127.70 104 GLY B N 1
ATOM 5005 C CA . GLY D 4 94 ? -14.434 8.507 23.308 1.00 126.38 104 GLY B CA 1
ATOM 5006 C C . GLY D 4 94 ? -15.885 8.913 23.308 1.00 126.13 104 GLY B C 1
ATOM 5007 O O . GLY D 4 94 ? -16.289 9.840 24.000 1.00 125.07 104 GLY B O 1
ATOM 5008 N N . THR D 4 95 ? -16.678 8.184 22.537 1.00 127.22 105 THR B N 1
ATOM 5009 C CA . THR D 4 95 ? -18.079 8.509 22.350 1.00 127.83 105 THR B CA 1
ATOM 5010 C C . THR D 4 95 ? -18.936 8.008 23.524 1.00 125.92 105 THR B C 1
ATOM 5011 O O . THR D 4 95 ? -18.618 6.977 24.113 1.00 124.94 105 THR B O 1
ATOM 5015 N N . PRO D 4 96 ? -19.991 8.764 23.903 1.00 125.69 106 PRO B N 1
ATOM 5016 C CA . PRO D 4 96 ? -20.911 8.338 24.968 1.00 124.81 106 PRO B CA 1
ATOM 5017 C C . PRO D 4 96 ? -21.472 6.956 24.702 1.00 125.90 106 PRO B C 1
ATOM 5018 O O . PRO D 4 96 ? -21.330 6.048 25.521 1.00 125.03 106 PRO B O 1
ATOM 5022 N N . GLN D 4 97 ? -22.104 6.806 23.549 1.00 132.30 107 GLN B N 1
ATOM 5023 C CA . GLN D 4 97 ? -22.586 5.517 23.107 1.00 134.19 107 GLN B CA 1
ATOM 5024 C C . GLN D 4 97 ? -21.572 4.401 23.361 1.00 133.63 107 GLN B C 1
ATOM 5025 O O . GLN D 4 97 ? -21.921 3.345 23.879 1.00 134.29 107 GLN B O 1
ATOM 5031 N N . ALA D 4 98 ? -20.321 4.634 22.977 1.00 129.24 108 ALA B N 1
ATOM 5032 C CA . ALA D 4 98 ? -19.289 3.610 23.090 1.00 129.48 108 ALA B CA 1
ATOM 5033 C C . ALA D 4 98 ? -19.049 3.264 24.552 1.00 127.22 108 ALA B C 1
ATOM 5034 O O . ALA D 4 98 ? -18.992 2.090 24.930 1.00 128.24 108 ALA B O 1
ATOM 5036 N N . VAL D 4 99 ? -18.922 4.305 25.367 1.00 127.16 109 VAL B N 1
ATOM 5037 C CA . VAL D 4 99 ? -18.676 4.169 26.794 1.00 125.23 109 VAL B CA 1
ATOM 5038 C C . VAL D 4 99 ? -19.824 3.493 27.541 1.00 125.99 109 VAL B C 1
ATOM 5039 O O . VAL D 4 99 ? -19.613 2.489 28.213 1.00 126.46 109 VAL B O 1
ATOM 5043 N N . LEU D 4 100 ? -21.029 4.046 27.427 1.00 128.08 110 LEU B N 1
ATOM 5044 C CA . LEU D 4 100 ? -22.217 3.470 28.062 1.00 129.60 110 LEU B CA 1
ATOM 5045 C C . LEU D 4 100 ? -22.403 1.976 27.782 1.00 132.09 110 LEU B C 1
ATOM 5046 O O . LEU D 4 100 ? -22.749 1.202 28.681 1.00 133.18 110 LEU B O 1
ATOM 5051 N N . SER D 4 101 ? -22.193 1.587 26.526 1.00 129.82 111 SER B N 1
ATOM 5052 C CA . SER D 4 101 ? -22.266 0.193 26.104 1.00 132.93 111 SER B CA 1
ATOM 5053 C C . SER D 4 101 ? -21.372 -0.712 26.944 1.00 132.87 111 SER B C 1
ATOM 5054 O O . SER D 4 101 ? -21.794 -1.781 27.385 1.00 135.44 111 SER B O 1
ATOM 5057 N N . SER D 4 102 ? -20.132 -0.277 27.152 1.00 129.94 112 SER B N 1
ATOM 5058 C CA . SER D 4 102 ? -19.140 -1.063 27.877 1.00 130.10 112 SER B CA 1
ATOM 5059 C C . SER D 4 102 ? -19.556 -1.317 29.327 1.00 129.76 112 SER B C 1
ATOM 5060 O O . SER D 4 102 ? -19.493 -2.445 29.816 1.00 132.20 112 SER B O 1
ATOM 5063 N N . LEU D 4 103 ? -19.978 -0.256 30.007 1.00 127.86 113 LEU B N 1
ATOM 5064 C CA . LEU D 4 103 ? -20.459 -0.349 31.377 1.00 127.99 113 LEU B CA 1
ATOM 5065 C C . LEU D 4 103 ? -21.588 -1.361 31.467 1.00 131.70 113 LEU B C 1
ATOM 5066 O O . LEU D 4 103 ? -21.482 -2.377 32.163 1.00 133.96 113 LEU B O 1
ATOM 5071 N N . ALA D 4 104 ? -22.674 -1.067 30.755 1.00 131.83 114 ALA B N 1
ATOM 5072 C CA . ALA D 4 104 ? -23.828 -1.953 30.693 1.00 135.89 114 ALA B CA 1
ATOM 5073 C C . ALA D 4 104 ? -23.398 -3.364 30.314 1.00 139.05 114 ALA B C 1
ATOM 5074 O O . ALA D 4 104 ? -24.101 -4.332 30.588 1.00 143.07 114 ALA B O 1
ATOM 5076 N N . GLY D 4 105 ? -22.238 -3.477 29.680 1.00 138.04 115 GLY B N 1
ATOM 5077 C CA . GLY D 4 105 ? -21.680 -4.776 29.368 1.00 141.47 115 GLY B CA 1
ATOM 5078 C C . GLY D 4 105 ? -21.359 -5.544 30.634 1.00 142.94 115 GLY B C 1
ATOM 5079 O O . GLY D 4 105 ? -21.933 -6.597 30.906 1.00 147.36 115 GLY B O 1
ATOM 5080 N N . LYS D 4 106 ? -20.449 -5.000 31.431 1.00 156.28 116 LYS B N 1
ATOM 5081 C CA . LYS D 4 106 ? -19.977 -5.696 32.618 1.00 157.80 116 LYS B CA 1
ATOM 5082 C C . LYS D 4 106 ? -21.048 -5.769 33.696 1.00 159.42 116 LYS B C 1
ATOM 5083 O O . LYS D 4 106 ? -21.337 -6.849 34.208 1.00 163.81 116 LYS B O 1
ATOM 5089 N N . LEU D 4 107 ? -21.648 -4.625 34.012 1.00 143.11 117 LEU B N 1
ATOM 5090 C CA . LEU D 4 107 ? -22.674 -4.538 35.052 1.00 144.92 117 LEU B CA 1
ATOM 5091 C C . LEU D 4 107 ? -23.880 -5.448 34.835 1.00 150.07 117 LEU B C 1
ATOM 5092 O O . LEU D 4 107 ? -24.241 -6.233 35.713 1.00 154.04 117 LEU B O 1
ATOM 5097 N N . THR D 4 108 ? -24.525 -5.322 33.680 1.00 166.22 118 THR B N 1
ATOM 5098 C CA . THR D 4 108 ? -25.678 -6.161 33.381 1.00 171.49 118 THR B CA 1
ATOM 5099 C C . THR D 4 108 ? -25.248 -7.614 33.392 1.00 175.96 118 THR B C 1
ATOM 5100 O O . THR D 4 108 ? -25.544 -8.360 34.324 1.00 179.97 118 THR B O 1
ATOM 5104 N N . GLY D 4 109 ? -24.540 -8.000 32.340 1.00 157.86 119 GLY B N 1
ATOM 5105 C CA . GLY D 4 109 ? -24.070 -9.359 32.157 1.00 162.66 119 GLY B CA 1
ATOM 5106 C C . GLY D 4 109 ? -22.976 -9.279 31.119 1.00 160.57 119 GLY B C 1
ATOM 5107 O O . GLY D 4 109 ? -21.792 -9.265 31.468 1.00 158.64 119 GLY B O 1
ATOM 5108 N N . PHE D 4 110 ? -23.381 -9.231 29.848 1.00 204.46 120 PHE B N 1
ATOM 5109 C CA . PHE D 4 110 ? -22.532 -8.720 28.764 1.00 201.65 120 PHE B CA 1
ATOM 5110 C C . PHE D 4 110 ? -23.169 -8.759 27.363 1.00 203.87 120 PHE B C 1
ATOM 5111 O O . PHE D 4 110 ? -22.524 -8.409 26.373 1.00 202.59 120 PHE B O 1
ATOM 5119 N N . SER D 4 111 ? -24.435 -9.154 27.272 1.00 192.05 121 SER B N 1
ATOM 5120 C CA . SER D 4 111 ? -25.124 -9.043 25.993 1.00 193.96 121 SER B CA 1
ATOM 5121 C C . SER D 4 111 ? -25.588 -7.599 25.885 1.00 188.88 121 SER B C 1
ATOM 5122 O O . SER D 4 111 ? -26.375 -7.133 26.702 1.00 187.74 121 SER B O 1
ATOM 5125 N N . VAL D 4 112 ? -25.060 -6.880 24.903 1.00 158.47 122 VAL B N 1
ATOM 5126 C CA . VAL D 4 112 ? -25.392 -5.470 24.736 1.00 154.13 122 VAL B CA 1
ATOM 5127 C C . VAL D 4 112 ? -25.050 -4.948 23.339 1.00 153.77 122 VAL B C 1
ATOM 5128 O O . VAL D 4 112 ? -23.977 -5.247 22.809 1.00 154.12 122 VAL B O 1
ATOM 5132 N N . PRO D 4 113 ? -25.980 -4.185 22.731 1.00 153.07 123 PRO B N 1
ATOM 5133 C CA . PRO D 4 113 ? -25.798 -3.546 21.423 1.00 153.06 123 PRO B CA 1
ATOM 5134 C C . PRO D 4 113 ? -24.797 -2.408 21.525 1.00 148.19 123 PRO B C 1
ATOM 5135 O O . PRO D 4 113 ? -24.586 -1.893 22.620 1.00 144.61 123 PRO B O 1
ATOM 5139 N N . LYS D 4 114 ? -24.186 -2.023 20.411 1.00 155.52 124 LYS B N 1
ATOM 5140 C CA . LYS D 4 114 ? -23.276 -0.885 20.420 1.00 151.67 124 LYS B CA 1
ATOM 5141 C C . LYS D 4 114 ? -23.869 0.268 19.638 1.00 151.53 124 LYS B C 1
ATOM 5142 O O . LYS D 4 114 ? -23.554 1.432 19.888 1.00 148.44 124 LYS B O 1
ATOM 5148 N N . HIS D 4 115 ? -24.754 -0.063 18.704 1.00 148.54 125 HIS B N 1
ATOM 5149 C CA . HIS D 4 115 ? -25.379 0.940 17.861 1.00 149.37 125 HIS B CA 1
ATOM 5150 C C . HIS D 4 115 ? -26.874 0.678 17.766 1.00 152.21 125 HIS B C 1
ATOM 5151 O O . HIS D 4 115 ? -27.323 -0.433 18.008 1.00 154.64 125 HIS B O 1
ATOM 5158 N N . GLY D 4 116 ? -27.640 1.717 17.450 1.00 152.70 126 GLY B N 1
ATOM 5159 C CA . GLY D 4 116 ? -29.063 1.574 17.175 1.00 156.15 126 GLY B CA 1
ATOM 5160 C C . GLY D 4 116 ? -30.004 1.920 18.312 1.00 154.97 126 GLY B C 1
ATOM 5161 O O . GLY D 4 116 ? -31.163 2.288 18.108 1.00 157.46 126 GLY B O 1
ATOM 5162 N N . ILE D 4 117 ? -29.482 1.806 19.522 1.00 151.73 127 ILE B N 1
ATOM 5163 C CA . ILE D 4 117 ? -30.250 2.027 20.728 1.00 150.96 127 ILE B CA 1
ATOM 5164 C C . ILE D 4 117 ? -30.179 3.475 21.221 1.00 148.06 127 ILE B C 1
ATOM 5165 O O . ILE D 4 117 ? -29.158 4.159 21.090 1.00 145.20 127 ILE B O 1
ATOM 5170 N N . ASN D 4 118 ? -31.292 3.919 21.794 1.00 155.56 128 ASN B N 1
ATOM 5171 C CA . ASN D 4 118 ? -31.394 5.201 22.471 1.00 153.84 128 ASN B CA 1
ATOM 5172 C C . ASN D 4 118 ? -30.593 5.216 23.772 1.00 150.23 128 ASN B C 1
ATOM 5173 O O . ASN D 4 118 ? -30.852 4.418 24.670 1.00 150.70 128 ASN B O 1
ATOM 5178 N N . LEU D 4 119 ? -29.646 6.144 23.871 1.00 141.35 129 LEU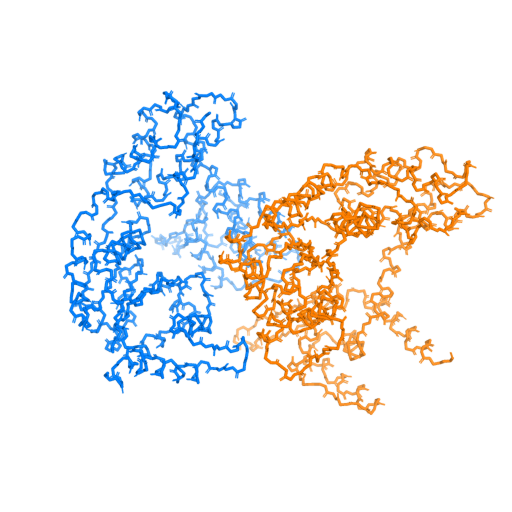 B N 1
ATOM 5179 C CA . LEU D 4 119 ? -28.684 6.195 24.981 1.00 137.90 129 LEU B CA 1
ATOM 5180 C C . LEU D 4 119 ? -29.253 6.012 26.390 1.00 138.28 129 LEU B C 1
ATOM 5181 O O . LEU D 4 119 ? -28.563 5.519 27.288 1.00 136.31 129 LEU B O 1
ATOM 5186 N N . GLY D 4 120 ? -30.497 6.433 26.587 1.00 158.50 130 GLY B N 1
ATOM 5187 C CA . GLY D 4 120 ? -31.135 6.308 27.883 1.00 159.89 130 GLY B CA 1
ATOM 5188 C C . GLY D 4 120 ? -31.264 4.854 28.273 1.00 161.01 130 GLY B C 1
ATOM 5189 O O . GLY D 4 120 ? -31.017 4.478 29.417 1.00 160.47 130 GLY B O 1
ATOM 5190 N N . GLU D 4 121 ? -31.645 4.033 27.303 1.00 145.82 131 GLU B N 1
ATOM 5191 C CA . GLU D 4 121 ? -31.779 2.605 27.522 1.00 147.78 131 GLU B CA 1
ATOM 5192 C C . GLU D 4 121 ? -30.430 1.923 27.723 1.00 144.72 131 GLU B C 1
ATOM 5193 O O . GLU D 4 121 ? -30.293 0.731 27.467 1.00 146.41 131 GLU B O 1
ATOM 5199 N N . TYR D 4 122 ? -29.433 2.687 28.158 1.00 140.15 132 TYR B N 1
ATOM 5200 C CA . TYR D 4 122 ? -28.189 2.108 28.655 1.00 137.60 132 TYR B CA 1
ATOM 5201 C C . TYR D 4 122 ? -28.218 2.256 30.153 1.00 137.20 132 TYR B C 1
ATOM 5202 O O . TYR D 4 122 ? -27.904 1.332 30.902 1.00 137.82 132 TYR B O 1
ATOM 5211 N N . ILE D 4 123 ? -28.603 3.455 30.565 1.00 138.64 133 ILE B N 1
ATOM 5212 C CA . ILE D 4 123 ? -28.833 3.785 31.954 1.00 139.21 133 ILE B CA 1
ATOM 5213 C C . ILE D 4 123 ? -29.967 2.932 32.503 1.00 143.68 133 ILE B C 1
ATOM 5214 O O . ILE D 4 123 ? -29.917 2.494 33.653 1.00 144.79 133 ILE B O 1
ATOM 5219 N N . ASP D 4 124 ? -30.988 2.704 31.676 1.00 154.16 134 ASP B N 1
ATOM 5220 C CA . ASP D 4 124 ? -32.092 1.822 32.041 1.00 159.16 134 ASP B CA 1
ATOM 5221 C C . ASP D 4 124 ? -31.555 0.405 32.203 1.00 159.82 134 ASP B C 1
ATOM 5222 O O . ASP D 4 124 ? -32.012 -0.351 33.058 1.00 163.34 134 ASP B O 1
ATOM 5227 N N . LYS D 4 125 ? -30.567 0.056 31.386 1.00 149.96 135 LYS B N 1
ATOM 5228 C CA . LYS D 4 125 ? -30.024 -1.296 31.384 1.00 151.20 135 LYS B CA 1
ATOM 5229 C C . LYS D 4 125 ? -29.147 -1.558 32.597 1.00 149.69 135 LYS B C 1
ATOM 5230 O O . LYS D 4 125 ? -29.143 -2.659 33.147 1.00 152.69 135 LYS B O 1
ATOM 5236 N N . ILE D 4 126 ? -28.420 -0.527 33.013 1.00 143.31 136 ILE B N 1
ATOM 5237 C CA . ILE D 4 126 ? -27.517 -0.598 34.156 1.00 141.65 136 ILE B CA 1
ATOM 5238 C C . ILE D 4 126 ? -28.261 -0.756 35.486 1.00 145.08 136 ILE B C 1
ATOM 5239 O O . ILE D 4 126 ? -27.837 -1.526 36.351 1.00 146.43 136 ILE B O 1
ATOM 5244 N N . LYS D 4 127 ? -29.369 -0.032 35.643 1.00 150.85 137 LYS B N 1
ATOM 5245 C CA . LYS D 4 127 ? -30.193 -0.148 36.845 1.00 155.11 137 LYS B CA 1
ATOM 5246 C C . LYS D 4 127 ? -30.644 -1.590 37.031 1.00 159.95 137 LYS B C 1
ATOM 5247 O O . LYS D 4 127 ? -30.621 -2.115 38.142 1.00 162.73 137 LYS B O 1
ATOM 5253 N N . ASN D 4 128 ? -31.043 -2.224 35.933 1.00 170.29 138 ASN B N 1
ATOM 5254 C CA . ASN D 4 128 ? -31.582 -3.580 35.963 1.00 175.78 138 ASN B CA 1
ATOM 5255 C C . ASN D 4 128 ? -30.545 -4.633 36.328 1.00 175.80 138 ASN B C 1
ATOM 5256 O O . ASN D 4 128 ? -30.884 -5.674 36.896 1.00 181.01 138 ASN B O 1
ATOM 5261 N N . GLY D 4 129 ? -29.285 -4.355 35.999 1.00 176.12 139 GLY B N 1
ATOM 5262 C CA . GLY D 4 129 ? -28.197 -5.284 36.253 1.00 176.08 139 GLY B CA 1
ATOM 5263 C C . GLY D 4 129 ? -27.565 -5.140 37.627 1.00 175.35 139 GLY B C 1
ATOM 5264 O O . GLY D 4 129 ? -26.761 -5.976 38.048 1.00 176.42 139 GLY B O 1
ATOM 5265 N N . THR D 4 130 ? -27.918 -4.074 38.335 1.00 184.99 140 THR B N 1
ATOM 5266 C CA . THR D 4 130 ? -27.428 -3.884 39.693 1.00 185.02 140 THR B CA 1
ATOM 5267 C C . THR D 4 130 ? -28.575 -3.647 40.677 1.00 189.61 140 THR B C 1
ATOM 5268 O O . THR D 4 130 ? -28.330 -3.242 41.811 1.00 189.92 140 THR B O 1
ATOM 5272 N N . ARG D 4 131 ? -29.816 -3.902 40.250 1.00 217.16 141 ARG B N 1
ATOM 5273 C CA . ARG D 4 131 ? -30.973 -3.647 41.106 1.00 222.25 141 ARG B CA 1
ATOM 5274 C C . ARG D 4 131 ? -30.632 -4.180 42.486 1.00 225.56 141 ARG B C 1
ATOM 5275 O O . ARG D 4 131 ? -30.240 -5.338 42.620 1.00 228.00 141 ARG B O 1
ATOM 5283 N N . ASN D 4 132 ? -30.811 -3.333 43.501 1.00 228.48 142 ASN B N 1
ATOM 5284 C CA . ASN D 4 132 ? -30.092 -3.444 44.782 1.00 229.41 142 ASN B CA 1
ATOM 5285 C C . ASN D 4 132 ? -29.037 -4.552 44.909 1.00 229.07 142 ASN B C 1
ATOM 5286 O O . ASN D 4 132 ? -29.330 -5.755 44.963 1.00 234.09 142 ASN B O 1
ATOM 5291 N N . ILE D 4 133 ? -27.805 -4.064 45.006 1.00 191.71 143 ILE B N 1
ATOM 5292 C CA . ILE D 4 133 ? -26.570 -4.768 44.708 1.00 189.07 143 ILE B CA 1
ATOM 5293 C C . ILE D 4 133 ? -25.726 -3.563 44.358 1.00 182.12 143 ILE B C 1
ATOM 5294 O O . ILE D 4 133 ? -26.126 -2.783 43.503 1.00 179.23 143 ILE B O 1
ATOM 5299 N N . ARG D 4 134 ? -24.587 -3.364 45.006 1.00 171.78 144 ARG B N 1
ATOM 5300 C CA . ARG D 4 134 ? -23.884 -2.096 44.820 1.00 166.15 144 ARG B CA 1
ATOM 5301 C C . ARG D 4 134 ? -22.777 -2.178 43.787 1.00 161.28 144 ARG B C 1
ATOM 5302 O O . ARG D 4 134 ? -22.109 -3.204 43.663 1.00 162.14 144 ARG B O 1
ATOM 5310 N N . ALA D 4 135 ? -22.613 -1.093 43.033 1.00 143.59 145 ALA B N 1
ATOM 5311 C CA . ALA D 4 135 ? -21.705 -1.077 41.893 1.00 139.49 145 ALA B CA 1
ATOM 5312 C C . ALA D 4 135 ? -20.802 0.159 41.853 1.00 135.09 145 ALA B C 1
ATOM 5313 O O . ALA D 4 135 ? -21.226 1.268 42.184 1.00 134.54 145 ALA B O 1
ATOM 5315 N N . ILE D 4 136 ? -19.556 -0.058 41.432 1.00 131.16 146 ILE B N 1
ATOM 5316 C CA . ILE D 4 136 ? -18.520 0.972 41.393 1.00 127.59 146 ILE B CA 1
ATOM 5317 C C . ILE D 4 136 ? -18.015 1.206 39.974 1.00 124.68 146 ILE B C 1
ATOM 5318 O O . ILE D 4 136 ? -17.751 0.256 39.227 1.00 125.26 146 ILE B O 1
ATOM 5323 N N . ILE D 4 137 ? -17.819 2.475 39.628 1.00 136.55 147 ILE B N 1
ATOM 5324 C CA . ILE D 4 137 ? -17.398 2.851 38.281 1.00 134.32 147 ILE B CA 1
ATOM 5325 C C . ILE D 4 137 ? -16.044 3.561 38.219 1.00 132.13 147 ILE B C 1
ATOM 5326 O O . ILE D 4 137 ? -15.759 4.451 39.028 1.00 131.66 147 ILE B O 1
ATOM 5331 N N . TYR D 4 138 ? -15.225 3.169 37.243 1.00 125.51 148 TYR B N 1
ATOM 5332 C CA . TYR D 4 138 ? -13.944 3.822 36.980 1.00 124.01 148 TYR B CA 1
ATOM 5333 C C . TYR D 4 138 ? -13.939 4.336 35.545 1.00 123.18 148 TYR B C 1
ATOM 5334 O O . TYR D 4 138 ? -14.253 3.580 34.631 1.00 124.03 148 TYR B O 1
ATOM 5343 N N . LEU D 4 139 ? -13.583 5.606 35.346 1.00 113.49 149 LEU B N 1
ATOM 5344 C CA . LEU D 4 139 ? -13.598 6.210 34.008 1.00 113.27 149 LEU B CA 1
ATOM 5345 C C . LEU D 4 139 ? -12.281 6.858 33.551 1.00 113.11 149 LEU B C 1
ATOM 5346 O O . LEU D 4 139 ? -12.193 8.089 33.483 1.00 112.96 149 LEU B O 1
ATOM 5351 N N . ASP D 4 140 ? -11.278 6.047 33.203 1.00 113.83 150 ASP B N 1
ATOM 5352 C CA . ASP D 4 140 ? -9.968 6.595 32.847 1.00 114.36 150 ASP B CA 1
ATOM 5353 C C . ASP D 4 140 ? -10.028 7.474 31.592 1.00 114.99 150 ASP B C 1
ATOM 5354 O O . ASP D 4 140 ? -10.532 7.062 30.546 1.00 115.74 150 ASP B O 1
ATOM 5359 N N . GLU D 4 141 ? -9.515 8.693 31.719 1.00 115.43 151 GLU B N 1
ATOM 5360 C CA . GLU D 4 141 ? -9.458 9.648 30.617 1.00 116.74 151 GLU B CA 1
ATOM 5361 C C . GLU D 4 141 ? -10.828 10.154 30.204 1.00 116.46 151 GLU B C 1
ATOM 5362 O O . GLU D 4 141 ? -11.085 10.399 29.034 1.00 117.75 151 GLU B O 1
ATOM 5368 N N . VAL D 4 142 ? -11.692 10.322 31.193 1.00 116.33 152 VAL B N 1
ATOM 5369 C CA . VAL D 4 142 ? -13.039 10.845 31.011 1.00 116.50 152 VAL B CA 1
ATOM 5370 C C . VAL D 4 142 ? -13.009 12.230 30.362 1.00 118.21 152 VAL B C 1
ATOM 5371 O O . VAL D 4 142 ? -14.045 12.805 30.033 1.00 119.08 152 VAL B O 1
ATOM 5375 N N . ASP D 4 143 ? -11.812 12.764 30.166 1.00 118.46 153 ASP B N 1
ATOM 5376 C CA . ASP D 4 143 ? -11.675 14.060 29.519 1.00 120.89 153 ASP B CA 1
ATOM 5377 C C . ASP D 4 143 ? -12.017 13.950 28.032 1.00 122.35 153 ASP B C 1
ATOM 5378 O O . ASP D 4 143 ? -12.297 14.956 27.384 1.00 124.70 153 ASP B O 1
ATOM 5383 N N . THR D 4 144 ? -11.986 12.731 27.492 1.00 122.27 154 THR B N 1
ATOM 5384 C CA . THR D 4 144 ? -12.465 12.494 26.132 1.00 123.87 154 THR B CA 1
ATOM 5385 C C . THR D 4 144 ? -13.985 12.580 26.086 1.00 123.49 154 THR B C 1
ATOM 5386 O O . THR D 4 144 ? -14.543 13.397 25.358 1.00 125.55 154 THR B O 1
ATOM 5390 N N . LEU D 4 145 ? -14.654 11.746 26.873 1.00 124.94 155 LEU B N 1
ATOM 5391 C CA . LEU D 4 145 ? -16.110 11.751 26.925 1.00 124.99 155 LEU B CA 1
ATOM 5392 C C . LEU D 4 145 ? -16.688 13.149 27.093 1.00 126.46 155 LEU B C 1
ATOM 5393 O O . LEU D 4 145 ? -17.666 13.504 26.445 1.00 128.13 155 LEU B O 1
ATOM 5398 N N . VAL D 4 146 ? -16.070 13.942 27.960 1.00 122.15 156 VAL B N 1
ATOM 5399 C CA . VAL D 4 146 ? -16.576 15.276 28.279 1.00 124.19 156 VAL B CA 1
ATOM 5400 C C . VAL D 4 146 ? -16.462 16.257 27.137 1.00 127.29 156 VAL B C 1
ATOM 5401 O O . VAL D 4 146 ? -17.341 17.099 26.942 1.00 129.70 156 VAL B O 1
ATOM 5405 N N . LYS D 4 147 ? -15.360 16.159 26.402 1.00 128.38 157 LYS B N 1
ATOM 5406 C CA . LYS D 4 147 ? -15.108 17.047 25.275 1.00 131.96 157 LYS B CA 1
ATOM 5407 C C . LYS D 4 147 ? -16.068 16.811 24.107 1.00 133.43 157 LYS B C 1
ATOM 5408 O O . LYS D 4 147 ? -16.112 17.606 23.168 1.00 136.97 157 LYS B O 1
ATOM 5414 N N . ARG D 4 148 ? -16.865 15.747 24.195 1.00 144.32 158 ARG B N 1
ATOM 5415 C CA . ARG D 4 148 ? -17.834 15.420 23.153 1.00 145.82 158 ARG B CA 1
ATOM 5416 C C . ARG D 4 148 ? -19.238 15.793 23.550 1.00 146.47 158 ARG B C 1
ATOM 5417 O O . ARG D 4 148 ? -19.582 15.765 24.724 1.00 144.81 158 ARG B O 1
ATOM 5425 N N . ARG D 4 149 ? -20.044 16.141 22.556 1.00 135.14 159 ARG B N 1
ATOM 5426 C CA . ARG D 4 149 ? -21.414 16.559 22.792 1.00 136.72 159 ARG B CA 1
ATOM 5427 C C . ARG D 4 149 ? -22.148 15.593 23.719 1.00 134.08 159 ARG B C 1
ATOM 5428 O O . ARG D 4 149 ? -22.236 14.396 23.438 1.00 132.52 159 ARG B O 1
ATOM 5436 N N . GLY D 4 150 ? -22.662 16.122 24.828 1.00 134.85 160 GLY B N 1
ATOM 5437 C CA . GLY D 4 150 ? -23.468 15.355 25.762 1.00 133.43 160 GLY B CA 1
ATOM 5438 C C . GLY D 4 150 ? -22.699 14.431 26.689 1.00 129.80 160 GLY B C 1
ATOM 5439 O O . GLY D 4 150 ? -23.289 13.568 27.335 1.00 128.82 160 GLY B O 1
ATOM 5440 N N . GLY D 4 151 ? -21.385 14.613 26.764 1.00 128.25 161 GLY B N 1
ATOM 5441 C CA . GLY D 4 151 ? -20.550 13.778 27.610 1.00 125.21 161 GLY B CA 1
ATOM 5442 C C . GLY D 4 151 ? -20.687 14.068 29.098 1.00 124.71 161 GLY B C 1
ATOM 5443 O O . GLY D 4 151 ? -20.635 13.159 29.932 1.00 122.91 161 GLY B O 1
ATOM 5444 N N . ASP D 4 152 ? -20.836 15.342 29.443 1.00 166.77 162 ASP B N 1
ATOM 5445 C CA . ASP D 4 152 ? -21.089 15.703 30.829 1.00 167.28 162 ASP B CA 1
ATOM 5446 C C . ASP D 4 152 ? -22.575 15.516 31.113 1.00 169.13 162 ASP B C 1
ATOM 5447 O O . ASP D 4 152 ? -22.976 15.219 32.239 1.00 169.28 162 ASP B O 1
ATOM 5452 N N . ILE D 4 153 ? -23.381 15.658 30.065 1.00 136.38 163 ILE B N 1
ATOM 5453 C CA . ILE D 4 153 ? -24.821 15.445 30.153 1.00 138.67 163 ILE B CA 1
ATOM 5454 C C . ILE D 4 153 ? -25.127 13.956 30.320 1.00 136.69 163 ILE B C 1
ATOM 5455 O O . ILE D 4 153 ? -26.248 13.569 30.637 1.00 138.55 163 ILE B O 1
ATOM 5460 N N . VAL D 4 154 ? -24.116 13.124 30.112 1.00 127.72 164 VAL B N 1
ATOM 5461 C CA . VAL D 4 154 ? -24.206 11.716 30.470 1.00 126.20 164 VAL B CA 1
ATOM 5462 C C . VAL D 4 154 ? -23.855 11.525 31.943 1.00 125.31 164 VAL B C 1
ATOM 5463 O O . VAL D 4 154 ? -24.661 11.021 32.722 1.00 126.65 164 VAL B O 1
ATOM 5467 N N . LEU D 4 155 ? -22.649 11.940 32.317 1.00 125.35 165 LEU B N 1
ATOM 5468 C CA . LEU D 4 155 ? -22.166 11.795 33.681 1.00 124.65 165 LEU B CA 1
ATOM 5469 C C . LEU D 4 155 ? -23.194 12.263 34.702 1.00 127.51 165 LEU B C 1
ATOM 5470 O O . LEU D 4 155 ? -23.429 11.591 35.702 1.00 127.94 165 LEU B O 1
ATOM 5475 N N . TYR D 4 156 ? -23.811 13.411 34.447 1.00 129.10 166 TYR B N 1
ATOM 5476 C CA . TYR D 4 156 ? -24.792 13.957 35.375 1.00 132.73 166 TYR B CA 1
ATOM 5477 C C . TYR D 4 156 ? -25.925 12.985 35.641 1.00 134.28 166 TYR B C 1
ATOM 5478 O O . TYR D 4 156 ? -26.422 12.889 36.764 1.00 136.62 166 TYR B O 1
ATOM 5487 N N . GLN D 4 157 ? -26.349 12.287 34.594 1.00 163.73 167 GLN B N 1
ATOM 5488 C CA . GLN D 4 157 ? -27.449 11.344 34.701 1.00 165.74 167 GLN B CA 1
ATOM 5489 C C . GLN D 4 157 ? -26.958 10.037 35.317 1.00 163.93 167 GLN B C 1
ATOM 5490 O O . GLN D 4 157 ? -27.760 9.197 35.717 1.00 166.12 167 GLN B O 1
ATOM 5496 N N . LEU D 4 158 ? -25.636 9.882 35.396 1.00 130.56 168 LEU B N 1
ATOM 5497 C CA . LEU D 4 158 ? -25.010 8.752 36.084 1.00 129.18 168 LEU B CA 1
ATOM 5498 C C . LEU D 4 158 ? -24.884 9.049 37.569 1.00 130.51 168 LEU B C 1
ATOM 5499 O O . LEU D 4 158 ? -25.640 8.526 38.394 1.00 133.33 168 LEU B O 1
ATOM 5504 N N . LEU D 4 159 ? -23.904 9.887 37.896 1.00 128.42 169 LEU B N 1
ATOM 5505 C CA . LEU D 4 159 ? -23.698 10.366 39.260 1.00 130.01 169 LEU B CA 1
ATOM 5506 C C . LEU D 4 159 ? -25.015 10.541 40.026 1.00 134.59 169 LEU B C 1
ATOM 5507 O O . LEU D 4 159 ? -25.222 9.903 41.060 1.00 136.51 169 LEU B O 1
ATOM 5512 N N . ARG D 4 160 ? -25.905 11.389 39.506 1.00 153.07 170 ARG B N 1
ATOM 5513 C CA . ARG D 4 160 ? -27.150 11.740 40.200 1.00 158.23 170 ARG B CA 1
ATOM 5514 C C . ARG D 4 160 ? -28.398 10.945 39.817 1.00 160.67 170 ARG B C 1
ATOM 5515 O O . ARG D 4 160 ? -29.498 11.497 39.843 1.00 164.92 170 ARG B O 1
ATOM 5523 N N . SER D 4 161 ? -28.253 9.667 39.475 1.00 169.63 171 SER B N 1
ATOM 5524 C CA . SER D 4 161 ? -29.434 8.854 39.190 1.00 172.64 171 SER B CA 1
ATOM 5525 C C . SER D 4 161 ? -29.753 7.973 40.379 1.00 175.74 171 SER B C 1
ATOM 5526 O O . SER D 4 161 ? -29.208 8.155 41.468 1.00 176.11 171 SER B O 1
ATOM 5529 N N . ASP D 4 162 ? -30.618 6.995 40.143 1.00 192.16 172 ASP B N 1
ATOM 5530 C CA . ASP D 4 162 ? -31.163 6.156 41.199 1.00 196.57 172 ASP B CA 1
ATOM 5531 C C . ASP D 4 162 ? -30.221 5.025 41.627 1.00 194.53 172 ASP B C 1
ATOM 5532 O O . ASP D 4 162 ? -29.673 5.069 42.733 1.00 195.05 172 ASP B O 1
ATOM 5537 N N . ALA D 4 163 ? -30.023 4.030 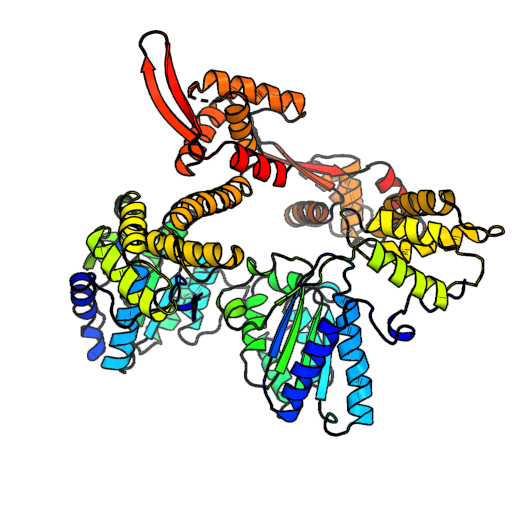40.760 1.00 151.49 173 ALA B N 1
ATOM 5538 C CA . ALA D 4 163 ? -29.199 2.867 41.107 1.00 150.50 173 ALA B CA 1
ATOM 5539 C C . ALA D 4 163 ? -27.952 3.274 41.882 1.00 147.51 173 ALA B C 1
ATOM 5540 O O . ALA D 4 163 ? -26.983 3.739 41.291 1.00 142.82 173 ALA B O 1
ATOM 5542 N N . ASN D 4 164 ? -27.982 3.099 43.203 1.00 172.21 174 ASN B N 1
ATOM 5543 C CA . ASN D 4 164 ? -26.868 3.510 44.056 1.00 170.21 174 ASN B CA 1
ATOM 5544 C C . ASN D 4 164 ? -25.504 3.155 43.466 1.00 165.07 174 ASN B C 1
ATOM 5545 O O . ASN D 4 164 ? -24.988 2.050 43.660 1.00 165.40 174 ASN B O 1
ATOM 5550 N N . ILE D 4 165 ? -24.932 4.104 42.731 1.00 139.44 175 ILE B N 1
ATOM 5551 C CA . ILE D 4 165 ? -23.658 3.890 42.053 1.00 134.97 175 ILE B CA 1
ATOM 5552 C C . ILE D 4 165 ? -22.630 4.994 42.324 1.00 132.16 175 ILE B C 1
ATOM 5553 O O . ILE D 4 165 ? -22.918 6.191 42.196 1.00 131.99 175 ILE B O 1
ATOM 5558 N N . SER D 4 166 ? -21.432 4.560 42.713 1.00 131.43 176 SER B N 1
ATOM 5559 C CA . SER D 4 166 ? -20.318 5.454 43.012 1.00 129.16 176 SER B CA 1
ATOM 5560 C C . SER D 4 166 ? -19.347 5.491 41.837 1.00 125.36 176 SER B C 1
ATOM 5561 O O . SER D 4 166 ? -18.937 4.445 41.323 1.00 124.63 176 SER B O 1
ATOM 5564 N N . VAL D 4 167 ? -18.984 6.702 41.423 1.00 123.67 177 VAL B N 1
ATOM 5565 C CA . VAL D 4 167 ? -18.184 6.902 40.219 1.00 120.79 177 VAL B CA 1
ATOM 5566 C C . VAL D 4 167 ? -16.811 7.496 40.495 1.00 119.32 177 VAL B C 1
ATOM 5567 O O . VAL D 4 167 ? -16.673 8.469 41.237 1.00 120.16 177 VAL B O 1
ATOM 5571 N N . ILE D 4 168 ? -15.799 6.911 39.869 1.00 116.99 178 ILE B N 1
ATOM 5572 C CA . ILE D 4 168 ? -14.459 7.470 39.903 1.00 115.87 178 ILE B CA 1
ATOM 5573 C C . ILE D 4 168 ? -13.994 7.948 38.514 1.00 114.44 178 ILE B C 1
ATOM 5574 O O . ILE D 4 168 ? -13.923 7.180 37.543 1.00 113.91 178 ILE B O 1
ATOM 5579 N N . MET D 4 169 ? -13.688 9.235 38.421 1.00 117.86 179 MET B N 1
ATOM 5580 C CA . MET D 4 169 ? -13.281 9.812 37.155 1.00 117.28 179 MET B CA 1
ATOM 5581 C C . MET D 4 169 ? -11.840 10.279 37.174 1.00 117.27 179 MET B C 1
ATOM 5582 O O . MET D 4 169 ? -11.488 11.207 37.896 1.00 118.18 179 MET B O 1
ATOM 5587 N N . ILE D 4 170 ? -11.017 9.620 36.370 1.00 112.96 180 ILE B N 1
ATOM 5588 C CA . ILE D 4 170 ? -9.615 9.972 36.227 1.00 113.50 180 ILE B CA 1
ATOM 5589 C C . ILE D 4 170 ? -9.377 10.646 34.884 1.00 114.17 180 ILE B C 1
ATOM 5590 O O . ILE D 4 170 ? -9.309 9.977 33.865 1.00 114.19 180 ILE B O 1
ATOM 5595 N N . SER D 4 171 ? -9.245 11.963 34.870 1.00 116.34 181 SER B N 1
ATOM 5596 C CA . SER D 4 171 ? -8.988 12.654 33.617 1.00 117.70 181 SER B CA 1
ATOM 5597 C C . SER D 4 171 ? -7.495 12.895 33.423 1.00 119.30 181 SER B C 1
ATOM 5598 O O . SER D 4 171 ? -6.723 12.927 34.385 1.00 119.57 181 SER B O 1
ATOM 5601 N N . ASN D 4 172 ? -7.092 13.054 32.167 1.00 129.83 182 ASN B N 1
ATOM 5602 C CA . ASN D 4 172 ? -5.720 13.417 31.864 1.00 132.26 182 ASN B CA 1
ATOM 5603 C C . ASN D 4 172 ? -5.552 14.923 31.632 1.00 134.99 182 ASN B C 1
ATOM 5604 O O . ASN D 4 172 ? -4.495 15.484 31.930 1.00 137.24 182 ASN B O 1
ATOM 5609 N N . ASP D 4 173 ? -6.598 15.581 31.132 1.00 144.55 183 ASP B N 1
ATOM 5610 C CA . ASP D 4 173 ? -6.584 17.042 31.001 1.00 147.70 183 ASP B CA 1
ATOM 5611 C C . ASP D 4 173 ? -7.036 17.668 32.309 1.00 147.38 183 ASP B C 1
ATOM 5612 O O . ASP D 4 173 ? -8.144 17.404 32.769 1.00 145.36 183 ASP B O 1
ATOM 5617 N N . ILE D 4 174 ? -6.186 18.507 32.893 1.00 131.63 184 ILE B N 1
ATOM 5618 C CA . ILE D 4 174 ? -6.465 19.103 34.200 1.00 132.11 184 ILE B CA 1
ATOM 5619 C C . ILE D 4 174 ? -7.610 20.123 34.209 1.00 133.99 184 ILE B C 1
ATOM 5620 O O . ILE D 4 174 ? -8.479 20.067 35.074 1.00 132.92 184 ILE B O 1
ATOM 5625 N N . ASN D 4 175 ? -7.613 21.052 33.260 1.00 157.82 185 ASN B N 1
ATOM 5626 C CA . ASN D 4 175 ? -8.675 22.058 33.185 1.00 160.44 185 ASN B CA 1
ATOM 5627 C C . ASN D 4 175 ? -10.046 21.461 32.868 1.00 157.73 185 ASN B C 1
ATOM 5628 O O . ASN D 4 175 ? -10.972 22.178 32.476 1.00 160.06 185 ASN B O 1
ATOM 5633 N N . VAL D 4 176 ? -10.168 20.150 33.053 1.00 132.06 186 VAL B N 1
ATOM 5634 C CA . VAL D 4 176 ? -11.328 19.401 32.586 1.00 129.65 186 VAL B CA 1
ATOM 5635 C C . VAL D 4 176 ? -12.634 19.865 33.209 1.00 130.60 186 VAL B C 1
ATOM 5636 O O . VAL D 4 176 ? -13.704 19.371 32.860 1.00 129.36 186 VAL B O 1
ATOM 5640 N N . ARG D 4 177 ? -12.558 20.812 34.130 1.00 150.83 187 ARG B N 1
ATOM 5641 C CA . ARG D 4 177 ? -13.771 21.325 34.734 1.00 152.76 187 ARG B CA 1
ATOM 5642 C C . ARG D 4 177 ? -14.423 22.369 33.851 1.00 156.65 187 ARG B C 1
ATOM 5643 O O . ARG D 4 177 ? -15.643 22.391 33.706 1.00 157.35 187 ARG B O 1
ATOM 5651 N N . ASP D 4 178 ? -13.602 23.234 33.262 1.00 142.55 188 ASP B N 1
ATOM 5652 C CA . ASP D 4 178 ? -14.102 24.303 32.409 1.00 147.16 188 ASP B CA 1
ATOM 5653 C C . ASP D 4 178 ? -14.810 23.707 31.202 1.00 145.43 188 ASP B C 1
ATOM 5654 O O . ASP D 4 178 ? -15.543 24.394 30.487 1.00 148.86 188 ASP B O 1
ATOM 5659 N N . TYR D 4 179 ? -14.585 22.417 30.988 1.00 159.47 189 TYR B N 1
ATOM 5660 C CA . TYR D 4 179 ? -15.277 21.688 29.939 1.00 157.74 189 TYR B CA 1
ATOM 5661 C C . TYR D 4 179 ? -16.584 21.092 30.472 1.00 155.96 189 TYR B C 1
ATOM 5662 O O . TYR D 4 179 ? -17.405 20.580 29.703 1.00 155.26 189 TYR B O 1
ATOM 5671 N N . MET D 4 180 ? -16.782 21.172 31.788 1.00 137.34 190 MET B N 1
ATOM 5672 C CA . MET D 4 180 ? -17.924 20.525 32.435 1.00 136.02 190 MET B CA 1
ATOM 5673 C C . MET D 4 180 ? -19.055 21.465 32.815 1.00 140.32 190 MET B C 1
ATOM 5674 O O . MET D 4 180 ? -18.835 22.529 33.391 1.00 143.93 190 MET B O 1
ATOM 5679 N N . GLU D 4 181 ? -20.273 21.048 32.502 1.00 188.02 191 GLU B N 1
ATOM 5680 C CA . GLU D 4 181 ? -21.452 21.854 32.763 1.00 192.58 191 GLU B CA 1
ATOM 5681 C C . GLU D 4 181 ? -21.659 22.035 34.266 1.00 194.07 191 GLU B C 1
ATOM 5682 O O . GLU D 4 181 ? -21.216 21.206 35.058 1.00 190.82 191 GLU B O 1
ATOM 5688 N N . PRO D 4 182 ? -22.324 23.131 34.665 1.00 151.68 192 PRO B N 1
ATOM 5689 C CA . PRO D 4 182 ? -22.615 23.390 36.081 1.00 154.31 192 PRO B CA 1
ATOM 5690 C C . PRO D 4 182 ? -23.269 22.193 36.754 1.00 151.74 192 PRO B C 1
ATOM 5691 O O . PRO D 4 182 ? -22.779 21.737 37.786 1.00 150.17 192 PRO B O 1
ATOM 5695 N N . ARG D 4 183 ? -24.371 21.711 36.182 1.00 168.61 193 ARG B N 1
ATOM 5696 C CA . ARG D 4 183 ? -25.035 20.520 36.691 1.00 166.68 193 ARG B CA 1
ATOM 5697 C C . ARG D 4 183 ? -23.992 19.542 37.199 1.00 161.67 193 ARG B C 1
ATOM 5698 O O . ARG D 4 183 ? -23.914 19.256 38.393 1.00 162.11 193 ARG B O 1
ATOM 5706 N N . VAL D 4 184 ? -23.186 19.049 36.263 1.00 153.11 194 VAL B N 1
ATOM 5707 C CA . VAL D 4 184 ? -22.227 17.978 36.508 1.00 148.44 194 VAL B CA 1
ATOM 5708 C C . VAL D 4 184 ? -21.271 18.314 37.630 1.00 148.60 194 VAL B C 1
ATOM 5709 O O . VAL D 4 184 ? -21.120 17.564 38.594 1.00 147.44 194 VAL B O 1
ATOM 5713 N N . LEU D 4 185 ? -20.605 19.447 37.458 1.00 139.47 195 LEU B N 1
ATOM 5714 C CA . LEU D 4 185 ? -19.598 19.929 38.379 1.00 140.21 195 LEU B CA 1
ATOM 5715 C C . LEU D 4 185 ? -20.217 20.101 39.772 1.00 143.52 195 LEU B C 1
ATOM 5716 O O . LEU D 4 185 ? -19.640 19.697 40.787 1.00 142.71 195 LEU B O 1
ATOM 5721 N N . SER D 4 186 ? -21.403 20.699 39.810 1.00 163.55 196 SER B N 1
ATOM 5722 C CA . SER D 4 186 ? -22.130 20.884 41.057 1.00 167.71 196 SER B CA 1
ATOM 5723 C C . SER D 4 186 ? -22.344 19.554 41.782 1.00 165.23 196 SER B C 1
ATOM 5724 O O . SER D 4 186 ? -21.937 19.394 42.935 1.00 166.07 196 SER B O 1
ATOM 5727 N N . SER D 4 187 ? -22.972 18.604 41.091 1.00 145.69 197 SER B N 1
ATOM 5728 C CA . SER D 4 187 ? -23.288 17.292 41.655 1.00 144.02 197 SER B CA 1
ATOM 5729 C C . SER D 4 187 ? -22.073 16.370 41.694 1.00 139.07 197 SER B C 1
ATOM 5730 O O . SER D 4 187 ? -22.209 15.152 41.800 1.00 137.03 197 SER B O 1
ATOM 5733 N N . LEU D 4 188 ? -20.886 16.950 41.596 1.00 146.34 198 LEU B N 1
ATOM 5734 C CA . LEU D 4 188 ? -19.674 16.155 41.563 1.00 142.18 198 LEU B CA 1
ATOM 5735 C C . LEU D 4 188 ? -19.064 16.093 42.946 1.00 143.39 198 LEU B C 1
ATOM 5736 O O . LEU D 4 188 ? -19.233 17.006 43.755 1.00 147.35 198 LEU B O 1
ATOM 5741 N N . GLY D 4 189 ? -18.364 15.000 43.220 1.00 131.62 199 GLY B N 1
ATOM 5742 C CA . GLY D 4 189 ? -17.655 14.858 44.472 1.00 132.66 199 GLY B CA 1
ATOM 5743 C C . GLY D 4 189 ? -16.315 15.565 44.411 1.00 131.94 199 GLY B C 1
ATOM 5744 O O . GLY D 4 189 ? -16.045 16.324 43.484 1.00 131.47 199 GLY B O 1
ATOM 5745 N N . PRO D 4 190 ? -15.455 15.310 45.402 1.00 132.89 200 PRO B N 1
ATOM 5746 C CA . PRO D 4 190 ? -14.165 15.992 45.539 1.00 133.10 200 PRO B CA 1
ATOM 5747 C C . PRO D 4 190 ? -13.132 15.536 44.505 1.00 129.27 200 PRO B C 1
ATOM 5748 O O . PRO D 4 190 ? -13.130 14.374 44.083 1.00 126.39 200 PRO B O 1
ATOM 5752 N N . SER D 4 191 ? -12.279 16.468 44.086 1.00 129.60 201 SER B N 1
ATOM 5753 C CA . SER D 4 191 ? -11.255 16.199 43.082 1.00 126.99 201 SER B CA 1
ATOM 5754 C C . SER D 4 191 ? -9.970 15.904 43.814 1.00 127.11 201 SER B C 1
ATOM 5755 O O . SER D 4 191 ? -9.621 16.625 44.739 1.00 130.03 201 SER B O 1
ATOM 5758 N N . VAL D 4 192 ? -9.272 14.848 43.405 1.00 125.55 202 VAL B N 1
ATOM 5759 C CA . VAL D 4 192 ? -8.057 14.400 44.085 1.00 125.82 202 VAL B CA 1
ATOM 5760 C C . VAL D 4 192 ? -6.864 14.570 43.168 1.00 125.33 202 VAL B C 1
ATOM 5761 O O . VAL D 4 192 ? -6.760 13.883 42.156 1.00 123.22 202 VAL B O 1
ATOM 5765 N N . ILE D 4 193 ? -5.950 15.462 43.528 1.00 126.90 203 ILE B N 1
ATOM 5766 C CA . ILE D 4 193 ? -4.874 15.842 42.613 1.00 127.47 203 ILE B CA 1
ATOM 5767 C C . ILE D 4 193 ? -3.544 15.115 42.832 1.00 127.57 203 ILE B C 1
ATOM 5768 O O . ILE D 4 193 ? -2.976 15.174 43.916 1.00 129.35 203 ILE B O 1
ATOM 5773 N N . PHE D 4 194 ? -3.039 14.439 41.803 1.00 130.44 204 PHE B N 1
ATOM 5774 C CA . PHE D 4 194 ? -1.760 13.742 41.929 1.00 131.18 204 PHE B CA 1
ATOM 5775 C C . PHE D 4 194 ? -0.581 14.644 41.597 1.00 134.28 204 PHE B C 1
ATOM 5776 O O . PHE D 4 194 ? -0.232 14.816 40.424 1.00 134.77 204 PHE B O 1
ATOM 5784 N N . LYS D 4 195 ? 0.041 15.202 42.635 1.00 135.69 205 LYS B N 1
ATOM 5785 C CA . LYS D 4 195 ? 1.200 16.071 42.464 1.00 139.41 205 LYS B CA 1
ATOM 5786 C C . LYS D 4 195 ? 2.355 15.280 41.876 1.00 140.05 205 LYS B C 1
ATOM 5787 O O . LYS D 4 195 ? 2.621 14.160 42.307 1.00 138.93 205 LYS B O 1
ATOM 5793 N N . PRO D 4 196 ? 3.039 15.852 40.876 1.00 139.38 206 PRO B N 1
ATOM 5794 C CA . PRO D 4 196 ? 4.137 15.121 40.243 1.00 140.77 206 PRO B CA 1
ATOM 5795 C C . PRO D 4 196 ? 5.201 14.806 41.271 1.00 143.12 206 PRO B C 1
ATOM 5796 O O . PRO D 4 196 ? 5.313 15.481 42.294 1.00 144.77 206 PRO B O 1
ATOM 5800 N N . TYR D 4 197 ? 5.979 13.773 40.999 1.00 145.20 207 TYR B N 1
ATOM 5801 C CA . TYR D 4 197 ? 7.020 13.358 41.916 1.00 147.77 207 TYR B CA 1
ATOM 5802 C C . TYR D 4 197 ? 8.218 14.307 41.887 1.00 152.93 207 TYR B C 1
ATOM 5803 O O . TYR D 4 197 ? 8.493 14.950 40.878 1.00 155.00 207 TYR B O 1
ATOM 5812 N N . ASP D 4 198 ? 8.930 14.395 43.003 1.00 157.05 208 ASP B N 1
ATOM 5813 C CA . ASP D 4 198 ? 10.172 15.148 43.032 1.00 159.60 208 ASP B CA 1
ATOM 5814 C C . ASP D 4 198 ? 11.347 14.189 42.861 1.00 161.18 208 ASP B C 1
ATOM 5815 O O . ASP D 4 198 ? 11.154 12.976 42.735 1.00 160.29 208 ASP B O 1
ATOM 5820 N N . ALA D 4 199 ? 12.559 14.730 42.849 1.00 143.79 209 ALA B N 1
ATOM 5821 C CA . ALA D 4 199 ? 13.745 13.915 42.627 1.00 145.75 209 ALA B CA 1
ATOM 5822 C C . ALA D 4 199 ? 13.893 12.784 43.652 1.00 145.08 209 ALA B C 1
ATOM 5823 O O . ALA D 4 199 ? 14.204 11.651 43.283 1.00 145.40 209 ALA B O 1
ATOM 5825 N N . GLU D 4 200 ? 13.673 13.090 44.931 1.00 150.47 210 GLU B N 1
ATOM 5826 C CA . GLU D 4 200 ? 13.816 12.098 46.001 1.00 150.15 210 GLU B CA 1
ATOM 5827 C C . GLU D 4 200 ? 12.816 10.952 45.873 1.00 147.93 210 GLU B C 1
ATOM 5828 O O . GLU D 4 200 ? 13.161 9.778 46.059 1.00 148.42 210 GLU B O 1
ATOM 5834 N N . GLN D 4 201 ? 11.573 11.320 45.562 1.00 140.93 211 GLN B N 1
ATOM 5835 C CA . GLN D 4 201 ? 10.477 10.372 45.371 1.00 139.05 211 GLN B CA 1
ATOM 5836 C C . GLN D 4 201 ? 10.804 9.422 44.228 1.00 139.88 211 GLN B C 1
ATOM 5837 O O . GLN D 4 201 ? 10.724 8.202 44.371 1.00 140.03 211 GLN B O 1
ATOM 5843 N N . LEU D 4 202 ? 11.178 9.997 43.094 1.00 139.77 212 LEU B N 1
ATOM 5844 C CA . LEU D 4 202 ? 11.604 9.212 41.949 1.00 141.10 212 LEU B CA 1
ATOM 5845 C C . LEU D 4 202 ? 12.755 8.248 42.271 1.00 143.17 212 LEU B C 1
ATOM 5846 O O . LEU D 4 202 ? 12.701 7.071 41.902 1.00 143.73 212 LEU B O 1
ATOM 5851 N N . LYS D 4 203 ? 13.794 8.740 42.948 1.00 144.91 213 LYS B N 1
ATOM 5852 C CA . LYS D 4 203 ? 14.974 7.919 43.227 1.00 147.23 213 LYS B CA 1
ATOM 5853 C C . LYS D 4 203 ? 14.618 6.698 44.069 1.00 146.62 213 LYS B C 1
ATOM 5854 O O . LYS D 4 203 ? 15.211 5.629 43.904 1.00 148.34 213 LYS B O 1
ATOM 5860 N N . PHE D 4 204 ? 13.642 6.860 44.959 1.00 145.28 214 PHE B N 1
ATOM 5861 C CA . PHE D 4 204 ? 13.127 5.734 45.728 1.00 144.79 214 PHE B CA 1
ATOM 5862 C C . PHE D 4 204 ? 12.335 4.774 44.845 1.00 144.42 214 PHE B C 1
ATOM 5863 O O . PHE D 4 204 ? 12.593 3.570 44.841 1.00 145.90 214 PHE B O 1
ATOM 5871 N N . ILE D 4 205 ? 11.365 5.307 44.106 1.00 141.50 215 ILE B N 1
ATOM 5872 C CA . ILE D 4 205 ? 10.558 4.485 43.210 1.00 141.40 215 ILE B CA 1
ATOM 5873 C C . ILE D 4 205 ? 11.451 3.639 42.322 1.00 143.96 215 ILE B C 1
ATOM 5874 O O . ILE D 4 205 ? 11.333 2.417 42.283 1.00 145.23 215 ILE B O 1
ATOM 5879 N N . LEU D 4 206 ? 12.339 4.306 41.599 1.00 146.61 216 LEU B N 1
ATOM 5880 C CA . LEU D 4 206 ? 13.310 3.626 40.765 1.00 149.42 216 LEU B CA 1
ATOM 5881 C C . LEU D 4 206 ? 14.013 2.533 41.562 1.00 151.22 216 LEU B C 1
ATOM 5882 O O . LEU D 4 206 ? 14.154 1.407 41.089 1.00 153.18 216 LEU B O 1
ATOM 5887 N N . SER D 4 207 ? 14.447 2.868 42.776 1.00 149.12 217 SER B N 1
ATOM 5888 C CA . SER D 4 207 ? 15.184 1.919 43.608 1.00 151.00 217 SER B CA 1
ATOM 5889 C C . SER D 4 207 ? 14.365 0.686 43.947 1.00 151.02 217 SER B C 1
ATOM 5890 O O . SER D 4 207 ? 14.912 -0.361 44.295 1.00 153.25 217 SER B O 1
ATOM 5893 N N . LYS D 4 208 ? 13.050 0.827 43.867 1.00 149.52 218 LYS B N 1
ATOM 5894 C CA . LYS D 4 208 ? 12.154 -0.301 44.051 1.00 149.86 218 LYS B CA 1
ATOM 5895 C C . LYS D 4 208 ? 12.141 -1.174 42.804 1.00 151.97 218 LYS B C 1
ATOM 5896 O O . LYS D 4 208 ? 12.333 -2.385 42.881 1.00 154.43 218 LYS B O 1
ATOM 5902 N N . TYR D 4 209 ? 11.913 -0.542 41.657 1.00 156.16 219 TYR B N 1
ATOM 5903 C CA . TYR D 4 209 ? 11.942 -1.227 40.370 1.00 158.38 219 TYR B CA 1
ATOM 5904 C C . TYR D 4 209 ? 13.304 -1.906 40.160 1.00 161.73 219 TYR B C 1
ATOM 5905 O O . TYR D 4 209 ? 13.376 -3.080 39.779 1.00 164.50 219 TYR B O 1
ATOM 5914 N N . ALA D 4 210 ? 14.375 -1.156 40.418 1.00 156.62 220 ALA B N 1
ATOM 5915 C CA . ALA D 4 210 ? 15.743 -1.666 40.361 1.00 159.82 220 ALA B CA 1
ATOM 5916 C C . ALA D 4 210 ? 15.874 -2.922 41.200 1.00 161.62 220 ALA B C 1
ATOM 5917 O O . ALA D 4 210 ? 16.553 -3.879 40.827 1.00 164.98 220 ALA B O 1
ATOM 5919 N N . GLU D 4 211 ? 15.222 -2.895 42.351 1.00 160.14 221 GLU B N 1
ATOM 5920 C CA . GLU D 4 211 ? 15.287 -3.990 43.294 1.00 161.79 221 GLU B CA 1
ATOM 5921 C C . GLU D 4 211 ? 14.649 -5.236 42.689 1.00 163.97 221 GLU B C 1
ATOM 5922 O O . GLU D 4 211 ? 15.276 -6.293 42.617 1.00 167.43 221 GLU B O 1
ATOM 5928 N N . TYR D 4 212 ? 13.408 -5.099 42.233 1.00 179.60 222 TYR B N 1
ATOM 5929 C CA . TYR D 4 212 ? 12.654 -6.236 41.711 1.00 181.81 222 TYR B CA 1
ATOM 5930 C C . TYR D 4 212 ? 13.159 -6.727 40.354 1.00 184.88 222 TYR B C 1
ATOM 5931 O O . TYR D 4 212 ? 13.650 -7.852 40.235 1.00 188.66 222 TYR B O 1
ATOM 5940 N N . GLY D 4 213 ? 13.042 -5.881 39.336 1.00 171.72 223 GLY B N 1
ATOM 5941 C CA . GLY D 4 213 ? 13.359 -6.280 37.975 1.00 174.64 223 GLY B CA 1
ATOM 5942 C C . GLY D 4 213 ? 14.828 -6.574 37.740 1.00 177.74 223 GLY B C 1
ATOM 5943 O O . GLY D 4 213 ? 15.181 -7.634 37.244 1.00 181.69 223 GLY B O 1
ATOM 5944 N N . LEU D 4 214 ? 15.685 -5.632 38.116 1.00 179.50 224 LEU B N 1
ATOM 5945 C CA . LEU D 4 214 ? 17.123 -5.728 37.871 1.00 182.41 224 LEU B CA 1
ATOM 5946 C C . LEU D 4 214 ? 17.865 -6.697 38.790 1.00 184.95 224 LEU B C 1
ATOM 5947 O O . LEU D 4 214 ? 17.250 -7.418 39.575 1.00 184.85 224 LEU B O 1
ATOM 5952 N N . ILE D 4 215 ? 19.194 -6.686 38.684 1.00 202.19 225 ILE B N 1
ATOM 5953 C CA . ILE D 4 215 ? 20.067 -7.648 39.359 1.00 205.44 225 ILE B CA 1
ATOM 5954 C C . ILE D 4 215 ? 21.169 -6.943 40.152 1.00 205.05 225 ILE B C 1
ATOM 5955 O O . ILE D 4 215 ? 21.891 -6.119 39.598 1.00 205.30 225 ILE B O 1
ATOM 5960 N N . LYS D 4 216 ? 21.316 -7.295 41.431 1.00 181.32 226 LYS B N 1
ATOM 5961 C CA . LYS D 4 216 ? 22.266 -6.626 42.338 1.00 180.95 226 LYS B CA 1
ATOM 5962 C C . LYS D 4 216 ? 23.653 -6.380 41.744 1.00 184.04 226 LYS B C 1
ATOM 5963 O O . LYS D 4 216 ? 24.260 -7.273 41.156 1.00 188.00 226 LYS B O 1
ATOM 5969 N N . GLY D 4 217 ? 24.150 -5.160 41.919 1.00 181.74 227 GLY B N 1
ATOM 5970 C CA . GLY D 4 217 ? 25.438 -4.768 41.377 1.00 184.71 227 GLY B CA 1
ATOM 5971 C C . GLY D 4 217 ? 25.316 -3.863 40.165 1.00 184.04 227 GLY B C 1
ATOM 5972 O O . GLY D 4 217 ? 25.972 -2.823 40.087 1.00 184.17 227 GLY B O 1
ATOM 5973 N N . THR D 4 218 ? 24.463 -4.260 39.223 1.00 185.70 228 THR B N 1
ATOM 5974 C CA . THR D 4 218 ? 24.350 -3.583 37.932 1.00 185.78 228 THR B CA 1
ATOM 5975 C C . THR D 4 218 ? 23.911 -2.118 38.041 1.00 182.12 228 THR B C 1
ATOM 5976 O O . THR D 4 218 ? 24.206 -1.303 37.162 1.00 182.80 228 THR B O 1
ATOM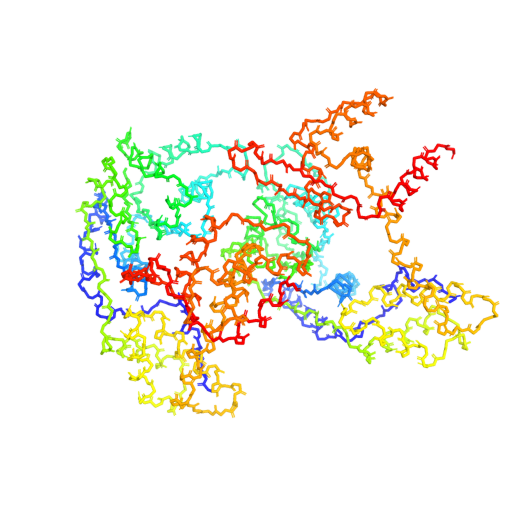 5980 N N . TYR D 4 219 ? 23.221 -1.793 39.129 1.00 177.89 229 TYR B N 1
ATOM 5981 C CA . TYR D 4 219 ? 22.779 -0.428 39.388 1.00 174.61 229 TYR B CA 1
ATOM 5982 C C . TYR D 4 219 ? 23.387 0.113 40.675 1.00 174.19 229 TYR B C 1
ATOM 5983 O O . TYR D 4 219 ? 23.226 -0.485 41.736 1.00 173.56 229 TYR B O 1
ATOM 5992 N N . ASP D 4 220 ? 24.092 1.236 40.590 1.00 200.38 230 ASP B N 1
ATOM 5993 C CA . ASP D 4 220 ? 24.584 1.888 41.801 1.00 200.06 230 ASP B CA 1
ATOM 5994 C C . ASP D 4 220 ? 23.542 2.871 42.331 1.00 196.10 230 ASP B C 1
ATOM 5995 O O . ASP D 4 220 ? 22.361 2.777 41.994 1.00 193.36 230 ASP B O 1
ATOM 6000 N N . ASP D 4 221 ? 23.978 3.822 43.148 1.00 179.24 231 ASP B N 1
ATOM 6001 C CA . ASP D 4 221 ? 23.045 4.763 43.750 1.00 175.93 231 ASP B CA 1
ATOM 6002 C C . ASP D 4 221 ? 23.030 6.111 43.045 1.00 175.88 231 ASP B C 1
ATOM 6003 O O . ASP D 4 221 ? 21.983 6.750 42.944 1.00 173.02 231 ASP B O 1
ATOM 6008 N N . GLU D 4 222 ? 24.196 6.545 42.575 1.00 178.29 232 GLU B N 1
ATOM 6009 C CA . GLU D 4 222 ? 24.310 7.823 41.883 1.00 179.07 232 GLU B CA 1
ATOM 6010 C C . GLU D 4 222 ? 23.484 7.864 40.607 1.00 177.66 232 GLU B C 1
ATOM 6011 O O . GLU D 4 222 ? 22.914 8.899 40.262 1.00 176.41 232 GLU B O 1
ATOM 6017 N N . ILE D 4 223 ? 23.443 6.734 39.905 1.00 183.65 233 ILE B N 1
ATOM 6018 C CA . ILE D 4 223 ? 22.772 6.648 38.611 1.00 183.03 233 ILE B CA 1
ATOM 6019 C C . ILE D 4 223 ? 21.256 6.667 38.767 1.00 178.79 233 ILE B C 1
ATOM 6020 O O . ILE D 4 223 ? 20.551 7.274 37.963 1.00 177.63 233 ILE B O 1
ATOM 6025 N N . LEU D 4 224 ? 20.756 5.999 39.801 1.00 162.85 234 LEU B N 1
ATOM 6026 C CA . LEU D 4 224 ? 19.352 6.125 40.158 1.00 159.05 234 LEU B CA 1
ATOM 6027 C C . LEU D 4 224 ? 19.066 7.584 40.478 1.00 157.68 234 LEU B C 1
ATOM 6028 O O . LEU D 4 224 ? 18.065 8.144 40.036 1.00 155.56 234 LEU B O 1
ATOM 6033 N N . SER D 4 225 ? 19.967 8.202 41.234 1.00 160.39 235 SER B N 1
ATOM 6034 C CA . SER D 4 225 ? 19.861 9.623 41.548 1.00 160.01 235 SER B CA 1
ATOM 6035 C C . SER D 4 225 ? 19.811 10.433 40.258 1.00 160.97 235 SER B C 1
ATOM 6036 O O . SER D 4 225 ? 19.067 11.405 40.145 1.00 159.47 235 SER B O 1
ATOM 6039 N N . TYR D 4 226 ? 20.607 10.000 39.286 1.00 162.12 236 TYR B N 1
ATOM 6040 C CA . TYR D 4 226 ? 20.764 10.681 38.002 1.00 163.92 236 TYR B CA 1
ATOM 6041 C C . TYR D 4 226 ? 19.455 10.823 37.222 1.00 161.25 236 TYR B C 1
ATOM 6042 O O . TYR D 4 226 ? 19.097 11.918 36.780 1.00 161.16 236 TYR B O 1
ATOM 6051 N N . ILE D 4 227 ? 18.756 9.703 37.050 1.00 161.04 237 ILE B N 1
ATOM 6052 C CA . ILE D 4 227 ? 17.519 9.639 36.273 1.00 158.86 237 ILE B CA 1
ATOM 6053 C C . ILE D 4 227 ? 16.404 10.453 36.902 1.00 155.61 237 ILE B C 1
ATOM 6054 O O . ILE D 4 227 ? 15.719 11.224 36.229 1.00 154.85 237 ILE B O 1
ATOM 6059 N N . ALA D 4 228 ? 16.221 10.240 38.200 1.00 152.45 238 ALA B N 1
ATOM 6060 C CA . ALA D 4 228 ? 15.280 11.005 38.999 1.00 149.77 238 ALA B CA 1
ATOM 6061 C C . ALA D 4 228 ? 15.562 12.492 38.853 1.00 150.95 238 ALA B C 1
ATOM 6062 O O . ALA D 4 228 ? 14.647 13.287 38.669 1.00 149.41 238 ALA B O 1
ATOM 6064 N N . ALA D 4 229 ? 16.830 12.872 38.945 1.00 167.13 239 ALA B N 1
ATOM 6065 C CA . ALA D 4 229 ? 17.189 14.262 38.726 1.00 169.07 239 ALA B CA 1
ATOM 6066 C C . ALA D 4 229 ? 16.651 14.685 37.368 1.00 169.22 239 ALA B C 1
ATOM 6067 O O . ALA D 4 229 ? 15.935 15.678 37.253 1.00 168.38 239 ALA B O 1
ATOM 6069 N N . ILE D 4 230 ? 16.977 13.908 36.341 1.00 158.01 240 ILE B N 1
ATOM 6070 C CA . ILE D 4 230 ? 16.571 14.238 34.980 1.00 158.70 240 ILE B CA 1
ATOM 6071 C C . ILE D 4 230 ? 15.054 14.433 34.845 1.00 155.31 240 ILE B C 1
ATOM 6072 O O . ILE D 4 230 ? 14.583 15.550 34.614 1.00 155.25 240 ILE B O 1
ATOM 6077 N N . SER D 4 231 ? 14.298 13.348 34.996 1.00 153.58 241 SER B N 1
ATOM 6078 C CA . SER D 4 231 ? 12.845 13.413 34.894 1.00 150.59 241 SER B CA 1
ATOM 6079 C C . SER D 4 231 ? 12.325 14.571 35.733 1.00 149.15 241 SER B C 1
ATOM 6080 O O . SER D 4 231 ? 12.051 15.657 35.223 1.00 149.78 241 SER B O 1
ATOM 6083 N N . ALA D 4 232 ? 12.236 14.318 37.035 1.00 151.82 242 ALA B N 1
ATOM 6084 C CA . ALA D 4 232 ? 11.654 15.225 38.032 1.00 150.36 242 ALA B CA 1
ATOM 6085 C C . ALA D 4 232 ? 11.633 16.709 37.680 1.00 151.75 242 ALA B C 1
ATOM 6086 O O . ALA D 4 232 ? 10.622 17.389 37.888 1.00 150.18 242 ALA B O 1
ATOM 6088 N N . LYS D 4 233 ? 12.752 17.211 37.164 1.00 189.74 243 LYS B N 1
ATOM 6089 C CA . LYS D 4 233 ? 12.897 18.651 36.939 1.00 191.85 243 LYS B CA 1
ATOM 6090 C C . LYS D 4 233 ? 12.086 19.124 35.719 1.00 191.71 243 LYS B C 1
ATOM 6091 O O . LYS D 4 233 ? 12.289 18.668 34.586 1.00 192.75 243 LYS B O 1
ATOM 6097 N N . GLU D 4 234 ? 11.200 20.083 36.007 1.00 198.69 244 GLU B N 1
ATOM 6098 C CA . GLU D 4 234 ? 9.897 20.259 35.347 1.00 196.78 244 GLU B CA 1
ATOM 6099 C C . GLU D 4 234 ? 9.557 19.247 34.254 1.00 195.92 244 GLU B C 1
ATOM 6100 O O . GLU D 4 234 ? 10.135 19.232 33.162 1.00 198.28 244 GLU B O 1
ATOM 6106 N N . HIS D 4 235 ? 8.588 18.405 34.601 1.00 182.24 245 HIS B N 1
ATOM 6107 C CA . HIS D 4 235 ? 8.418 17.118 33.971 1.00 181.47 245 HIS B CA 1
ATOM 6108 C C . HIS D 4 235 ? 7.397 16.333 34.792 1.00 178.29 245 HIS B C 1
ATOM 6109 O O . HIS D 4 235 ? 6.257 16.154 34.365 1.00 176.81 245 HIS B O 1
ATOM 6116 N N . GLY D 4 236 ? 7.804 15.898 35.984 1.00 149.64 246 GLY B N 1
ATOM 6117 C CA . GLY D 4 236 ? 7.007 14.990 36.791 1.00 147.20 246 GLY B CA 1
ATOM 6118 C C . GLY D 4 236 ? 7.187 13.605 36.205 1.00 147.54 246 GLY B C 1
ATOM 6119 O O . GLY D 4 236 ? 8.283 13.063 36.229 1.00 149.11 246 GLY B O 1
ATOM 6120 N N . ASP D 4 237 ? 6.105 13.043 35.675 1.00 169.00 247 ASP B N 1
ATOM 6121 C CA . ASP D 4 237 ? 6.137 11.827 34.849 1.00 169.91 247 ASP B CA 1
ATOM 6122 C C . ASP D 4 237 ? 7.034 10.696 35.337 1.00 170.84 247 ASP B C 1
ATOM 6123 O O . ASP D 4 237 ? 8.256 10.797 35.296 1.00 172.64 247 ASP B O 1
ATOM 6128 N N . ALA D 4 238 ? 6.392 9.602 35.740 1.00 137.41 248 ALA B N 1
ATOM 6129 C CA . ALA D 4 238 ? 7.052 8.407 36.256 1.00 138.36 248 ALA B CA 1
ATOM 6130 C C . ALA D 4 238 ? 7.162 7.294 35.204 1.00 140.38 248 ALA B C 1
ATOM 6131 O O . ALA D 4 238 ? 8.012 6.408 35.311 1.00 142.10 248 ALA B O 1
ATOM 6133 N N . ARG D 4 239 ? 6.294 7.338 34.196 1.00 140.40 249 ARG B N 1
ATOM 6134 C CA . ARG D 4 239 ? 6.249 6.297 33.168 1.00 142.59 249 ARG B CA 1
ATOM 6135 C C . ARG D 4 239 ? 7.513 6.368 32.336 1.00 145.24 249 ARG B C 1
ATOM 6136 O O . ARG D 4 239 ? 8.087 5.348 31.945 1.00 147.61 249 ARG B O 1
ATOM 6144 N N . LYS D 4 240 ? 7.929 7.598 32.062 1.00 146.52 250 LYS B N 1
ATOM 6145 C CA . LYS D 4 240 ? 9.186 7.865 31.394 1.00 149.17 250 LYS B CA 1
ATOM 6146 C C . LYS D 4 240 ? 10.325 7.426 32.300 1.00 149.95 250 LYS B C 1
ATOM 6147 O O . LYS D 4 240 ? 11.141 6.599 31.915 1.00 152.49 250 LYS B O 1
ATOM 6153 N N . ALA D 4 241 ? 10.367 7.975 33.512 1.00 147.75 251 ALA B N 1
ATOM 6154 C CA . ALA D 4 241 ? 11.365 7.583 34.511 1.00 148.39 251 ALA B CA 1
ATOM 6155 C C . ALA D 4 241 ? 11.597 6.068 34.582 1.00 149.74 251 ALA B C 1
ATOM 6156 O O . ALA D 4 241 ? 12.736 5.612 34.501 1.00 152.19 251 ALA B O 1
ATOM 6158 N N . VAL D 4 242 ? 10.527 5.291 34.736 1.00 148.03 252 VAL B N 1
ATOM 6159 C CA . VAL D 4 242 ? 10.638 3.831 34.717 1.00 149.79 252 VAL B CA 1
ATOM 6160 C C . VAL D 4 242 ? 11.104 3.276 33.370 1.00 152.99 252 VAL B C 1
ATOM 6161 O O . VAL D 4 242 ? 12.043 2.484 33.309 1.00 155.60 252 VAL B O 1
ATOM 6165 N N . ASN D 4 243 ? 10.436 3.667 32.290 1.00 152.54 253 ASN B N 1
ATOM 6166 C CA . ASN D 4 243 ? 10.812 3.169 30.973 1.00 155.84 253 ASN B CA 1
ATOM 6167 C C . ASN D 4 243 ? 12.176 3.699 30.520 1.00 158.13 253 ASN B C 1
ATOM 6168 O O . ASN D 4 243 ? 12.752 3.199 29.554 1.00 161.44 253 ASN B O 1
ATOM 6173 N N . LEU D 4 244 ? 12.685 4.712 31.218 1.00 157.05 254 LEU B N 1
ATOM 6174 C CA . LEU D 4 244 ? 13.965 5.325 30.874 1.00 159.41 254 LEU B CA 1
ATOM 6175 C C . LEU D 4 244 ? 15.068 4.445 31.419 1.00 161.51 254 LEU B C 1
ATOM 6176 O O . LEU D 4 244 ? 16.027 4.134 30.724 1.00 164.96 254 LEU B O 1
ATOM 6181 N N . LEU D 4 245 ? 14.917 4.047 32.677 1.00 160.78 255 LEU B N 1
ATOM 6182 C CA . LEU D 4 245 ? 15.771 3.033 33.274 1.00 162.66 255 LEU B CA 1
ATOM 6183 C C . LEU D 4 245 ? 15.888 1.845 32.318 1.00 165.84 255 LEU B C 1
ATOM 6184 O O . LEU D 4 245 ? 16.981 1.347 32.045 1.00 169.17 255 LEU B O 1
ATOM 6189 N N . PHE D 4 246 ? 14.748 1.412 31.793 1.00 164.10 256 PHE B N 1
ATOM 6190 C CA . PHE D 4 246 ? 14.692 0.223 30.954 1.00 167.26 256 PHE B CA 1
ATOM 6191 C C . PHE D 4 246 ? 15.648 0.291 29.754 1.00 171.12 256 PHE B C 1
ATOM 6192 O O . PHE D 4 246 ? 16.370 -0.669 29.483 1.00 174.66 256 PHE B O 1
ATOM 6200 N N . ARG D 4 247 ? 15.660 1.415 29.039 1.00 178.95 257 ARG B N 1
ATOM 6201 C CA . ARG D 4 247 ? 16.613 1.595 27.942 1.00 182.82 257 ARG B CA 1
ATOM 6202 C C . ARG D 4 247 ? 18.031 1.421 28.464 1.00 185.08 257 ARG B C 1
ATOM 6203 O O . ARG D 4 247 ? 18.737 0.493 28.069 1.00 188.81 257 ARG B O 1
ATOM 6211 N N . ALA D 4 248 ? 18.449 2.320 29.351 1.00 174.70 258 ALA B N 1
ATOM 6212 C CA . ALA D 4 248 ? 19.801 2.265 29.879 1.00 176.95 258 ALA B CA 1
ATOM 6213 C C . ALA D 4 248 ? 20.084 0.882 30.442 1.00 178.30 258 ALA B C 1
ATOM 6214 O O . ALA D 4 248 ? 21.230 0.451 30.484 1.00 181.60 258 ALA B O 1
ATOM 6216 N N . ALA D 4 249 ? 19.034 0.186 30.867 1.00 175.78 259 ALA B N 1
ATOM 6217 C CA . ALA D 4 249 ? 19.164 -1.213 31.258 1.00 177.58 259 ALA B CA 1
ATOM 6218 C C . ALA D 4 249 ? 19.479 -2.070 30.028 1.00 182.09 259 ALA B C 1
ATOM 6219 O O . ALA D 4 249 ? 20.543 -2.691 29.947 1.00 185.81 259 ALA B O 1
ATOM 6221 N N . GLN D 4 250 ? 18.553 -2.094 29.070 1.00 181.94 260 GLN B N 1
ATOM 6222 C CA . GLN D 4 250 ? 18.751 -2.822 27.817 1.00 186.41 260 GLN B CA 1
ATOM 6223 C C . GLN D 4 250 ? 20.190 -2.696 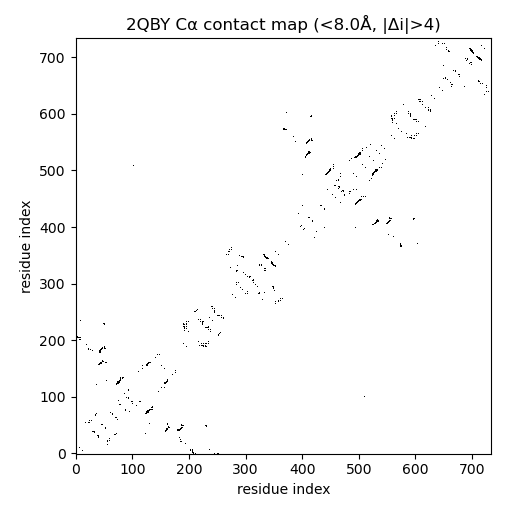27.340 1.00 190.41 260 GLN B C 1
ATOM 6224 O O . GLN D 4 250 ? 20.916 -3.683 27.226 1.00 194.33 260 GLN B O 1
ATOM 6230 N N . LEU D 4 251 ? 20.582 -1.456 27.072 1.00 189.82 261 LEU B N 1
ATOM 6231 C CA . LEU D 4 251 ? 21.913 -1.118 26.592 1.00 193.62 261 LEU B CA 1
ATOM 6232 C C . LEU D 4 251 ? 23.032 -1.676 27.474 1.00 195.45 261 LEU B C 1
ATOM 6233 O O . LEU D 4 251 ? 23.980 -2.286 26.982 1.00 200.13 261 LEU B O 1
ATOM 6238 N N . ALA D 4 252 ? 22.922 -1.463 28.778 1.00 192.49 262 ALA B N 1
ATOM 6239 C CA . ALA D 4 252 ? 23.998 -1.827 29.693 1.00 194.04 262 ALA B CA 1
ATOM 6240 C C . ALA D 4 252 ? 24.127 -3.326 29.907 1.00 196.55 262 ALA B C 1
ATOM 6241 O O . ALA D 4 252 ? 24.726 -3.769 30.884 1.00 197.01 262 ALA B O 1
ATOM 6243 N N . SER D 4 253 ? 23.565 -4.113 29.003 1.00 198.78 263 SER B N 1
ATOM 6244 C CA . SER D 4 253 ? 23.757 -5.548 29.088 1.00 202.11 263 SER B CA 1
ATOM 6245 C C . SER D 4 253 ? 25.190 -5.882 28.692 1.00 207.44 263 SER B C 1
ATOM 6246 O O . SER D 4 253 ? 25.587 -7.046 28.691 1.00 211.18 263 SER B O 1
ATOM 6249 N N . GLY D 4 254 ? 25.960 -4.842 28.372 1.00 207.30 264 GLY B N 1
ATOM 6250 C CA . GLY D 4 254 ? 27.357 -4.983 27.998 1.00 212.42 264 GLY B CA 1
ATOM 6251 C C . GLY D 4 254 ? 28.139 -5.877 28.941 1.00 214.42 264 GLY B C 1
ATOM 6252 O O . GLY D 4 254 ? 28.261 -7.078 28.713 1.00 217.93 264 GLY B O 1
ATOM 6253 N N . GLY D 4 255 ? 28.678 -5.290 30.004 1.00 214.66 265 GLY B N 1
ATOM 6254 C CA . GLY D 4 255 ? 29.339 -6.063 31.039 1.00 216.05 265 GLY B CA 1
ATOM 6255 C C . GLY D 4 255 ? 28.338 -6.696 31.990 1.00 212.51 265 GLY B C 1
ATOM 6256 O O . GLY D 4 255 ? 28.248 -7.922 32.075 1.00 214.86 265 GLY B O 1
ATOM 6257 N N . GLY D 4 256 ? 27.576 -5.858 32.694 1.00 218.02 266 GLY B N 1
ATOM 6258 C CA . GLY D 4 256 ? 27.664 -4.420 32.507 1.00 215.82 266 GLY B CA 1
ATOM 6259 C C . GLY D 4 256 ? 27.492 -3.511 33.715 1.00 211.56 266 GLY B C 1
ATOM 6260 O O . GLY D 4 256 ? 26.737 -3.799 34.650 1.00 208.32 266 GLY B O 1
ATOM 6261 N N . ILE D 4 257 ? 28.230 -2.404 33.677 1.00 226.73 267 ILE B N 1
ATOM 6262 C CA . ILE D 4 257 ? 28.006 -1.255 34.541 1.00 223.01 267 ILE B CA 1
ATOM 6263 C C . ILE D 4 257 ? 27.128 -0.313 33.732 1.00 220.51 267 ILE B C 1
ATOM 6264 O O . ILE D 4 257 ? 27.199 -0.300 32.505 1.00 222.82 267 ILE B O 1
ATOM 6269 N N . ILE D 4 258 ? 26.299 0.473 34.406 1.00 197.54 268 ILE B N 1
ATOM 6270 C CA . ILE D 4 258 ? 25.401 1.384 33.709 1.00 195.07 268 ILE B CA 1
ATOM 6271 C C . ILE D 4 258 ? 25.816 2.828 33.975 1.00 194.59 268 ILE B C 1
ATOM 6272 O O . ILE D 4 258 ? 25.548 3.348 35.049 1.00 191.79 268 ILE B O 1
ATOM 6277 N N . ARG D 4 259 ? 26.463 3.481 33.010 1.00 188.69 269 ARG B N 1
ATOM 6278 C CA . ARG D 4 259 ? 26.994 4.827 33.247 1.00 189.25 269 ARG B CA 1
ATOM 6279 C C . ARG D 4 259 ? 26.123 5.937 32.652 1.00 187.06 269 ARG B C 1
ATOM 6280 O O . ARG D 4 259 ? 25.091 5.659 32.045 1.00 184.96 269 ARG B O 1
ATOM 6288 N N . LYS D 4 260 ? 26.532 7.191 32.845 1.00 225.22 270 LYS B N 1
ATOM 6289 C CA . LYS D 4 260 ? 25.784 8.341 32.326 1.00 223.63 270 LYS B CA 1
ATOM 6290 C C . LYS D 4 260 ? 25.481 8.217 30.827 1.00 225.22 270 LYS B C 1
ATOM 6291 O O . LYS D 4 260 ? 24.467 8.729 30.344 1.00 222.88 270 LYS B O 1
ATOM 6297 N N . GLU D 4 261 ? 26.371 7.550 30.096 1.00 194.27 271 GLU B N 1
ATOM 6298 C CA . GLU D 4 261 ? 26.140 7.257 28.687 1.00 196.29 271 GLU B CA 1
ATOM 6299 C C . GLU D 4 261 ? 24.793 6.554 28.514 1.00 192.51 271 GLU B C 1
ATOM 6300 O O . GLU D 4 261 ? 23.846 7.126 27.971 1.00 190.54 271 GLU B O 1
ATOM 6306 N N . HIS D 4 262 ? 24.723 5.316 29.003 1.00 201.40 272 HIS B N 1
ATOM 6307 C CA . HIS D 4 262 ? 23.535 4.469 28.897 1.00 198.59 272 HIS B CA 1
ATOM 6308 C C . HIS D 4 262 ? 22.237 5.244 29.056 1.00 194.08 272 HIS B C 1
ATOM 6309 O O . HIS D 4 262 ? 21.241 4.955 28.390 1.00 192.86 272 HIS B O 1
ATOM 6316 N N . VAL D 4 263 ? 22.262 6.221 29.955 1.00 180.14 273 VAL B N 1
ATOM 6317 C CA . VAL D 4 263 ? 21.116 7.083 30.202 1.00 176.16 273 VAL B CA 1
ATOM 6318 C C . VAL D 4 263 ? 20.921 8.054 29.034 1.00 177.50 273 VAL B C 1
ATOM 6319 O O . VAL D 4 263 ? 19.859 8.071 28.411 1.00 175.80 273 VAL B O 1
ATOM 6323 N N . ASP D 4 264 ? 21.943 8.854 28.734 1.00 204.25 274 ASP B N 1
ATOM 6324 C CA . ASP D 4 264 ? 21.850 9.837 27.653 1.00 206.01 274 ASP B CA 1
ATOM 6325 C C . ASP D 4 264 ? 21.255 9.235 26.369 1.00 207.60 274 ASP B C 1
ATOM 6326 O O . ASP D 4 264 ? 20.291 9.771 25.816 1.00 208.31 274 ASP B O 1
ATOM 6331 N N . LYS D 4 265 ? 21.830 8.122 25.911 1.00 187.03 275 LYS B N 1
ATOM 6332 C CA . LYS D 4 265 ? 21.352 7.413 24.716 1.00 188.47 275 LYS B CA 1
ATOM 6333 C C . LYS D 4 265 ? 19.911 6.965 24.889 1.00 187.82 275 LYS B C 1
ATOM 6334 O O . LYS D 4 265 ? 19.060 7.217 24.040 1.00 188.90 275 LYS B O 1
ATOM 6340 N N . ALA D 4 266 ? 19.655 6.279 25.994 1.00 179.02 276 ALA B N 1
ATOM 6341 C CA . ALA D 4 266 ? 18.304 5.919 26.380 1.00 178.14 276 ALA B CA 1
ATOM 6342 C C . ALA D 4 266 ? 17.342 7.091 26.188 1.00 178.45 276 ALA B C 1
ATOM 6343 O O . ALA D 4 266 ? 16.171 6.883 25.885 1.00 178.57 276 ALA B O 1
ATOM 6345 N N . ILE D 4 267 ? 17.830 8.318 26.370 1.00 178.95 277 ILE B N 1
ATOM 6346 C CA . ILE D 4 267 ? 16.972 9.496 26.233 1.00 179.18 277 ILE B CA 1
ATOM 6347 C C . ILE D 4 267 ? 16.673 9.843 24.775 1.00 181.25 277 ILE B C 1
ATOM 6348 O O . ILE D 4 267 ? 15.511 9.984 24.398 1.00 181.52 277 ILE B O 1
ATOM 6353 N N . VAL D 4 268 ? 17.715 9.995 23.962 1.00 182.04 278 VAL B N 1
ATOM 6354 C CA . VAL D 4 268 ? 17.527 10.199 22.527 1.00 184.09 278 VAL B CA 1
ATOM 6355 C C . VAL D 4 268 ? 16.778 9.005 21.961 1.00 184.43 278 VAL B C 1
ATOM 6356 O O . VAL D 4 268 ? 15.847 9.146 21.171 1.00 185.33 278 VAL B O 1
ATOM 6360 N N . ASP D 4 269 ? 17.209 7.827 22.395 1.00 184.55 279 ASP B N 1
ATOM 6361 C CA . ASP D 4 269 ? 16.599 6.556 22.042 1.00 184.60 279 ASP B CA 1
ATOM 6362 C C . ASP D 4 269 ? 15.087 6.599 22.250 1.00 183.95 279 ASP B C 1
ATOM 6363 O O . ASP D 4 269 ? 14.336 5.911 21.565 1.00 184.56 279 ASP B O 1
ATOM 6368 N N . TYR D 4 270 ? 14.652 7.413 23.207 1.00 182.20 280 TYR B N 1
ATOM 6369 C CA . TYR D 4 270 ? 13.252 7.469 23.616 1.00 181.28 280 TYR B CA 1
ATOM 6370 C C . TYR D 4 270 ? 12.484 8.572 22.905 1.00 182.27 280 TYR B C 1
ATOM 6371 O O . TYR D 4 270 ? 11.333 8.377 22.522 1.00 182.44 280 TYR B O 1
ATOM 6380 N N . GLU D 4 271 ? 13.107 9.736 22.752 1.00 195.80 281 GLU B N 1
ATOM 6381 C CA . GLU D 4 271 ? 12.430 10.866 22.125 1.00 196.71 281 GLU B CA 1
ATOM 6382 C C . GLU D 4 271 ? 12.197 10.614 20.642 1.00 198.67 281 GLU B C 1
ATOM 6383 O O . GLU D 4 271 ? 11.144 10.949 20.098 1.00 199.17 281 GLU B O 1
ATOM 6389 N N . GLN D 4 272 ? 13.174 10.003 19.988 1.00 217.95 282 GLN B N 1
ATOM 6390 C CA . GLN D 4 272 ? 13.056 9.758 18.561 1.00 219.87 282 GLN B CA 1
ATOM 6391 C C . GLN D 4 272 ? 12.315 8.459 18.266 1.00 219.76 282 GLN B C 1
ATOM 6392 O O . GLN D 4 272 ? 11.588 8.371 17.284 1.00 220.88 282 GLN B O 1
ATOM 6398 N N . GLU D 4 273 ? 12.476 7.462 19.127 1.00 186.83 283 GLU B N 1
ATOM 6399 C CA . GLU D 4 273 ? 11.783 6.199 18.935 1.00 186.62 283 GLU B CA 1
ATOM 6400 C C . GLU D 4 273 ? 10.287 6.370 19.130 1.00 185.96 283 GLU B C 1
ATOM 6401 O O . GLU D 4 273 ? 9.496 5.584 18.614 1.00 186.26 283 GLU B O 1
ATOM 6407 N N . ARG D 4 274 ? 9.909 7.397 19.886 1.00 195.93 284 ARG B N 1
ATOM 6408 C CA . ARG D 4 274 ? 8.507 7.715 20.112 1.00 195.25 284 ARG B CA 1
ATOM 6409 C C . ARG D 4 274 ? 7.823 7.969 18.784 1.00 196.89 284 ARG B C 1
ATOM 6410 O O . ARG D 4 274 ? 6.820 7.339 18.453 1.00 196.90 284 ARG B O 1
ATOM 6418 N N . LEU D 4 275 ? 8.382 8.906 18.028 1.00 188.49 285 LEU B N 1
ATOM 6419 C CA . LEU D 4 275 ? 7.819 9.307 16.748 1.00 190.14 285 LEU B CA 1
ATOM 6420 C C . LEU D 4 275 ? 7.539 8.106 15.856 1.00 191.02 285 LEU B C 1
ATOM 6421 O O . LEU D 4 275 ? 6.547 8.083 15.132 1.00 191.66 285 LEU B O 1
ATOM 6426 N N . ILE D 4 276 ? 8.413 7.107 15.912 1.00 210.27 286 ILE B N 1
ATOM 6427 C CA . ILE D 4 276 ? 8.256 5.928 15.070 1.00 211.10 286 ILE B CA 1
ATOM 6428 C C . ILE D 4 276 ? 6.881 5.295 15.243 1.00 210.28 286 ILE B C 1
ATOM 6429 O O . ILE D 4 276 ? 6.052 5.369 14.341 1.00 211.23 286 ILE B O 1
ATOM 6434 N N . GLU D 4 277 ? 6.630 4.674 16.391 1.00 188.63 287 GLU B N 1
ATOM 6435 C CA . GLU D 4 277 ? 5.340 4.024 16.601 1.00 187.81 287 GLU B CA 1
ATOM 6436 C C . GLU D 4 277 ? 4.208 5.028 16.679 1.00 187.52 287 GLU B C 1
ATOM 6437 O O . GLU D 4 277 ? 3.044 4.684 16.492 1.00 187.31 287 GLU B O 1
ATOM 6443 N N . ALA D 4 278 ? 4.564 6.272 16.964 1.00 149.02 288 ALA B N 1
ATOM 6444 C CA . ALA D 4 278 ? 3.597 7.359 16.968 1.00 146.19 288 ALA B CA 1
ATOM 6445 C C . ALA D 4 278 ? 2.982 7.517 15.585 1.00 141.82 288 ALA B C 1
ATOM 6446 O O . ALA D 4 278 ? 1.917 8.108 15.425 1.00 139.16 288 ALA B O 1
ATOM 6448 N N . VAL D 4 279 ? 3.663 6.983 14.582 1.00 140.64 289 VAL B N 1
ATOM 6449 C CA . VAL D 4 279 ? 3.149 7.020 13.223 1.00 137.21 289 VAL B CA 1
ATOM 6450 C C . VAL D 4 279 ? 2.739 5.634 12.779 1.00 137.31 289 VAL B C 1
ATOM 6451 O O . VAL D 4 279 ? 1.760 5.480 12.053 1.00 134.84 289 VAL B O 1
ATOM 6455 N N . LYS D 4 280 ? 3.495 4.628 13.210 1.00 147.46 290 LYS B N 1
ATOM 6456 C CA . LYS D 4 280 ? 3.128 3.249 12.928 1.00 148.52 290 LYS B CA 1
ATOM 6457 C C . LYS D 4 280 ? 1.643 3.067 13.229 1.00 147.13 290 LYS B C 1
ATOM 6458 O O . LYS D 4 280 ? 0.878 2.595 12.373 1.00 145.62 290 LYS B O 1
ATOM 6464 N N . ALA D 4 281 ? 1.241 3.457 14.440 1.00 150.70 291 ALA B N 1
ATOM 6465 C CA . ALA D 4 281 ? -0.151 3.341 14.861 1.00 149.99 291 ALA B CA 1
ATOM 6466 C C . ALA D 4 281 ? -0.886 4.634 14.577 1.00 146.37 291 ALA B C 1
ATOM 6467 O O . ALA D 4 281 ? -1.088 5.466 15.454 1.00 146.65 291 ALA B O 1
ATOM 6469 N N . LEU D 4 282 ? -1.280 4.786 13.323 1.00 134.36 292 LEU B N 1
ATOM 6470 C CA . LEU D 4 282 ? -1.913 5.997 12.845 1.00 131.06 292 LEU B CA 1
ATOM 6471 C C . LEU D 4 282 ? -2.908 5.572 11.764 1.00 129.04 292 LEU B C 1
ATOM 6472 O O . LEU D 4 282 ? -2.505 5.126 10.695 1.00 128.69 292 LEU B O 1
ATOM 6477 N N . PRO D 4 283 ? -4.213 5.671 12.058 1.00 163.07 293 PRO B N 1
ATOM 6478 C CA . PRO D 4 283 ? -5.278 5.251 11.149 1.00 161.76 293 PRO B CA 1
ATOM 6479 C C . PRO D 4 283 ? -4.896 5.408 9.690 1.00 159.99 293 PRO B C 1
ATOM 6480 O O . PRO D 4 283 ? -4.232 6.360 9.295 1.00 158.57 293 PRO B O 1
ATOM 6484 N N . PHE D 4 284 ? -5.349 4.451 8.901 1.00 176.89 294 PHE B N 1
ATOM 6485 C CA . PHE D 4 284 ? -4.866 4.207 7.552 1.00 176.58 294 PHE B CA 1
ATOM 6486 C C . PHE D 4 284 ? -4.771 5.456 6.671 1.00 173.90 294 PHE B C 1
ATOM 6487 O O . PHE D 4 284 ? -3.684 5.836 6.239 1.00 173.93 294 PHE B O 1
ATOM 6495 N N . HIS D 4 285 ? -5.898 6.113 6.442 1.00 121.01 295 HIS B N 1
ATOM 6496 C CA . HIS D 4 285 ? -5.910 7.363 5.685 1.00 118.86 295 HIS B CA 1
ATOM 6497 C C . HIS D 4 285 ? -5.056 8.464 6.295 1.00 118.34 295 HIS B C 1
ATOM 6498 O O . HIS D 4 285 ? -4.545 9.322 5.582 1.00 117.64 295 HIS B O 1
ATOM 6505 N N . TYR D 4 286 ? -4.930 8.476 7.612 1.00 119.57 296 TYR B N 1
ATOM 6506 C CA . TYR D 4 286 ? -4.075 9.464 8.237 1.00 119.82 296 TYR B CA 1
ATOM 6507 C C . TYR D 4 286 ? -2.688 9.391 7.580 1.00 120.87 296 TYR B C 1
ATOM 6508 O O . TYR D 4 286 ? -2.177 10.402 7.094 1.00 120.47 296 TYR B O 1
ATOM 6517 N N . LYS D 4 287 ? -2.110 8.190 7.512 1.00 122.23 297 LYS B N 1
ATOM 6518 C CA . LYS D 4 287 ? -0.789 8.009 6.905 1.00 123.70 297 LYS B CA 1
ATOM 6519 C C . LYS D 4 287 ? -0.707 8.609 5.507 1.00 122.69 297 LYS B C 1
ATOM 6520 O O . LYS D 4 287 ? 0.219 9.359 5.202 1.00 123.38 297 LYS B O 1
ATOM 6526 N N . LEU D 4 288 ? -1.682 8.271 4.666 1.00 121.91 298 LEU B N 1
ATOM 6527 C CA . LEU D 4 288 ? -1.757 8.785 3.301 1.00 121.34 298 LEU B CA 1
ATOM 6528 C C . LEU D 4 288 ? -1.833 10.304 3.296 1.00 120.10 298 LEU B C 1
ATOM 6529 O O . LEU D 4 288 ? -1.211 10.967 2.465 1.00 120.78 298 LEU B O 1
ATOM 6534 N N . ALA D 4 289 ? -2.623 10.841 4.221 1.00 117.74 299 ALA B N 1
ATOM 6535 C CA . ALA D 4 289 ? -2.762 12.277 4.394 1.00 116.98 299 ALA B CA 1
ATOM 6536 C C . ALA D 4 289 ? -1.414 12.840 4.768 1.00 118.80 299 ALA B C 1
ATOM 6537 O O . ALA D 4 289 ? -0.939 13.811 4.176 1.00 119.48 299 ALA B O 1
ATOM 6539 N N . LEU D 4 290 ? -0.800 12.212 5.764 1.00 120.91 300 LEU B N 1
ATOM 6540 C CA . LEU D 4 290 ? 0.479 12.671 6.270 1.00 123.14 300 LEU B CA 1
ATOM 6541 C C . LEU D 4 290 ? 1.519 12.764 5.161 1.00 124.66 300 LEU B C 1
ATOM 6542 O O . LEU D 4 290 ? 2.267 13.741 5.110 1.00 126.24 300 LEU B O 1
ATOM 6547 N N . ARG D 4 291 ? 1.578 11.777 4.267 1.00 123.99 301 ARG B N 1
ATOM 6548 C CA . ARG D 4 291 ? 2.540 11.898 3.183 1.00 125.87 301 ARG B CA 1
ATOM 6549 C C . ARG D 4 291 ? 2.183 13.059 2.280 1.00 125.39 301 ARG B C 1
ATOM 6550 O O . ARG D 4 291 ? 3.063 13.782 1.823 1.00 127.52 301 ARG B O 1
ATOM 6558 N N . SER D 4 292 ? 0.893 13.242 2.027 1.00 129.86 302 SER B N 1
ATOM 6559 C CA . SER D 4 292 ? 0.446 14.357 1.202 1.00 129.60 302 SER B CA 1
ATOM 6560 C C . SER D 4 292 ? 1.096 15.652 1.630 1.00 131.16 302 SER B C 1
ATOM 6561 O O . SER D 4 292 ? 1.512 16.462 0.800 1.00 132.93 302 SER B O 1
ATOM 6564 N N . LEU D 4 293 ? 1.179 15.833 2.940 1.00 124.31 303 LEU B N 1
ATOM 6565 C CA . LEU D 4 293 ? 1.696 17.055 3.523 1.00 126.16 303 LEU B CA 1
ATOM 6566 C C . LEU D 4 293 ? 3.194 17.224 3.360 1.00 129.65 303 LEU B C 1
ATOM 6567 O O . LEU D 4 293 ? 3.672 18.343 3.216 1.00 132.00 303 LEU B O 1
ATOM 6572 N N . ILE D 4 294 ? 3.946 16.131 3.395 1.00 130.89 304 ILE B N 1
ATOM 6573 C CA . ILE D 4 294 ? 5.396 16.264 3.363 1.00 134.58 304 ILE B CA 1
ATOM 6574 C C . ILE D 4 294 ? 5.877 16.821 2.033 1.00 136.69 304 ILE B C 1
ATOM 6575 O O . ILE D 4 294 ? 6.948 17.429 1.962 1.00 140.31 304 ILE B O 1
ATOM 6580 N N . GLU D 4 295 ? 5.088 16.619 0.981 1.00 164.66 305 GLU B N 1
ATOM 6581 C CA . GLU D 4 295 ? 5.459 17.129 -0.336 1.00 167.03 305 GLU B CA 1
ATOM 6582 C C . GLU D 4 295 ? 4.591 18.292 -0.821 1.00 166.50 305 GLU B C 1
ATOM 6583 O O . GLU D 4 295 ? 4.706 18.734 -1.964 1.00 168.50 305 GLU B O 1
ATOM 6589 N N . SER D 4 296 ? 3.742 18.789 0.074 1.00 133.96 306 SER B N 1
ATOM 6590 C CA . SER D 4 296 ? 3.059 20.070 -0.106 1.00 134.17 306 SER B CA 1
ATOM 6591 C C . SER D 4 296 ? 2.394 20.527 1.191 1.00 132.43 306 SER B C 1
ATOM 6592 O O . SER D 4 296 ? 1.517 19.848 1.721 1.00 129.18 306 SER B O 1
ATOM 6595 N N . GLU D 4 297 ? 2.812 21.682 1.696 1.00 135.21 307 GLU B N 1
ATOM 6596 C CA . GLU D 4 297 ? 2.216 22.241 2.903 1.00 134.39 307 GLU B CA 1
ATOM 6597 C C . GLU D 4 297 ? 0.807 22.804 2.651 1.00 132.17 307 GLU B C 1
ATOM 6598 O O . GLU D 4 297 ? 0.011 22.904 3.579 1.00 130.45 307 GLU B O 1
ATOM 6604 N N . ASP D 4 298 ? 0.501 23.162 1.402 1.00 133.00 308 ASP B N 1
ATOM 6605 C CA . ASP D 4 298 ? -0.827 23.683 1.028 1.00 131.28 308 ASP B CA 1
ATOM 6606 C C . ASP D 4 298 ? -1.899 22.607 1.213 1.00 127.04 308 ASP B C 1
ATOM 6607 O O . ASP D 4 298 ? -1.875 21.586 0.529 1.00 125.80 308 ASP B O 1
ATOM 6612 N N . VAL D 4 299 ? -2.840 22.827 2.128 1.00 124.85 309 VAL B N 1
ATOM 6613 C CA . VAL D 4 299 ? -3.803 21.776 2.465 1.00 121.42 309 VAL B CA 1
ATOM 6614 C C . VAL D 4 299 ? -4.737 21.375 1.311 1.00 119.81 309 VAL B C 1
ATOM 6615 O O . VAL D 4 299 ? -4.916 20.185 1.028 1.00 118.23 309 VAL B O 1
ATOM 6619 N N . MET D 4 300 ? -5.334 22.357 0.645 1.00 120.57 310 MET B N 1
ATOM 6620 C CA . MET D 4 300 ? -6.147 22.063 -0.527 1.00 119.80 310 MET B CA 1
ATOM 6621 C C . MET D 4 300 ? -5.306 21.324 -1.563 1.00 120.90 310 MET B C 1
ATOM 6622 O O . MET D 4 300 ? -5.800 20.440 -2.272 1.00 119.90 310 MET B O 1
ATOM 6627 N N . SER D 4 301 ? -4.031 21.693 -1.643 1.00 124.01 311 SER B N 1
ATOM 6628 C CA . SER D 4 301 ? -3.115 21.078 -2.589 1.00 125.72 311 SER B CA 1
ATOM 6629 C C . SER D 4 301 ? -2.741 19.660 -2.162 1.00 124.11 311 SER B C 1
ATOM 6630 O O . SER D 4 301 ? -2.762 18.731 -2.961 1.00 124.09 311 SER B O 1
ATOM 6633 N N . ALA D 4 302 ? -2.411 19.499 -0.890 1.00 124.13 312 ALA B N 1
ATOM 6634 C CA . ALA D 4 302 ? -2.161 18.179 -0.327 1.00 122.79 312 ALA B CA 1
ATOM 6635 C C . ALA D 4 302 ? -3.320 17.224 -0.611 1.00 120.48 312 ALA B C 1
ATOM 6636 O O . ALA D 4 302 ? -3.102 16.074 -0.986 1.00 120.53 312 ALA B O 1
ATOM 6638 N N . HIS D 4 303 ? -4.547 17.699 -0.406 1.00 119.75 313 HIS B N 1
ATOM 6639 C CA . HIS D 4 303 ? -5.732 16.864 -0.557 1.00 117.93 313 HIS B CA 1
ATOM 6640 C C . HIS D 4 303 ? -5.819 16.221 -1.929 1.00 118.89 313 HIS B C 1
ATOM 6641 O O . HIS D 4 303 ? -6.389 15.137 -2.072 1.00 118.25 313 HIS B O 1
ATOM 6648 N N . LYS D 4 304 ? -5.271 16.909 -2.932 1.00 139.67 314 LYS B N 1
ATOM 6649 C CA . LYS D 4 304 ? -5.201 16.392 -4.297 1.00 141.43 314 LYS B CA 1
ATOM 6650 C C . LYS D 4 304 ? -4.247 15.210 -4.394 1.00 142.44 314 LYS B C 1
ATOM 6651 O O . LYS D 4 304 ? -4.610 14.156 -4.915 1.00 142.75 314 LYS B O 1
ATOM 6657 N N . MET D 4 305 ? -3.026 15.369 -3.897 1.00 122.68 315 MET B N 1
ATOM 6658 C CA . MET D 4 305 ? -2.112 14.238 -3.915 1.00 123.84 315 MET B CA 1
ATOM 6659 C C . MET D 4 305 ? -2.546 13.167 -2.933 1.00 121.87 315 MET B C 1
ATOM 6660 O O . MET D 4 305 ? -2.052 12.050 -2.981 1.00 122.86 315 MET B O 1
ATOM 6665 N N . TYR D 4 306 ? -3.484 13.508 -2.054 1.00 122.43 316 TYR B N 1
ATOM 6666 C CA . TYR D 4 306 ? -4.146 12.516 -1.211 1.00 120.96 316 TYR B CA 1
ATOM 6667 C C . TYR D 4 306 ? -5.121 11.684 -2.037 1.00 121.13 316 TYR B C 1
ATOM 6668 O O . TYR D 4 306 ? -4.985 10.456 -2.118 1.00 122.13 316 TYR B O 1
ATOM 6677 N N . THR D 4 307 ? -6.097 12.361 -2.652 1.00 119.63 317 THR B N 1
ATOM 6678 C CA . THR D 4 307 ? -7.074 11.713 -3.532 1.00 120.32 317 THR B CA 1
ATOM 6679 C C . THR D 4 307 ? -6.372 10.869 -4.590 1.00 122.99 317 THR B C 1
ATOM 6680 O O . THR D 4 307 ? -6.974 9.988 -5.194 1.00 124.29 317 THR B O 1
ATOM 6684 N N . ASP D 4 308 ? -5.090 11.139 -4.800 1.00 124.27 318 ASP B N 1
ATOM 6685 C CA . ASP D 4 308 ? -4.282 10.338 -5.712 1.00 127.18 318 ASP B CA 1
ATOM 6686 C C . ASP D 4 308 ? -3.860 8.995 -5.135 1.00 127.77 318 ASP B C 1
ATOM 6687 O O . ASP D 4 308 ? -4.045 7.955 -5.773 1.00 129.83 318 ASP B O 1
ATOM 6692 N N . LEU D 4 309 ? -3.283 9.022 -3.935 1.00 125.03 319 LEU B N 1
ATOM 6693 C CA . LEU D 4 309 ? -2.837 7.794 -3.277 1.00 125.88 319 LEU B CA 1
ATOM 6694 C C . LEU D 4 309 ? -4.009 6.861 -2.968 1.00 125.49 319 LEU B C 1
ATOM 6695 O O . LEU D 4 309 ? -3.872 5.634 -3.047 1.00 127.55 319 LEU B O 1
ATOM 6700 N N . CYS D 4 310 ? -5.161 7.441 -2.633 1.00 122.46 320 CYS B N 1
ATOM 6701 C CA . CYS D 4 310 ? -6.360 6.644 -2.401 1.00 122.52 320 CYS B CA 1
ATOM 6702 C C . CYS D 4 310 ? -6.731 5.887 -3.657 1.00 125.18 320 CYS B C 1
ATOM 6703 O O . CYS D 4 310 ? -6.991 4.686 -3.614 1.00 127.20 320 CYS B O 1
ATOM 6706 N N . ASN D 4 311 ? -6.770 6.613 -4.770 1.00 126.05 321 ASN B N 1
ATOM 6707 C CA . ASN D 4 311 ? -7.108 6.028 -6.053 1.00 129.07 321 ASN B CA 1
ATOM 6708 C C . ASN D 4 311 ? -6.158 4.888 -6.354 1.00 132.15 321 ASN B C 1
ATOM 6709 O O . ASN D 4 311 ? -6.583 3.797 -6.729 1.00 134.85 321 ASN B O 1
ATOM 6714 N N . LYS D 4 312 ? -4.868 5.146 -6.164 1.00 139.01 322 LYS B N 1
ATOM 6715 C CA . LYS D 4 312 ? -3.831 4.150 -6.418 1.00 142.09 322 LYS B CA 1
ATOM 6716 C C . LYS D 4 312 ? -3.945 2.925 -5.506 1.00 142.78 322 LYS B C 1
ATOM 6717 O O . LYS D 4 312 ? -3.428 1.863 -5.830 1.00 146.10 322 LYS B O 1
ATOM 6723 N N . PHE D 4 313 ? -4.615 3.064 -4.366 1.00 137.65 323 PHE B N 1
ATOM 6724 C CA . PHE D 4 313 ? -4.860 1.908 -3.501 1.00 138.84 323 PHE B CA 1
ATOM 6725 C C . PHE D 4 313 ? -6.345 1.549 -3.460 1.00 139.02 323 PHE B C 1
ATOM 6726 O O . PHE D 4 313 ? -6.894 1.215 -2.405 1.00 138.36 323 PHE B O 1
ATOM 6734 N N . LYS D 4 314 ? -6.971 1.599 -4.634 1.00 156.16 324 LYS B N 1
ATOM 6735 C CA . LYS D 4 314 ? -8.403 1.370 -4.779 1.00 156.77 324 LYS B CA 1
ATOM 6736 C C . LYS D 4 314 ? -9.117 1.605 -3.444 1.00 154.14 324 LYS B C 1
ATOM 6737 O O . LYS D 4 314 ? -9.443 0.673 -2.710 1.00 155.75 324 LYS B O 1
ATOM 6743 N N . GLN D 4 315 ? -9.328 2.879 -3.135 1.00 130.04 325 GLN B N 1
ATOM 6744 C CA . GLN D 4 315 ? -9.950 3.269 -1.884 1.00 127.63 325 GLN B CA 1
ATOM 6745 C C . GLN D 4 315 ? -10.554 4.639 -1.957 1.00 124.68 325 GLN B C 1
ATOM 6746 O O . GLN D 4 315 ? -9.918 5.568 -2.433 1.00 123.33 325 GLN B O 1
ATOM 6752 N N . LYS D 4 316 ? -11.775 4.771 -1.461 1.00 124.40 326 LYS B N 1
ATOM 6753 C CA . LYS D 4 316 ? -12.481 6.029 -1.599 1.00 122.12 326 LYS B CA 1
ATOM 6754 C C . LYS D 4 316 ? -11.773 7.177 -0.886 1.00 119.22 326 LYS B C 1
ATOM 6755 O O . LYS D 4 316 ? -11.587 7.146 0.327 1.00 118.32 326 LYS B O 1
ATOM 6761 N N . PRO D 4 317 ? -11.374 8.200 -1.646 1.00 118.97 327 PRO B N 1
ATOM 6762 C CA . PRO D 4 317 ? -10.825 9.411 -1.050 1.00 116.78 327 PRO B CA 1
ATOM 6763 C C . PRO D 4 317 ? -11.912 10.091 -0.243 1.00 115.22 327 PRO B C 1
ATOM 6764 O O . PRO D 4 317 ? -13.078 10.094 -0.659 1.00 115.63 327 PRO B O 1
ATOM 6768 N N . LEU D 4 318 ? -11.519 10.671 0.886 1.00 114.22 328 LEU B N 1
ATOM 6769 C CA . LEU D 4 318 ? -12.434 11.337 1.799 1.00 113.12 328 LEU B CA 1
ATOM 6770 C C . LEU D 4 318 ? -12.700 12.783 1.395 1.00 112.10 328 LEU B C 1
ATOM 6771 O O . LEU D 4 318 ? -11.908 13.384 0.664 1.00 112.19 328 LEU B O 1
ATOM 6776 N N . SER D 4 319 ? -13.804 13.353 1.875 1.00 111.33 329 SER B N 1
ATOM 6777 C CA . SER D 4 319 ? -14.131 14.721 1.482 1.00 110.81 329 SER B CA 1
ATOM 6778 C C . SER D 4 319 ? -13.040 15.661 1.952 1.00 110.42 329 SER B C 1
ATOM 6779 O O . SER D 4 319 ? -12.357 15.386 2.935 1.00 110.35 329 SER B O 1
ATOM 6782 N N . TYR D 4 320 ? -12.857 16.764 1.241 1.00 114.36 330 TYR B N 1
ATOM 6783 C CA . TYR D 4 320 ? -11.858 17.712 1.662 1.00 114.65 330 TYR B CA 1
ATOM 6784 C C . TYR D 4 320 ? -12.180 18.167 3.061 1.00 114.34 330 TYR B C 1
ATOM 6785 O O . TYR D 4 320 ? -11.274 18.376 3.848 1.00 114.77 330 TYR B O 1
ATOM 6794 N N . ARG D 4 321 ? -13.462 18.316 3.382 1.00 113.34 331 ARG B N 1
ATOM 6795 C CA . ARG D 4 321 ? -13.832 18.733 4.733 1.00 113.53 331 ARG B CA 1
ATOM 6796 C C . ARG D 4 321 ? -13.295 17.769 5.788 1.00 113.62 331 ARG B C 1
ATOM 6797 O O . ARG D 4 321 ? -12.570 18.171 6.688 1.00 114.35 331 ARG B O 1
ATOM 6805 N N . ARG D 4 322 ? -13.671 16.502 5.670 1.00 109.93 332 ARG B N 1
ATOM 6806 C CA . ARG D 4 322 ? -13.099 15.417 6.460 1.00 110.44 332 ARG B CA 1
ATOM 6807 C C . ARG D 4 322 ? -11.573 15.399 6.401 1.00 110.70 332 ARG B C 1
ATOM 6808 O O . ARG D 4 322 ? -10.925 14.975 7.345 1.00 111.52 332 ARG B O 1
ATOM 6816 N N . PHE D 4 323 ? -10.998 15.815 5.277 1.00 114.54 333 PHE B N 1
ATOM 6817 C CA . PHE D 4 323 ? -9.544 15.848 5.140 1.00 115.22 333 PHE B CA 1
ATOM 6818 C C . PHE D 4 323 ? -8.991 16.966 6.025 1.00 116.08 333 PHE B C 1
ATOM 6819 O O . PHE D 4 323 ? -8.189 16.707 6.927 1.00 117.06 333 PHE B O 1
ATOM 6827 N N . SER D 4 324 ? -9.439 18.202 5.795 1.00 111.55 334 SER B N 1
ATOM 6828 C CA . SER D 4 324 ? -8.955 19.335 6.579 1.00 113.00 334 SER B CA 1
ATOM 6829 C C . SER D 4 324 ? -9.047 19.001 8.056 1.00 113.66 334 SER B C 1
ATOM 6830 O O . SER D 4 324 ? -8.224 19.445 8.836 1.00 115.39 334 SER B O 1
ATOM 6833 N N . ASP D 4 325 ? -10.034 18.199 8.441 1.00 112.72 335 ASP B N 1
ATOM 6834 C CA . ASP D 4 325 ? -10.151 17.767 9.832 1.00 113.85 335 ASP B CA 1
ATOM 6835 C C . ASP D 4 325 ? -9.027 16.836 10.252 1.00 114.72 335 ASP B C 1
ATOM 6836 O O . ASP D 4 325 ? -8.315 17.129 11.194 1.00 116.56 335 ASP B O 1
ATOM 6841 N N . ILE D 4 326 ? -8.881 15.715 9.560 1.00 118.55 336 ILE B N 1
ATOM 6842 C CA . ILE D 4 326 ? -7.777 14.788 9.799 1.00 119.55 336 ILE B CA 1
ATOM 6843 C C . ILE D 4 326 ? -6.464 15.531 9.966 1.00 120.90 336 ILE B C 1
ATOM 6844 O O . ILE D 4 326 ? -5.567 15.096 10.681 1.00 122.59 336 ILE B O 1
ATOM 6849 N N . ILE D 4 327 ? -6.354 16.653 9.272 1.00 117.01 337 ILE B N 1
ATOM 6850 C CA . ILE D 4 327 ? -5.186 17.503 9.394 1.00 118.86 337 ILE B CA 1
ATOM 6851 C C . ILE D 4 327 ? -5.242 18.237 10.734 1.00 120.84 337 ILE B C 1
ATOM 6852 O O . ILE D 4 327 ? -4.347 18.088 11.566 1.00 123.02 337 ILE B O 1
ATOM 6857 N N . SER D 4 328 ? -6.299 19.029 10.928 1.00 120.55 338 SER B N 1
ATOM 6858 C CA . SER D 4 328 ? -6.537 19.757 12.174 1.00 122.74 338 SER B CA 1
ATOM 6859 C C . SER D 4 328 ? -6.277 18.804 13.330 1.00 124.11 338 SER B C 1
ATOM 6860 O O . SER D 4 328 ? -5.683 19.162 14.342 1.00 127.00 338 SER B O 1
ATOM 6863 N N . GLU D 4 329 ? -6.706 17.570 13.138 1.00 125.96 339 GLU B N 1
ATOM 6864 C CA . GLU D 4 329 ? -6.642 16.542 14.153 1.00 127.41 339 GLU B CA 1
ATOM 6865 C C . GLU D 4 329 ? -5.227 16.037 14.318 1.00 129.03 339 GLU B C 1
ATOM 6866 O O . GLU D 4 329 ? -4.829 15.625 15.393 1.00 131.55 339 GLU B O 1
ATOM 6872 N N . LEU D 4 330 ? -4.471 16.061 13.232 1.00 123.99 340 LEU B N 1
ATOM 6873 C CA . LEU D 4 330 ? -3.072 15.677 13.261 1.00 125.73 340 LEU B CA 1
ATOM 6874 C C . LEU D 4 330 ? -2.280 16.721 14.009 1.00 128.76 340 LEU B C 1
ATOM 6875 O O . LEU D 4 330 ? -1.184 16.461 14.493 1.00 131.29 340 LEU B O 1
ATOM 6880 N N . ASP D 4 331 ? -2.836 17.921 14.068 1.00 128.99 341 ASP B N 1
ATOM 6881 C CA . ASP D 4 331 ? -2.184 19.019 14.740 1.00 132.37 341 ASP B CA 1
ATOM 6882 C C . ASP D 4 331 ? -2.431 18.903 16.238 1.00 135.08 341 ASP B C 1
ATOM 6883 O O . ASP D 4 331 ? -1.567 19.232 17.042 1.00 138.79 341 ASP B O 1
ATOM 6888 N N . MET D 4 332 ? -3.613 18.422 16.609 1.00 156.67 342 MET B N 1
ATOM 6889 C CA . MET D 4 332 ? -3.903 18.139 18.009 1.00 159.53 342 MET B CA 1
ATOM 6890 C C . MET D 4 332 ? -2.996 17.023 18.505 1.00 161.32 342 MET B C 1
ATOM 6891 O O . MET D 4 332 ? -2.799 16.850 19.703 1.00 164.89 342 MET B O 1
ATOM 6896 N N . PHE D 4 333 ? -2.433 16.277 17.564 1.00 138.37 343 PHE B N 1
ATOM 6897 C CA . PHE D 4 333 ? -1.590 15.129 17.874 1.00 139.93 343 PHE B CA 1
ATOM 6898 C C . PHE D 4 333 ? -0.149 15.522 18.092 1.00 143.03 343 PHE B C 1
ATOM 6899 O O . PHE D 4 333 ? 0.627 14.767 18.673 1.00 145.63 343 PHE B O 1
ATOM 6907 N N . GLY D 4 334 ? 0.216 16.691 17.583 1.00 141.18 344 GLY B N 1
ATOM 6908 C CA . GLY D 4 334 ? 1.581 17.162 17.683 1.00 144.49 344 GLY B CA 1
ATOM 6909 C C . GLY D 4 334 ? 2.474 16.601 16.601 1.00 143.23 344 GLY B C 1
ATOM 6910 O O . GLY D 4 334 ? 3.692 16.531 16.765 1.00 146.27 344 GLY B O 1
ATOM 6911 N N . ILE D 4 335 ? 1.864 16.202 15.490 1.00 142.75 345 ILE B N 1
ATOM 6912 C CA . ILE D 4 335 ? 2.613 15.657 14.365 1.00 141.65 345 ILE B CA 1
ATOM 6913 C C . ILE D 4 335 ? 2.886 16.740 13.327 1.00 141.17 345 ILE B C 1
ATOM 6914 O O . ILE D 4 335 ? 3.971 16.812 12.746 1.00 142.75 345 ILE B O 1
ATOM 6919 N N . VAL D 4 336 ? 1.880 17.573 13.099 1.00 134.65 346 VAL B N 1
ATOM 6920 C CA . VAL D 4 336 ? 1.980 18.676 12.163 1.00 134.55 346 VAL B CA 1
ATOM 6921 C C . VAL D 4 336 ? 1.634 19.962 12.893 1.00 136.62 346 VAL B C 1
ATOM 6922 O O . VAL D 4 336 ? 1.218 19.929 14.050 1.00 137.72 346 VAL B O 1
ATOM 6926 N N . LYS D 4 337 ? 1.814 21.093 12.223 1.00 139.28 347 LYS B N 1
ATOM 6927 C CA . LYS D 4 337 ? 1.455 22.383 12.794 1.00 141.62 347 LYS B CA 1
ATOM 6928 C C . LYS D 4 337 ? 0.741 23.206 11.739 1.00 139.93 347 LYS B C 1
ATOM 6929 O O . LYS D 4 337 ? 1.288 23.499 10.677 1.00 140.34 347 LYS B O 1
ATOM 6935 N N . ILE D 4 338 ? -0.496 23.561 12.038 1.00 136.80 348 ILE B N 1
ATOM 6936 C CA . ILE D 4 338 ? -1.310 24.324 11.121 1.00 135.34 348 ILE B CA 1
ATOM 6937 C C . ILE D 4 338 ? -0.904 25.792 11.155 1.00 139.54 348 ILE B C 1
ATOM 6938 O O . ILE D 4 338 ? -0.716 26.367 12.224 1.00 142.93 348 ILE B O 1
ATOM 6943 N N . ARG D 4 339 ? -0.748 26.391 9.982 1.00 140.63 349 ARG B N 1
ATOM 6944 C CA . ARG D 4 339 ? -0.637 27.835 9.863 1.00 144.57 349 ARG B CA 1
ATOM 6945 C C . ARG D 4 339 ? -1.958 28.272 9.244 1.00 142.17 349 ARG B C 1
ATOM 6946 O O . ARG D 4 339 ? -2.693 27.445 8.716 1.00 137.87 349 ARG B O 1
ATOM 6954 N N . ILE D 4 340 ? -2.281 29.554 9.319 1.00 149.25 350 ILE B N 1
ATOM 6955 C CA . ILE D 4 340 ? -3.458 30.059 8.630 1.00 147.61 350 ILE B CA 1
ATOM 6956 C C . ILE D 4 340 ? -3.212 31.496 8.240 1.00 152.41 350 ILE B C 1
ATOM 6957 O O . ILE D 4 340 ? -3.295 32.398 9.071 1.00 156.10 350 ILE B O 1
ATOM 6962 N N . ILE D 4 341 ? -2.903 31.698 6.966 1.00 147.94 351 ILE B N 1
ATOM 6963 C CA . ILE D 4 341 ? -2.467 32.990 6.470 1.00 153.23 351 ILE B CA 1
ATOM 6964 C C . ILE D 4 341 ? -3.621 33.795 5.908 1.00 153.32 351 ILE B C 1
ATOM 6965 O O . ILE D 4 341 ? -4.297 33.337 4.997 1.00 149.84 351 ILE B O 1
ATOM 6970 N N . ASN D 4 342 ? -3.832 34.999 6.428 1.00 162.66 352 ASN B N 1
ATOM 6971 C CA . ASN D 4 342 ? -4.955 35.827 6.005 1.00 163.31 352 ASN B CA 1
ATOM 6972 C C . ASN D 4 342 ? -4.483 37.021 5.196 1.00 169.08 352 ASN B C 1
ATOM 6973 O O . ASN D 4 342 ? -3.586 37.734 5.632 1.00 174.50 352 ASN B O 1
ATOM 6978 N N . ARG D 4 343 ? -5.087 37.244 4.029 1.00 170.91 353 ARG B N 1
ATOM 6979 C CA . ARG D 4 343 ? -4.671 38.329 3.131 1.00 176.69 353 ARG B CA 1
ATOM 6980 C C . ARG D 4 343 ? -5.853 39.119 2.577 1.00 177.72 353 ARG B C 1
ATOM 6981 O O . ARG D 4 343 ? -6.384 38.797 1.520 1.00 175.36 353 ARG B O 1
ATOM 6989 N N . GLY D 4 344 ? -6.232 40.172 3.285 1.00 175.32 354 GLY B N 1
ATOM 6990 C CA . GLY D 4 344 ? -7.424 40.940 2.980 1.00 176.52 354 GLY B CA 1
ATOM 6991 C C . GLY D 4 344 ? -7.863 41.012 1.534 1.00 176.28 354 GLY B C 1
ATOM 6992 O O . GLY D 4 344 ? -8.453 40.073 1.007 1.00 170.81 354 GLY B O 1
ATOM 6993 N N . ARG D 4 345 ? -7.589 42.138 0.889 1.00 186.48 355 ARG B N 1
ATOM 6994 C CA . ARG D 4 345 ? -8.067 42.345 -0.469 1.00 187.34 355 ARG B CA 1
ATOM 6995 C C . ARG D 4 345 ? -7.316 41.428 -1.420 1.00 185.06 355 ARG B C 1
ATOM 6996 O O . ARG D 4 345 ? -7.717 41.253 -2.561 1.00 184.49 355 ARG B O 1
ATOM 7004 N N . ALA D 4 346 ? -6.235 40.828 -0.928 1.00 181.08 356 ALA B N 1
ATOM 7005 C CA . ALA D 4 346 ? -5.396 39.946 -1.740 1.00 179.43 356 ALA B CA 1
ATOM 7006 C C . ALA D 4 346 ? -5.786 38.462 -1.666 1.00 171.53 356 ALA B C 1
ATOM 7007 O O . ALA D 4 346 ? -4.933 37.585 -1.812 1.00 169.67 356 ALA B O 1
ATOM 7009 N N . GLY D 4 347 ? -7.070 38.190 -1.434 1.00 170.60 357 GLY B N 1
ATOM 7010 C CA . GLY D 4 347 ? -7.595 36.830 -1.362 1.00 163.69 357 GLY B CA 1
ATOM 7011 C C . GLY D 4 347 ? -6.907 35.877 -0.402 1.00 160.35 357 GLY B C 1
ATOM 7012 O O . GLY D 4 347 ? -6.197 34.968 -0.832 1.00 158.52 357 GLY B O 1
ATOM 7013 N N . GLY D 4 348 ? -7.144 36.057 0.894 1.00 156.36 358 GLY B N 1
ATOM 7014 C CA . GLY D 4 348 ? -6.394 35.335 1.903 1.00 154.55 358 GLY B CA 1
ATOM 7015 C C . GLY D 4 348 ? -7.031 34.030 2.319 1.00 148.31 358 GLY B C 1
ATOM 7016 O O . GLY D 4 348 ? -7.624 33.333 1.498 1.00 145.04 358 GLY B O 1
ATOM 7017 N N . VAL D 4 349 ? -6.888 33.703 3.601 1.00 146.93 359 VAL B N 1
ATOM 7018 C CA . VAL D 4 349 ? -7.472 32.507 4.202 1.00 141.81 359 VAL B CA 1
AT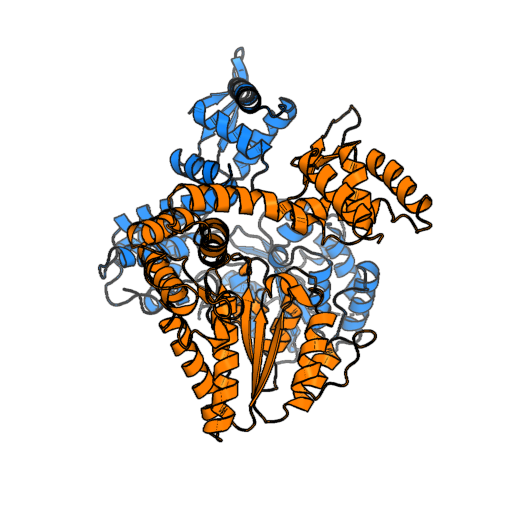OM 7019 C C . VAL D 4 349 ? -7.076 31.200 3.513 1.00 138.24 359 VAL B C 1
ATOM 7020 O O . VAL D 4 349 ? -7.841 30.619 2.747 1.00 135.33 359 VAL B O 1
ATOM 7024 N N . LYS D 4 350 ? -5.863 30.744 3.791 1.00 140.65 360 LYS B N 1
ATOM 7025 C CA . LYS D 4 350 ? -5.450 29.421 3.359 1.00 137.49 360 LYS B CA 1
ATOM 7026 C C . LYS D 4 350 ? -4.923 28.663 4.557 1.00 136.40 360 LYS B C 1
ATOM 7027 O O . LYS D 4 350 ? -4.160 29.196 5.357 1.00 139.51 360 LYS B O 1
ATOM 7033 N N . LYS D 4 351 ? -5.349 27.416 4.673 1.00 134.56 361 LYS B N 1
ATOM 7034 C CA . LYS D 4 351 ? -4.886 26.532 5.722 1.00 133.52 361 LYS B CA 1
ATOM 7035 C C . LYS D 4 351 ? -3.576 25.879 5.273 1.00 134.22 361 LYS B C 1
ATOM 7036 O O . LYS D 4 351 ? -3.466 25.428 4.133 1.00 133.22 361 LYS B O 1
ATOM 7042 N N . TYR D 4 352 ? -2.576 25.843 6.148 1.00 136.37 362 TYR B N 1
ATOM 7043 C CA . TYR D 4 352 ? -1.329 25.152 5.832 1.00 137.22 362 TYR B CA 1
ATOM 7044 C C . TYR D 4 352 ? -0.934 24.176 6.921 1.00 136.46 362 TYR B C 1
ATOM 7045 O O . TYR D 4 352 ? -1.456 24.238 8.021 1.00 136.25 362 TYR B O 1
ATOM 7054 N N . ALA D 4 353 ? 0.000 23.281 6.618 1.00 132.11 363 ALA B N 1
ATOM 7055 C CA . ALA D 4 353 ? 0.468 22.309 7.605 1.00 131.92 363 ALA B CA 1
ATOM 7056 C C . ALA D 4 353 ? 1.956 21.968 7.459 1.00 134.61 363 ALA B C 1
ATOM 7057 O O . ALA D 4 353 ? 2.424 21.633 6.369 1.00 134.53 363 ALA B O 1
ATOM 7059 N N . LEU D 4 354 ? 2.695 22.045 8.562 1.00 143.50 364 LEU B N 1
ATOM 7060 C CA . LEU D 4 354 ? 4.110 21.696 8.555 1.00 146.46 364 LEU B CA 1
ATOM 7061 C C . LEU D 4 354 ? 4.310 20.328 9.170 1.00 145.17 364 LEU B C 1
ATOM 7062 O O . LEU D 4 354 ? 3.806 20.070 10.257 1.00 144.64 364 LEU B O 1
ATOM 7067 N N . VAL D 4 355 ? 5.045 19.450 8.494 1.00 148.58 365 VAL B N 1
ATOM 7068 C CA . VAL D 4 355 ? 5.399 18.173 9.104 1.00 148.31 365 VAL B CA 1
ATOM 7069 C C . VAL D 4 355 ? 6.614 18.396 9.985 1.00 152.80 365 VAL B C 1
ATOM 7070 O O . VAL D 4 355 ? 7.663 18.823 9.501 1.00 155.91 365 VAL B O 1
ATOM 7074 N N . GLU D 4 356 ? 6.461 18.114 11.278 1.00 157.35 366 GLU B N 1
ATOM 7075 C CA . GLU D 4 356 ? 7.487 18.448 12.259 1.00 162.12 366 GLU B CA 1
ATOM 7076 C C . GLU D 4 356 ? 8.895 18.166 11.740 1.00 165.17 366 GLU B C 1
ATOM 7077 O O . GLU D 4 356 ? 9.671 19.096 11.536 1.00 168.76 366 GLU B O 1
ATOM 7083 N N . ASP D 4 357 ? 9.239 16.904 11.507 1.00 174.48 367 ASP B N 1
ATOM 7084 C CA . ASP D 4 357 ? 10.591 16.629 11.036 1.00 177.77 367 ASP B CA 1
ATOM 7085 C C . ASP D 4 357 ? 10.664 16.414 9.525 1.00 176.02 367 ASP B C 1
ATOM 7086 O O . ASP D 4 357 ? 11.730 16.558 8.932 1.00 179.16 367 ASP B O 1
ATOM 7091 N N . LYS D 4 358 ? 9.527 16.106 8.907 1.00 164.55 368 LYS B N 1
ATOM 7092 C CA . LYS D 4 358 ? 9.462 15.838 7.467 1.00 162.99 368 LYS B CA 1
ATOM 7093 C C . LYS D 4 358 ? 10.332 14.660 7.084 1.00 164.36 368 LYS B C 1
ATOM 7094 O O . LYS D 4 358 ? 9.863 13.697 6.483 1.00 161.94 368 LYS B O 1
ATOM 7100 N N . GLU D 4 359 ? 11.602 14.741 7.453 1.00 152.82 369 GLU B N 1
ATOM 7101 C CA . GLU D 4 359 ? 12.588 13.755 7.059 1.00 155.04 369 GLU B CA 1
ATOM 7102 C C . GLU D 4 359 ? 12.526 12.514 7.934 1.00 154.56 369 GLU B C 1
ATOM 7103 O O . GLU D 4 359 ? 12.550 11.393 7.432 1.00 153.84 369 GLU B O 1
ATOM 7109 N N . LYS D 4 360 ? 12.430 12.707 9.243 1.00 154.34 370 LYS B N 1
ATOM 7110 C CA . LYS D 4 360 ? 12.273 11.568 10.131 1.00 154.21 370 LYS B CA 1
ATOM 7111 C C . LYS D 4 360 ? 10.970 10.845 9.797 1.00 149.65 370 LYS B C 1
ATOM 7112 O O . LYS D 4 360 ? 10.970 9.646 9.513 1.00 149.33 370 LYS B O 1
ATOM 7118 N N . VAL D 4 361 ? 9.867 11.590 9.808 1.00 146.71 371 VAL B N 1
ATOM 7119 C CA . VAL D 4 361 ? 8.534 11.019 9.601 1.00 142.71 371 VAL B CA 1
ATOM 7120 C C . VAL D 4 361 ? 8.450 10.176 8.332 1.00 141.39 371 VAL B C 1
ATOM 7121 O O . VAL D 4 361 ? 7.929 9.060 8.341 1.00 140.31 371 VAL B O 1
ATOM 7125 N N . LEU D 4 362 ? 8.967 10.717 7.237 1.00 143.64 372 LEU B N 1
ATOM 7126 C CA . LEU D 4 362 ? 8.984 9.994 5.978 1.00 143.16 372 LEU B CA 1
ATOM 7127 C C . LEU D 4 362 ? 9.663 8.637 6.153 1.00 145.39 372 LEU B C 1
ATOM 7128 O O . LEU D 4 362 ? 9.111 7.609 5.772 1.00 144.28 372 LEU B O 1
ATOM 7133 N N . ARG D 4 363 ? 10.852 8.629 6.746 1.00 171.84 373 ARG B N 1
ATOM 7134 C CA . ARG D 4 363 ? 11.558 7.376 6.973 1.00 174.49 373 ARG B CA 1
ATOM 7135 C C . ARG D 4 363 ? 10.646 6.376 7.658 1.00 172.91 373 ARG B C 1
ATOM 7136 O O . ARG D 4 363 ? 10.541 5.226 7.238 1.00 173.35 373 ARG B O 1
ATOM 7144 N N . ALA D 4 364 ? 9.984 6.830 8.715 1.00 146.84 374 ALA B N 1
ATOM 7145 C CA . ALA D 4 364 ? 9.102 5.972 9.494 1.00 145.92 374 ALA B CA 1
ATOM 7146 C C . ALA D 4 364 ? 7.890 5.519 8.685 1.00 142.69 374 ALA B C 1
ATOM 7147 O O . ALA D 4 364 ? 7.449 4.372 8.797 1.00 143.09 374 ALA B O 1
ATOM 7149 N N . LEU D 4 365 ? 7.350 6.423 7.875 1.00 140.08 375 LEU B N 1
ATOM 7150 C CA . LEU D 4 365 ? 6.227 6.085 7.016 1.00 137.38 375 LEU B CA 1
ATOM 7151 C C . LEU D 4 365 ? 6.628 5.023 6.006 1.00 138.98 375 LEU B C 1
ATOM 7152 O O . LEU D 4 365 ? 5.940 4.022 5.842 1.00 138.79 375 LEU B O 1
ATOM 7157 N N . ASN D 4 366 ? 7.747 5.235 5.329 1.00 141.11 376 ASN B N 1
ATOM 7158 C CA . ASN D 4 366 ? 8.226 4.238 4.388 1.00 143.29 376 ASN B CA 1
ATOM 7159 C C . ASN D 4 366 ? 8.380 2.906 5.094 1.00 145.55 376 ASN B C 1
ATOM 7160 O O . ASN D 4 366 ? 7.744 1.926 4.718 1.00 145.68 376 ASN B O 1
ATOM 7165 N N . GLU D 4 367 ? 9.215 2.888 6.130 1.00 147.56 377 GLU B N 1
ATOM 7166 C CA . GLU D 4 367 ? 9.441 1.682 6.923 1.00 150.31 377 GLU B CA 1
ATOM 7167 C C . GLU D 4 367 ? 8.133 0.952 7.269 1.00 148.85 377 GLU B C 1
ATOM 7168 O O . GLU D 4 367 ? 8.067 -0.277 7.192 1.00 151.13 377 GLU B O 1
ATOM 7174 N N . THR D 4 368 ? 7.094 1.703 7.636 1.00 153.12 378 THR B N 1
ATOM 7175 C CA . THR D 4 368 ? 5.850 1.089 8.109 1.00 152.17 378 THR B CA 1
ATOM 7176 C C . THR D 4 368 ? 5.081 0.408 6.993 1.00 151.51 378 THR B C 1
ATOM 7177 O O . THR D 4 368 ? 4.552 -0.694 7.159 1.00 153.20 378 THR B O 1
ATOM 7181 N N . PHE D 4 369 ? 5.012 1.079 5.855 1.00 145.14 379 PHE B N 1
ATOM 7182 C CA . PHE D 4 369 ? 4.343 0.521 4.703 1.00 144.95 379 PHE B CA 1
ATOM 7183 C C . PHE D 4 369 ? 5.075 -0.746 4.252 1.00 149.01 379 PHE B C 1
ATOM 7184 O O . PHE D 4 369 ? 4.453 -1.752 3.905 1.00 150.51 379 PHE B O 1
ATOM 7192 N N . GLU D 4 370 ? 6.401 -0.703 4.290 1.00 151.67 380 GLU B N 1
ATOM 7193 C CA . GLU D 4 370 ? 7.206 -1.800 3.762 1.00 155.81 380 GLU B CA 1
ATOM 7194 C C . GLU D 4 370 ? 7.145 -3.069 4.599 1.00 158.95 380 GLU B C 1
ATOM 7195 O O . GLU D 4 370 ? 7.112 -4.172 4.052 1.00 161.99 380 GLU B O 1
ATOM 7201 N N . ASP D 4 371 ? 7.141 -2.917 5.920 1.00 191.50 381 ASP B N 1
ATOM 7202 C CA . ASP D 4 371 ? 7.157 -4.073 6.809 1.00 195.07 381 ASP B CA 1
ATOM 7203 C C . ASP D 4 371 ? 5.820 -4.791 6.759 1.00 194.97 381 ASP B C 1
ATOM 7204 O O . ASP D 4 371 ? 5.741 -6.012 6.945 1.00 198.85 381 ASP B O 1
ATOM 7209 N N . SER D 4 372 ? 4.776 -4.016 6.491 1.00 154.80 382 SER B N 1
ATOM 7210 C CA . SER D 4 372 ? 3.446 -4.554 6.283 1.00 154.56 382 SER B CA 1
ATOM 7211 C C . SER D 4 372 ? 3.327 -5.079 4.868 1.00 155.77 382 SER B C 1
ATOM 7212 O O . SER D 4 372 ? 2.360 -4.775 4.182 1.00 153.61 382 SER B O 1
ATOM 7215 N N . ILE D 4 373 ? 4.354 -5.808 4.429 1.00 159.71 383 ILE B N 1
ATOM 7216 C CA . ILE D 4 373 ? 4.307 -6.674 3.244 1.00 162.73 383 ILE B CA 1
ATOM 7217 C C . ILE D 4 373 ? 5.440 -7.701 3.277 1.00 167.93 383 ILE B C 1
ATOM 7218 O O . ILE D 4 373 ? 6.432 -7.555 2.571 1.00 169.03 383 ILE B O 1
ATOM 7223 N N . SER D 4 374 ? 5.284 -8.724 4.114 1.00 188.68 384 SER B N 1
ATOM 7224 C CA . SER D 4 374 ? 6.156 -9.903 4.105 1.00 194.51 384 SER B CA 1
ATOM 7225 C C . SER D 4 374 ? 5.914 -10.789 5.323 1.00 197.93 384 SER B C 1
ATOM 7226 O O . SER D 4 374 ? 6.072 -10.347 6.460 1.00 196.60 384 SER B O 1
#

Foldseek 3Di:
DKPALVLLPPPDADPDDFPCPVVLVLVLVQCVVLLVQDAGAAEEEEEAAQLCVVRSVVVSCVVCCVVSVDQEAEDADELQVQQDLCSVLQVLCVRLVHHDDPDDDDNVVSLVSNLVSVVVRSGAYEYEYEAVVRVCVPHNPVVQVSVVVRCVVPPHYYYYHYHYDPCVLVVCPDCSNVRRVSPYDYRAADALVSLLVVCVVSVVNIADDQQEDSVLSSVLSVVVNVVRNHNSSSSQLVSQQVVQVVVVPDRHGDNVSSVVSVLVVVLVLVLVVLLPDDPQLLLLVVQLLVVAQDWLVSSLVSSCVVCVVPVHDGDDSVVSQVSQVVVVVSQQKPWDFDDDVVVHTTTRMHGRHDSPSSVVSSVVND/DAPPCLPCVLVVDPDDFPCVVVLVVVVVVVVCCLVVVDAAEEEEEEAPQLCLVVSVCNSVVVVVVVCVPPVSLVQEFEAEDECVVQPLELLRGLLRQLCRQQPHDGDSDDDDSVVSVVSNCNSSVPGEYEYEYHQLLSLLLDPCSLVVQLCVLPDDRSYYYYHYHNDRVSVVSHDCSSVVSHHYYHYRDFDALVSQLVVVVVSCVPRNDPPQDDRVVSSVLSNVCRPPHRHNSCSSVLVVQLVVVQVPVHHRDPVSNVCSVVVPVLVCLLVLQLPDPDLLLLLLLLQLVPFFLVNSLVSSCVVCVVVVHHRDDSVVSVVSQVVVVVSVQKPWDFWADPPVDGTTITIGGPVSVSNVVSSVVSVVVVPD

B-factor: mean 155.31, std 26.15, range [73.4, 268.28]

Nearest PDB structures (foldseek):
  2qby-assembly1_A  TM=1.003E+00  e=2.351E-66  Saccharolobus solfataricus
  7jgr-assembly1_A  TM=6.635E-01  e=4.828E-20  Drosophila melanogaster
  7jgr-assembly1_G  TM=6.178E-01  e=3.969E-18  Drosophila melanogaster
  8s0f-assembly1_A  TM=6.196E-01  e=9.482E-18  Homo sapiens
  7jpq-assembly1_D  TM=5.759E-01  e=3.210E-15  Homo sapiens

Radius of gyration: 30.51 Å; Cα contacts (8 Å, |Δi|>4): 1060; chains: 2; bounding box: 84×83×73 Å